Protein AF-A0A918XBE4-F1 (afdb_monomer_lite)

Structure (mmCIF, N/CA/C/O backbone):
data_AF-A0A918XBE4-F1
#
_entry.id   AF-A0A918XBE4-F1
#
loop_
_atom_site.group_PDB
_atom_site.id
_atom_site.type_symbol
_atom_site.label_atom_id
_atom_site.label_alt_id
_atom_site.label_comp_id
_atom_site.label_asym_id
_atom_site.label_entity_id
_atom_site.label_seq_id
_atom_site.pdbx_PDB_ins_code
_atom_site.Cartn_x
_atom_site.Cartn_y
_atom_site.Cartn_z
_atom_site.occupancy
_atom_site.B_iso_or_equiv
_atom_site.auth_seq_id
_atom_site.auth_comp_id
_atom_site.auth_asym_id
_atom_site.auth_atom_id
_atom_site.pdbx_PDB_model_num
ATOM 1 N N . MET A 1 1 ? -13.360 -22.657 -10.932 1.00 83.31 1 MET A N 1
ATOM 2 C CA . MET A 1 1 ? -12.827 -22.709 -9.548 1.00 83.31 1 MET A CA 1
ATOM 3 C C . MET A 1 1 ? -11.387 -23.229 -9.467 1.00 83.31 1 MET A C 1
ATOM 5 O O . MET A 1 1 ? -10.518 -22.473 -9.059 1.00 83.31 1 MET A O 1
ATOM 9 N N . ALA A 1 2 ? -11.095 -24.475 -9.866 1.00 86.19 2 ALA A N 1
ATOM 10 C CA . ALA A 1 2 ? -9.750 -25.060 -9.712 1.00 86.19 2 ALA A CA 1
ATOM 11 C C . ALA A 1 2 ? -8.624 -24.207 -10.334 1.00 86.19 2 ALA A C 1
ATOM 13 O O . ALA A 1 2 ? -7.591 -24.000 -9.706 1.00 86.19 2 ALA A O 1
ATOM 14 N N . ALA A 1 3 ? -8.865 -23.628 -11.515 1.00 88.88 3 ALA A N 1
ATOM 15 C CA . ALA A 1 3 ? -7.892 -22.779 -12.199 1.00 88.88 3 ALA A CA 1
ATOM 16 C C . ALA A 1 3 ? -7.473 -21.532 -11.390 1.00 88.88 3 ALA A C 1
ATOM 18 O O . ALA A 1 3 ? -6.282 -21.263 -11.284 1.00 88.88 3 ALA A O 1
ATOM 19 N N . ILE A 1 4 ? -8.410 -20.780 -10.790 1.00 91.75 4 ILE A N 1
ATOM 20 C CA . ILE A 1 4 ? -8.065 -19.573 -10.006 1.00 91.75 4 ILE A CA 1
ATOM 21 C C . ILE A 1 4 ? -7.340 -19.931 -8.700 1.00 91.75 4 ILE A C 1
ATOM 23 O O . ILE A 1 4 ? -6.410 -19.239 -8.298 1.00 91.75 4 ILE A O 1
ATOM 27 N N . LEU A 1 5 ? -7.701 -21.049 -8.066 1.00 90.12 5 LEU A N 1
ATOM 28 C CA . LEU A 1 5 ? -6.992 -21.530 -6.880 1.00 90.12 5 LEU A CA 1
ATOM 29 C C . LEU A 1 5 ? -5.561 -21.950 -7.225 1.00 90.12 5 LEU A C 1
ATOM 31 O O . LEU A 1 5 ? -4.635 -21.564 -6.516 1.00 90.12 5 LEU A O 1
ATOM 35 N N . GLN A 1 6 ? -5.366 -22.664 -8.338 1.00 91.25 6 GLN A N 1
ATOM 36 C CA . GLN A 1 6 ? -4.029 -23.026 -8.805 1.00 91.25 6 GLN A CA 1
ATOM 37 C C . GLN A 1 6 ? -3.193 -21.782 -9.127 1.00 91.25 6 GLN A C 1
ATOM 39 O O . GLN A 1 6 ? -2.037 -21.708 -8.728 1.00 91.25 6 GLN A O 1
ATOM 44 N N . ARG A 1 7 ? -3.785 -20.760 -9.755 1.00 92.62 7 ARG A N 1
ATOM 45 C CA . ARG A 1 7 ? -3.125 -19.467 -9.997 1.00 92.62 7 ARG A CA 1
ATOM 46 C C . ARG A 1 7 ? -2.626 -18.807 -8.713 1.00 92.62 7 ARG A C 1
ATOM 48 O O . ARG A 1 7 ? -1.470 -18.397 -8.628 1.00 92.62 7 ARG A O 1
ATOM 55 N N . LEU A 1 8 ? -3.470 -18.755 -7.687 1.00 92.62 8 LEU A N 1
ATOM 56 C CA . LEU A 1 8 ? -3.097 -18.206 -6.385 1.00 92.62 8 LEU A CA 1
ATOM 57 C C . LEU A 1 8 ? -2.055 -19.070 -5.650 1.00 92.62 8 LEU A C 1
ATOM 59 O O . LEU A 1 8 ? -1.265 -18.545 -4.865 1.00 92.62 8 LEU A O 1
ATOM 63 N N . VAL A 1 9 ? -2.025 -20.385 -5.880 1.00 91.31 9 VAL A N 1
ATOM 64 C CA . VAL A 1 9 ? -0.956 -21.270 -5.385 1.00 91.31 9 VAL A CA 1
ATOM 65 C C . VAL A 1 9 ? 0.359 -20.983 -6.109 1.00 91.31 9 VAL A C 1
ATOM 67 O O . VAL A 1 9 ? 1.379 -20.791 -5.449 1.00 91.31 9 VAL A O 1
ATOM 70 N N . ASP A 1 10 ? 0.328 -20.876 -7.436 1.00 90.75 10 ASP A N 1
ATOM 71 C CA . ASP A 1 10 ? 1.496 -20.601 -8.278 1.00 90.75 10 ASP A CA 1
ATOM 72 C C . ASP A 1 10 ? 2.109 -19.222 -8.001 1.00 90.75 10 ASP A C 1
ATOM 74 O O . ASP A 1 10 ? 3.322 -19.043 -8.109 1.00 90.75 10 ASP A O 1
ATOM 78 N N . TRP A 1 11 ? 1.294 -18.250 -7.577 1.00 91.56 11 TRP A N 1
ATOM 79 C CA . TRP A 1 11 ? 1.774 -16.963 -7.072 1.00 91.56 11 TRP A CA 1
ATOM 80 C C . TRP A 1 11 ? 2.724 -17.109 -5.864 1.00 91.56 11 TRP A C 1
ATOM 82 O O . TRP A 1 11 ? 3.584 -16.256 -5.622 1.00 91.56 11 TRP A O 1
ATOM 92 N N . GLY A 1 12 ? 2.610 -18.202 -5.104 1.00 84.25 12 GLY A N 1
ATOM 93 C CA . GLY A 1 12 ? 3.623 -18.635 -4.141 1.00 84.25 12 GLY A CA 1
ATOM 94 C C . GLY A 1 12 ? 3.590 -17.939 -2.778 1.00 84.25 12 GLY A C 1
ATOM 95 O O . GLY A 1 12 ? 4.516 -18.109 -1.981 1.00 84.25 12 GLY A O 1
ATOM 96 N N . ASN A 1 13 ? 2.550 -17.158 -2.470 1.00 80.44 13 ASN A N 1
ATOM 97 C CA . ASN A 1 13 ? 2.296 -16.662 -1.114 1.00 80.44 13 ASN A CA 1
ATOM 98 C C . ASN A 1 13 ? 0.987 -17.254 -0.562 1.00 80.44 13 ASN A C 1
ATOM 100 O O . ASN A 1 13 ? 0.116 -17.640 -1.321 1.00 80.44 13 ASN A O 1
ATOM 104 N N . MET A 1 14 ? 0.855 -17.375 0.762 1.00 86.19 14 MET A N 1
ATOM 105 C CA . MET A 1 14 ? -0.331 -17.981 1.402 1.00 86.19 14 MET A CA 1
ATOM 106 C C . MET A 1 14 ? -1.180 -16.958 2.165 1.00 86.19 14 MET A C 1
ATOM 108 O O . MET A 1 14 ? -2.122 -17.324 2.863 1.00 86.19 14 MET A O 1
ATOM 112 N N . ILE A 1 15 ? -0.841 -15.671 2.050 1.00 87.94 15 ILE A N 1
ATOM 113 C CA . ILE A 1 15 ? -1.440 -14.596 2.851 1.00 87.94 15 ILE A CA 1
ATOM 114 C C . ILE A 1 15 ? -2.925 -14.386 2.549 1.00 87.94 15 ILE A C 1
ATOM 116 O O . ILE A 1 15 ? -3.644 -13.929 3.422 1.00 87.94 15 ILE A O 1
ATOM 120 N N . TYR A 1 16 ? -3.396 -14.754 1.355 1.00 91.50 16 TYR A N 1
ATOM 121 C CA . TYR A 1 16 ? -4.799 -14.627 0.957 1.00 91.50 16 TYR A CA 1
ATOM 122 C C . TYR A 1 16 ? -5.708 -15.723 1.533 1.00 91.50 16 TYR A C 1
ATOM 124 O O . TYR A 1 16 ? -6.929 -15.616 1.437 1.00 91.50 16 TYR A O 1
ATOM 132 N N . ARG A 1 17 ? -5.143 -16.804 2.093 1.00 93.19 17 ARG A N 1
ATOM 133 C CA . ARG A 1 17 ? -5.912 -17.985 2.516 1.00 93.19 17 ARG A CA 1
ATOM 134 C C . ARG A 1 17 ? -7.055 -17.689 3.491 1.00 93.19 17 ARG A C 1
ATOM 136 O O . ARG A 1 17 ? -8.095 -18.306 3.300 1.00 93.19 17 ARG A O 1
ATOM 143 N N . PRO A 1 18 ? -6.928 -16.782 4.482 1.00 94.38 18 PRO A N 1
ATOM 144 C CA . PRO A 1 18 ? -8.046 -16.453 5.366 1.00 94.38 18 PRO A CA 1
ATOM 145 C C . PRO A 1 18 ? -9.276 -15.979 4.587 1.00 94.38 18 PRO A C 1
ATOM 147 O O . PRO A 1 18 ? -10.375 -16.475 4.815 1.00 94.38 18 PRO A O 1
ATOM 150 N N . LEU A 1 19 ? -9.068 -15.094 3.607 1.00 94.56 19 LEU A N 1
ATOM 151 C CA . LEU A 1 19 ? -10.126 -14.628 2.720 1.00 94.56 19 L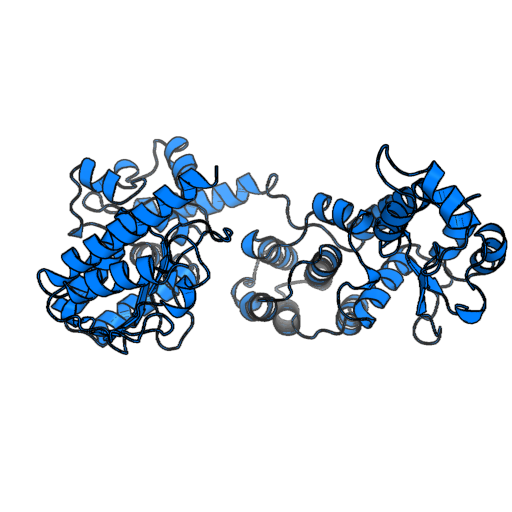EU A CA 1
ATOM 152 C C . LEU A 1 19 ? -10.668 -15.769 1.856 1.00 94.56 19 LEU A C 1
ATOM 154 O O . LEU A 1 19 ? -11.869 -15.990 1.813 1.00 94.56 19 LEU A O 1
ATOM 158 N N . ALA A 1 20 ? -9.792 -16.531 1.199 1.00 94.62 20 ALA A N 1
ATOM 159 C CA . ALA A 1 20 ? -10.229 -17.620 0.327 1.00 94.62 20 ALA A CA 1
ATOM 160 C C . ALA A 1 20 ? -11.045 -18.690 1.073 1.00 94.62 20 ALA A C 1
ATOM 162 O O . ALA A 1 20 ? -12.045 -19.165 0.545 1.00 94.62 20 ALA A O 1
ATOM 163 N N . LEU A 1 21 ? -10.654 -19.045 2.302 1.00 94.75 21 LEU A N 1
ATOM 164 C CA . LEU A 1 21 ? -11.402 -19.977 3.149 1.00 94.75 21 LEU A CA 1
ATOM 165 C C . LEU A 1 21 ? -12.769 -19.408 3.538 1.00 94.75 21 LEU A C 1
ATOM 167 O O . LEU A 1 21 ? -13.760 -20.122 3.437 1.00 94.75 21 LEU A O 1
ATOM 171 N N . HIS A 1 22 ? -12.835 -18.130 3.921 1.00 95.12 22 HIS A N 1
ATOM 172 C CA . HIS A 1 22 ? -14.103 -17.456 4.216 1.00 95.12 22 HIS A CA 1
ATOM 173 C C . HIS A 1 22 ? -15.050 -17.466 3.015 1.00 95.12 22 HIS A C 1
ATOM 175 O O . HIS A 1 22 ? -16.208 -17.847 3.139 1.00 95.12 22 HIS A O 1
ATOM 181 N N . LEU A 1 23 ? -14.539 -17.142 1.825 1.00 95.25 23 LEU A N 1
ATOM 182 C CA . LEU A 1 23 ? -15.323 -17.189 0.592 1.00 95.25 23 LEU A CA 1
ATOM 183 C C . LEU A 1 23 ? -15.842 -18.607 0.305 1.00 95.25 23 LEU A C 1
ATOM 185 O O . LEU A 1 23 ? -16.998 -18.772 -0.075 1.00 95.25 23 LEU A O 1
ATOM 189 N N . LEU A 1 24 ? -15.021 -19.642 0.516 1.00 94.31 24 LEU A N 1
ATOM 190 C CA . LEU A 1 24 ? -15.452 -21.036 0.358 1.00 94.31 24 LEU A CA 1
ATOM 191 C C . LEU A 1 24 ? -16.578 -21.407 1.330 1.00 94.31 24 LEU A C 1
ATOM 193 O O . LEU A 1 24 ? -17.507 -22.095 0.917 1.00 94.31 24 LEU A O 1
ATOM 197 N N . VAL A 1 25 ? -16.526 -20.921 2.574 1.00 94.69 25 VAL A N 1
ATOM 198 C CA . VAL A 1 25 ? -17.603 -21.099 3.563 1.00 94.69 25 VAL A CA 1
ATOM 199 C C . VAL A 1 25 ? -18.878 -20.376 3.125 1.00 94.69 25 VAL A C 1
ATOM 201 O O . VAL A 1 25 ? -19.944 -20.981 3.147 1.00 94.69 25 VAL A O 1
ATOM 204 N N . LEU A 1 26 ? -18.783 -19.124 2.661 1.00 93.00 26 LEU A N 1
ATOM 205 C CA . LEU A 1 26 ? -19.942 -18.378 2.154 1.00 93.00 26 LEU A CA 1
ATOM 206 C C . LEU A 1 26 ? -20.606 -19.088 0.968 1.00 93.00 26 LEU A C 1
ATOM 208 O O . LEU A 1 26 ? -21.832 -19.152 0.895 1.00 93.00 26 LEU A O 1
ATOM 212 N N . ARG A 1 27 ? -19.810 -19.670 0.065 1.00 93.94 27 ARG A N 1
ATOM 213 C CA . ARG A 1 27 ? -20.332 -20.488 -1.037 1.00 93.94 27 ARG A CA 1
ATOM 214 C C . ARG A 1 27 ? -21.035 -21.747 -0.540 1.00 93.94 27 ARG A C 1
ATOM 216 O O . ARG A 1 27 ? -22.114 -22.063 -1.028 1.00 93.94 27 ARG A O 1
ATOM 223 N N . ASP A 1 28 ? -20.425 -22.472 0.396 1.00 94.06 28 ASP A N 1
ATOM 224 C CA . ASP A 1 28 ? -20.999 -23.698 0.969 1.00 94.06 28 ASP A CA 1
ATOM 225 C C . ASP A 1 28 ? -22.343 -23.431 1.668 1.00 94.06 28 ASP A C 1
ATOM 227 O O . ASP A 1 28 ? -23.283 -24.210 1.550 1.00 94.06 28 ASP A O 1
ATOM 231 N N . GLN A 1 29 ? -22.469 -22.265 2.303 1.00 93.06 29 GLN A N 1
ATOM 232 C CA . GLN A 1 29 ? -23.695 -21.789 2.951 1.00 93.06 29 GLN A CA 1
ATOM 233 C C . GLN A 1 29 ? -24.734 -21.199 1.978 1.00 93.06 29 GLN A C 1
ATOM 235 O O . GLN A 1 29 ? -25.807 -20.784 2.410 1.00 93.06 29 GLN A O 1
ATOM 240 N N . GLY A 1 30 ? -24.443 -21.148 0.674 1.00 91.38 30 GLY A N 1
ATOM 241 C CA . GLY A 1 30 ? -25.359 -20.623 -0.343 1.00 91.38 30 GLY A CA 1
ATOM 242 C C . GLY A 1 30 ? -25.434 -19.094 -0.422 1.00 91.38 30 GLY A C 1
ATOM 243 O O . GLY A 1 30 ? -26.336 -18.568 -1.068 1.00 91.38 30 GLY A O 1
ATOM 244 N N . HIS A 1 31 ? -24.499 -18.373 0.203 1.00 89.69 31 HIS A N 1
ATOM 245 C CA . HIS A 1 31 ? -24.410 -16.908 0.132 1.00 89.69 31 HIS A CA 1
ATOM 246 C C . HIS A 1 31 ? -23.652 -16.391 -1.094 1.00 89.69 31 HIS A C 1
ATOM 248 O O . HIS A 1 31 ? -23.685 -15.192 -1.349 1.00 89.69 31 HIS A O 1
ATOM 254 N N . ALA A 1 32 ? -22.953 -17.266 -1.820 1.00 91.62 32 ALA A N 1
ATOM 255 C CA . ALA A 1 32 ? -22.276 -16.928 -3.064 1.00 91.62 32 ALA A CA 1
ATOM 256 C C . ALA A 1 32 ? -22.280 -18.110 -4.028 1.00 91.62 32 ALA A C 1
ATOM 258 O O . ALA A 1 32 ? -22.150 -19.265 -3.609 1.00 91.62 32 ALA A O 1
ATOM 259 N N . ASP A 1 33 ? -22.347 -17.832 -5.325 1.00 91.44 33 ASP A N 1
ATOM 260 C CA . ASP A 1 33 ? -22.161 -18.864 -6.338 1.00 91.44 33 ASP A CA 1
ATOM 261 C C . ASP A 1 33 ? -20.673 -19.097 -6.690 1.00 91.44 33 ASP A C 1
ATOM 263 O O . ASP A 1 33 ? -19.732 -18.512 -6.141 1.00 91.44 33 ASP A O 1
ATOM 267 N N . THR A 1 34 ? -20.430 -20.045 -7.598 1.00 93.75 34 THR A N 1
ATOM 268 C CA . THR A 1 34 ? -19.065 -20.389 -8.024 1.00 93.75 34 THR A CA 1
ATOM 269 C C . THR A 1 34 ? -18.415 -19.272 -8.846 1.00 93.75 34 THR A C 1
ATOM 271 O O . THR A 1 34 ? -17.198 -19.099 -8.757 1.00 93.75 34 THR A O 1
ATOM 274 N N . GLU A 1 35 ? -19.194 -18.523 -9.623 1.00 92.94 35 GLU A N 1
ATOM 275 C CA . GLU A 1 35 ? -18.709 -17.441 -10.480 1.00 92.94 35 GLU A CA 1
ATOM 276 C C . GLU A 1 35 ? -18.348 -16.204 -9.656 1.00 92.94 35 GLU A C 1
ATOM 278 O O . GLU A 1 35 ? -17.297 -15.602 -9.874 1.00 92.94 35 GLU A O 1
ATOM 283 N N . GLU A 1 36 ? -19.147 -15.872 -8.643 1.00 91.94 36 GLU A N 1
ATOM 284 C CA . GLU A 1 36 ? -18.835 -14.848 -7.648 1.00 91.94 36 GLU A CA 1
ATOM 285 C C . GLU A 1 36 ? -17.516 -15.134 -6.943 1.00 91.94 36 GLU A C 1
ATOM 287 O O . GLU A 1 36 ? -16.668 -14.248 -6.839 1.00 91.94 36 GLU A O 1
ATOM 292 N N . LEU A 1 37 ? -17.286 -16.380 -6.521 1.00 95.00 37 LEU A N 1
ATOM 293 C CA . LEU A 1 37 ? -16.007 -16.749 -5.922 1.00 95.00 37 LEU A CA 1
ATOM 294 C C . LEU A 1 37 ? -14.839 -16.624 -6.897 1.00 95.00 37 LEU A C 1
ATOM 296 O O . LEU A 1 37 ? -13.757 -16.192 -6.498 1.00 95.00 37 LEU A O 1
ATOM 300 N N . ILE A 1 38 ? -15.028 -17.007 -8.162 1.00 95.31 38 ILE A N 1
ATOM 301 C CA . ILE A 1 38 ? -13.987 -16.857 -9.185 1.00 95.31 38 ILE A CA 1
ATOM 302 C C . ILE A 1 38 ? -13.646 -15.376 -9.376 1.00 95.31 38 ILE A C 1
ATOM 304 O O . ILE A 1 38 ? -12.460 -15.042 -9.400 1.00 95.31 38 ILE A O 1
ATOM 308 N N . ARG A 1 39 ? -14.653 -14.494 -9.446 1.00 95.50 39 ARG A N 1
ATOM 309 C CA . ARG A 1 39 ? -14.453 -13.038 -9.536 1.00 95.50 39 ARG A CA 1
ATOM 310 C C . ARG A 1 39 ? -13.748 -12.485 -8.298 1.00 95.50 39 ARG A C 1
ATOM 312 O O . ARG A 1 39 ? -12.715 -11.835 -8.430 1.00 95.50 39 ARG A O 1
ATOM 319 N N . ALA A 1 40 ? -14.230 -12.824 -7.103 1.00 95.94 40 ALA A N 1
ATOM 320 C CA . ALA A 1 40 ? -13.648 -12.412 -5.827 1.00 95.94 40 ALA A CA 1
ATOM 321 C C . ALA A 1 40 ? -12.161 -12.788 -5.708 1.00 95.94 40 ALA A C 1
ATOM 323 O O . ALA A 1 40 ? -11.311 -11.957 -5.390 1.00 95.94 40 ALA A O 1
ATOM 324 N N . LEU A 1 41 ? -11.823 -14.045 -6.004 1.00 96.62 41 LEU A N 1
ATOM 325 C CA . LEU A 1 41 ? -10.440 -14.524 -5.991 1.00 96.62 41 LEU A CA 1
ATOM 326 C C . LEU A 1 41 ? -9.602 -13.908 -7.124 1.00 96.62 41 LEU A C 1
ATOM 328 O O . LEU A 1 41 ? -8.399 -13.711 -6.953 1.00 96.62 41 LEU A O 1
ATOM 332 N N . GLY A 1 42 ? -10.225 -13.552 -8.249 1.00 97.12 42 GLY A N 1
ATOM 333 C CA . GLY A 1 42 ? -9.605 -12.759 -9.311 1.00 97.12 42 GLY A CA 1
ATOM 334 C C . GLY A 1 42 ? -9.195 -11.358 -8.843 1.00 97.12 42 GLY A C 1
ATOM 335 O O . GLY A 1 42 ? -8.090 -10.914 -9.149 1.00 97.12 42 GLY A O 1
ATOM 336 N N . TYR A 1 43 ? -10.012 -10.691 -8.023 1.00 97.44 43 TYR A N 1
ATOM 337 C CA . TYR A 1 43 ? -9.641 -9.412 -7.401 1.00 97.44 43 TYR A CA 1
ATOM 338 C C . TYR A 1 43 ? -8.465 -9.557 -6.437 1.00 97.44 43 TYR A C 1
ATOM 340 O O . TYR A 1 43 ? -7.563 -8.723 -6.429 1.00 97.44 43 TYR A O 1
ATOM 348 N N . VAL A 1 44 ? -8.421 -10.650 -5.672 1.00 96.88 44 VAL A N 1
ATOM 349 C CA . VAL A 1 44 ? -7.280 -10.976 -4.806 1.00 96.88 44 VAL A CA 1
ATOM 350 C C . VAL A 1 44 ? -5.996 -11.168 -5.620 1.00 96.88 44 VAL A C 1
ATOM 352 O O . VAL A 1 44 ? -4.952 -10.622 -5.252 1.00 96.88 44 VAL A O 1
ATOM 355 N N . GLU A 1 45 ? -6.067 -11.915 -6.726 1.00 97.06 45 GLU A N 1
ATOM 356 C CA . GLU A 1 45 ? -4.952 -12.086 -7.664 1.00 97.06 45 GLU A CA 1
ATOM 357 C C . GLU A 1 45 ? -4.490 -10.725 -8.204 1.00 97.06 45 GLU A C 1
ATOM 359 O O . GLU A 1 45 ? -3.316 -10.374 -8.065 1.00 97.06 45 GLU A O 1
ATOM 364 N N . SER A 1 46 ? -5.422 -9.930 -8.740 1.00 97.88 46 SER A N 1
ATOM 365 C CA . SER A 1 46 ? -5.135 -8.606 -9.295 1.00 97.88 46 SER A CA 1
ATOM 366 C C . SER A 1 46 ? -4.480 -7.676 -8.278 1.00 97.88 46 SER A C 1
ATOM 368 O O . SER A 1 46 ? -3.431 -7.089 -8.552 1.00 97.88 46 SER A O 1
ATOM 370 N N . PHE A 1 47 ? -5.044 -7.587 -7.073 1.00 96.50 47 PHE A N 1
ATOM 371 C CA . PHE A 1 47 ? -4.520 -6.762 -5.991 1.00 96.50 47 PHE A CA 1
ATOM 372 C C . PHE A 1 47 ? -3.056 -7.093 -5.687 1.00 96.50 47 PHE A C 1
ATOM 374 O O . PHE A 1 47 ? -2.229 -6.193 -5.542 1.00 96.50 47 PHE A O 1
ATOM 381 N N . MET A 1 48 ? -2.699 -8.377 -5.620 1.00 95.44 48 MET A N 1
ATOM 382 C CA . MET A 1 48 ? -1.320 -8.785 -5.345 1.00 95.44 48 MET A CA 1
ATOM 383 C C . MET A 1 48 ? -0.380 -8.536 -6.529 1.00 95.44 48 MET A C 1
ATOM 385 O O . MET A 1 48 ? 0.733 -8.044 -6.319 1.00 95.44 48 MET A O 1
ATOM 389 N N . VAL A 1 49 ? -0.813 -8.851 -7.753 1.00 97.12 49 VAL A N 1
ATOM 390 C CA . VAL A 1 49 ? 0.016 -8.707 -8.957 1.00 97.12 49 VAL A CA 1
ATOM 391 C C . VAL A 1 49 ? 0.272 -7.239 -9.277 1.00 97.12 49 VAL A C 1
ATOM 393 O O . VAL A 1 49 ? 1.431 -6.837 -9.395 1.00 97.12 49 VAL A O 1
ATOM 396 N N . ARG A 1 50 ? -0.776 -6.409 -9.326 1.00 97.00 50 ARG A N 1
ATOM 397 C CA . ARG A 1 50 ? -0.641 -4.973 -9.604 1.00 97.00 50 ARG A CA 1
ATOM 398 C C . ARG A 1 50 ? 0.272 -4.292 -8.595 1.00 97.00 50 ARG A C 1
ATOM 400 O O . ARG A 1 50 ? 1.143 -3.521 -8.982 1.00 97.00 50 ARG A O 1
ATOM 407 N N . ARG A 1 51 ? 0.141 -4.616 -7.301 1.00 93.69 51 ARG A N 1
ATOM 408 C CA . ARG A 1 51 ? 1.039 -4.098 -6.253 1.00 93.69 51 ARG A CA 1
ATOM 409 C C . ARG A 1 51 ? 2.491 -4.483 -6.474 1.00 93.69 51 ARG A C 1
ATOM 411 O O . ARG A 1 51 ? 3.360 -3.657 -6.219 1.00 93.69 51 ARG A O 1
ATOM 418 N N . MET A 1 52 ? 2.762 -5.711 -6.914 1.00 93.75 52 MET A N 1
ATOM 419 C CA . MET A 1 52 ? 4.125 -6.130 -7.224 1.00 93.75 52 MET A CA 1
ATOM 420 C C . MET A 1 52 ? 4.688 -5.337 -8.406 1.00 93.75 52 MET A C 1
ATOM 422 O O . MET A 1 52 ? 5.794 -4.817 -8.286 1.00 93.75 52 MET A O 1
ATOM 426 N N . ILE A 1 53 ? 3.938 -5.230 -9.508 1.00 94.00 53 ILE A N 1
ATOM 427 C CA . ILE A 1 53 ? 4.363 -4.496 -10.712 1.00 94.00 53 ILE A CA 1
ATOM 428 C C . ILE A 1 53 ? 4.612 -3.020 -10.367 1.00 94.00 53 ILE A C 1
ATOM 430 O O . ILE A 1 53 ? 5.672 -2.478 -10.666 1.00 94.00 53 ILE A O 1
ATOM 434 N N . ALA A 1 54 ? 3.692 -2.401 -9.626 1.00 87.06 54 ALA A N 1
ATOM 435 C CA . ALA A 1 54 ? 3.797 -1.017 -9.171 1.00 87.06 54 ALA A CA 1
ATOM 436 C C . ALA A 1 54 ? 4.760 -0.806 -7.988 1.00 87.06 54 ALA A C 1
ATOM 438 O O . ALA A 1 54 ? 4.868 0.312 -7.490 1.00 87.06 54 ALA A O 1
ATOM 439 N N . GLY A 1 55 ? 5.441 -1.849 -7.499 1.00 79.69 55 GLY A N 1
ATOM 440 C CA . GLY A 1 55 ? 6.407 -1.768 -6.400 1.00 79.69 55 GLY A CA 1
ATOM 441 C C . GLY A 1 55 ? 5.835 -1.288 -5.062 1.00 79.69 55 GLY A C 1
ATOM 442 O O . GLY A 1 55 ? 6.547 -0.669 -4.269 1.00 79.69 55 GLY A O 1
ATOM 443 N N . VAL A 1 56 ? 4.557 -1.557 -4.791 1.00 80.88 56 VAL A N 1
ATOM 444 C CA . VAL A 1 56 ? 3.931 -1.224 -3.510 1.00 80.88 56 VAL A CA 1
ATOM 445 C C . VAL A 1 56 ? 4.452 -2.176 -2.423 1.00 80.88 56 VAL A C 1
ATOM 447 O O . VAL A 1 56 ? 4.356 -3.397 -2.585 1.00 80.88 56 VAL A O 1
ATOM 450 N N . PRO A 1 57 ? 4.951 -1.666 -1.278 1.00 73.31 57 PRO A N 1
ATOM 451 C CA . PRO A 1 57 ? 5.496 -2.510 -0.219 1.00 73.31 57 PRO A CA 1
ATOM 452 C C . PRO A 1 57 ? 4.507 -3.567 0.289 1.00 73.31 57 PRO A C 1
ATOM 454 O O . PRO A 1 57 ? 3.305 -3.328 0.421 1.00 73.31 57 PRO A O 1
ATOM 457 N N . THR A 1 58 ? 5.023 -4.741 0.648 1.00 74.81 58 THR A N 1
ATOM 458 C CA . THR A 1 58 ? 4.229 -5.875 1.160 1.00 74.81 58 THR A CA 1
ATOM 459 C C . THR A 1 58 ? 3.849 -5.742 2.638 1.00 74.81 58 THR A C 1
ATOM 461 O O . THR A 1 58 ? 3.096 -6.562 3.168 1.00 74.81 58 THR A O 1
ATOM 464 N N . GLN A 1 59 ? 4.344 -4.703 3.314 1.00 71.25 59 GLN A N 1
ATOM 465 C CA . GLN A 1 59 ? 4.030 -4.417 4.710 1.00 71.25 59 GLN A CA 1
ATOM 466 C C . GLN A 1 59 ? 2.518 -4.239 4.897 1.00 71.25 59 GLN A C 1
ATOM 468 O O . GLN A 1 59 ? 1.864 -3.503 4.161 1.00 71.25 59 GLN A O 1
ATOM 473 N N . GLY A 1 60 ? 1.959 -4.938 5.885 1.00 71.69 60 GLY A N 1
ATOM 474 C CA . GLY A 1 60 ? 0.530 -4.882 6.200 1.00 71.69 60 GLY A CA 1
ATOM 475 C C . GLY A 1 60 ? -0.366 -5.800 5.363 1.00 71.69 60 GLY A C 1
ATOM 476 O O . GLY A 1 60 ? -1.518 -5.978 5.744 1.00 71.69 60 GLY A O 1
ATOM 477 N N . LEU A 1 61 ? 0.140 -6.460 4.310 1.00 82.25 61 LEU A N 1
ATOM 478 C CA . LEU A 1 61 ? -0.661 -7.393 3.501 1.00 82.25 61 LEU A CA 1
ATOM 479 C C . LEU A 1 61 ? -1.292 -8.515 4.336 1.00 82.25 61 LEU A C 1
ATOM 481 O O . LEU A 1 61 ? -2.464 -8.829 4.156 1.00 82.25 61 LEU A O 1
ATOM 485 N N . ASN A 1 62 ? -0.540 -9.078 5.288 1.00 80.81 62 ASN A N 1
ATOM 486 C CA . ASN A 1 62 ? -1.070 -10.102 6.189 1.00 80.81 62 ASN A CA 1
ATOM 487 C C . ASN A 1 62 ?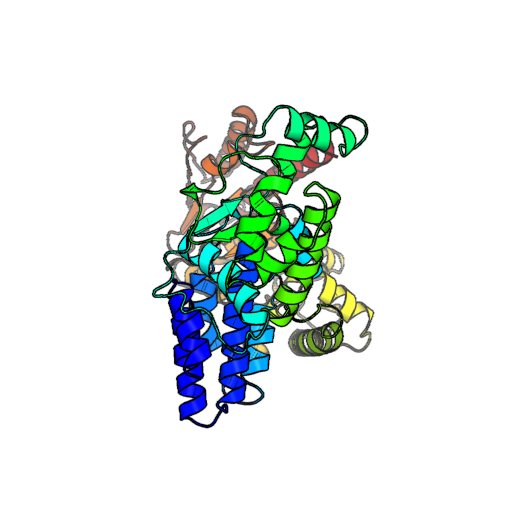 -2.260 -9.567 7.005 1.00 80.81 62 ASN A C 1
ATOM 489 O O . ASN A 1 62 ? -3.273 -10.240 7.137 1.00 80.81 62 ASN A O 1
ATOM 493 N N . ARG A 1 63 ? -2.173 -8.323 7.498 1.00 80.00 63 ARG A N 1
ATOM 494 C CA . ARG A 1 63 ? -3.253 -7.694 8.271 1.00 80.00 63 ARG A CA 1
ATOM 495 C C . ARG A 1 63 ? -4.503 -7.473 7.415 1.00 80.00 63 ARG A C 1
ATOM 497 O O . ARG A 1 63 ? -5.590 -7.713 7.920 1.00 80.00 63 ARG A O 1
ATOM 504 N N . ILE A 1 64 ? -4.339 -7.063 6.152 1.00 87.50 64 ILE A N 1
ATOM 505 C CA . ILE A 1 64 ? -5.443 -6.881 5.191 1.00 87.50 64 ILE A CA 1
ATOM 506 C C . ILE A 1 64 ? -6.206 -8.203 5.016 1.00 87.50 64 ILE A C 1
ATOM 508 O O . ILE A 1 64 ? -7.398 -8.285 5.287 1.00 87.50 64 ILE A O 1
ATOM 512 N N . PHE A 1 65 ? -5.526 -9.285 4.642 1.00 92.62 65 PHE A N 1
ATOM 513 C CA . PHE A 1 65 ? -6.233 -10.545 4.402 1.00 92.62 65 PHE A CA 1
ATOM 514 C C . PHE A 1 65 ? -6.756 -11.200 5.686 1.00 92.62 65 PHE A C 1
ATOM 516 O O . PHE A 1 65 ? -7.855 -11.748 5.670 1.00 92.62 65 PHE A O 1
ATOM 523 N N . MET A 1 66 ? -6.043 -11.089 6.811 1.00 88.81 66 MET A N 1
ATOM 524 C CA . MET A 1 66 ? -6.519 -11.600 8.104 1.00 88.81 66 MET A CA 1
ATOM 525 C C . MET A 1 66 ? -7.760 -10.866 8.628 1.00 88.81 66 MET A C 1
ATOM 527 O O . MET A 1 66 ? -8.539 -11.466 9.364 1.00 88.81 66 MET A O 1
ATOM 531 N N . SER A 1 67 ? -7.952 -9.581 8.301 1.00 84.69 67 SER A N 1
ATOM 532 C CA . SER A 1 67 ? -9.149 -8.838 8.717 1.00 84.69 67 SER A CA 1
ATOM 533 C C . SER A 1 67 ? -10.337 -9.012 7.780 1.00 84.69 67 SER A C 1
ATOM 535 O O . SER A 1 67 ? -11.466 -8.872 8.239 1.00 84.69 67 SER A O 1
ATOM 537 N N . SER A 1 68 ? -10.090 -9.348 6.512 1.00 89.62 68 SER A N 1
ATOM 538 C CA . SER A 1 68 ? -11.122 -9.403 5.472 1.00 89.62 68 SER A CA 1
ATOM 539 C C . SER A 1 68 ? -12.364 -10.259 5.779 1.00 89.62 68 SER A C 1
ATOM 541 O O . SER A 1 68 ? -13.440 -9.806 5.403 1.00 89.62 68 SER A O 1
ATOM 543 N N . PRO A 1 69 ? -12.315 -11.407 6.499 1.00 88.81 69 PRO A N 1
ATOM 544 C CA . PRO A 1 69 ? -13.529 -12.195 6.746 1.00 88.81 69 PRO A CA 1
ATOM 545 C C . PRO A 1 69 ? -14.619 -11.439 7.515 1.00 88.81 69 PRO A C 1
ATOM 547 O O . PRO A 1 69 ? -15.799 -11.673 7.293 1.00 88.81 69 PRO A O 1
ATOM 550 N N . LYS A 1 70 ? -14.230 -10.509 8.400 1.00 79.94 70 LYS A N 1
ATOM 551 C CA . LYS A 1 70 ? -15.182 -9.692 9.172 1.00 79.94 70 LYS A CA 1
ATOM 552 C C . LYS A 1 70 ? -15.874 -8.621 8.328 1.00 79.94 70 LYS A C 1
ATOM 554 O O . LYS A 1 70 ? -16.928 -8.140 8.698 1.00 79.94 70 LYS A O 1
ATOM 559 N N . GLU A 1 71 ? -15.258 -8.254 7.215 1.00 81.50 71 GLU A N 1
ATOM 560 C CA . GLU A 1 71 ? -15.619 -7.099 6.387 1.00 81.50 71 GLU A CA 1
ATOM 561 C C . GLU A 1 71 ? -16.416 -7.530 5.148 1.00 81.50 71 GLU A C 1
ATOM 563 O O . GLU A 1 71 ? -16.829 -6.706 4.337 1.00 81.50 71 GLU A O 1
ATOM 568 N N . ILE A 1 72 ? -16.593 -8.843 4.976 1.00 87.25 72 ILE A N 1
ATOM 569 C CA . ILE A 1 72 ? -17.319 -9.464 3.871 1.00 87.25 72 ILE A CA 1
ATOM 570 C C . ILE A 1 72 ? -18.443 -10.291 4.502 1.00 87.25 72 ILE A C 1
ATOM 572 O O . ILE A 1 72 ? -18.283 -11.503 4.699 1.00 87.25 72 ILE A O 1
ATOM 576 N N . PRO A 1 73 ? -19.542 -9.633 4.916 1.00 78.19 73 PRO A N 1
ATOM 577 C CA . PRO A 1 73 ? -20.670 -10.310 5.534 1.00 78.19 73 PRO A CA 1
ATOM 578 C C . PRO A 1 73 ? -21.436 -11.164 4.509 1.00 78.19 73 PRO A C 1
ATOM 580 O O . PRO A 1 73 ? -21.303 -10.960 3.300 1.00 78.19 73 PRO A O 1
ATOM 583 N N . PRO A 1 74 ? -22.248 -12.127 4.974 1.00 74.62 74 PRO A N 1
ATOM 584 C CA . PRO A 1 74 ? -23.196 -12.825 4.115 1.00 74.62 74 PRO A CA 1
ATOM 585 C C . PRO A 1 74 ? -24.280 -11.868 3.588 1.00 74.62 74 PRO A C 1
ATOM 587 O O . PRO A 1 74 ? -24.776 -11.016 4.326 1.00 74.62 74 PRO A O 1
ATOM 590 N N . GLY A 1 75 ? -24.693 -12.059 2.332 1.00 70.38 75 GLY A N 1
ATOM 591 C CA . GLY A 1 75 ? -25.730 -11.258 1.671 1.00 70.38 75 GLY A CA 1
ATOM 592 C C . GLY A 1 75 ? -25.178 -10.239 0.666 1.00 70.38 75 GLY A C 1
ATOM 593 O O . GLY A 1 75 ? -24.079 -9.713 0.820 1.00 70.38 75 GLY A O 1
ATOM 594 N N . GLY A 1 76 ? -25.953 -9.966 -0.388 1.00 77.31 76 GLY A N 1
ATOM 595 C CA . GLY A 1 76 ? -25.490 -9.176 -1.534 1.00 77.31 76 GLY A CA 1
ATOM 596 C C . GLY A 1 76 ? -24.433 -9.906 -2.374 1.00 77.31 76 GLY A C 1
ATOM 597 O O . GLY A 1 76 ? -24.239 -11.110 -2.231 1.00 77.31 76 GLY A O 1
ATOM 598 N N . SER A 1 77 ? -23.758 -9.171 -3.261 1.00 86.19 77 SER A N 1
ATOM 599 C CA . SER A 1 77 ? -22.690 -9.718 -4.109 1.00 86.19 77 SER A CA 1
ATOM 600 C C . SER A 1 77 ? -21.389 -9.856 -3.320 1.00 86.19 77 SER A C 1
ATOM 602 O O . SER A 1 77 ? -20.773 -8.864 -2.906 1.00 86.19 77 SER A O 1
ATOM 604 N N . VAL A 1 78 ? -20.942 -11.095 -3.112 1.00 88.69 78 VAL A N 1
ATOM 605 C CA . VAL A 1 78 ? -19.704 -11.379 -2.365 1.00 88.69 78 VAL A CA 1
ATOM 606 C C . VAL A 1 78 ? -18.475 -10.896 -3.138 1.00 88.69 78 VAL A C 1
ATOM 608 O O . VAL A 1 78 ? -17.516 -10.394 -2.544 1.00 88.69 78 VAL A O 1
ATOM 611 N N . ALA A 1 79 ? -18.517 -10.991 -4.468 1.00 89.19 79 ALA A N 1
ATOM 612 C CA . ALA A 1 79 ? -17.460 -10.480 -5.332 1.00 89.19 79 ALA A CA 1
ATOM 613 C C . ALA A 1 79 ? -17.282 -8.964 -5.175 1.00 89.19 79 ALA A C 1
ATOM 615 O O . ALA A 1 79 ? -16.152 -8.499 -5.007 1.00 89.19 79 ALA A O 1
ATOM 616 N N . ASP A 1 80 ? -18.381 -8.208 -5.154 1.00 85.69 80 ASP A N 1
ATOM 617 C CA . ASP A 1 80 ? -18.331 -6.746 -5.053 1.00 85.69 80 ASP A CA 1
ATOM 618 C C . ASP A 1 80 ? -17.887 -6.300 -3.661 1.00 85.69 80 ASP A C 1
ATOM 620 O O . ASP A 1 80 ? -17.128 -5.341 -3.527 1.00 85.69 80 ASP A O 1
ATOM 624 N N . SER A 1 81 ? -18.274 -7.037 -2.616 1.00 87.06 81 SER A N 1
ATOM 625 C CA . SER A 1 81 ? -17.773 -6.809 -1.256 1.00 87.06 81 SER A CA 1
ATOM 626 C C . SER A 1 81 ? -16.253 -6.973 -1.173 1.00 87.06 81 SER A C 1
ATOM 628 O O . SER A 1 81 ? -15.574 -6.129 -0.586 1.00 87.06 81 SER A O 1
ATOM 630 N N . VAL A 1 82 ? -15.686 -7.998 -1.821 1.00 94.75 82 VAL A N 1
ATOM 631 C CA . VAL A 1 82 ? -14.225 -8.169 -1.916 1.00 94.75 82 VAL A CA 1
ATOM 632 C C . VAL A 1 82 ? -13.579 -7.044 -2.722 1.00 94.75 82 VAL A C 1
ATOM 634 O O . VAL A 1 82 ? -12.550 -6.509 -2.300 1.00 94.75 82 VAL A O 1
ATOM 637 N N . HIS A 1 83 ? -14.168 -6.667 -3.861 1.00 92.56 83 HIS A N 1
ATOM 638 C CA . HIS A 1 83 ? -13.655 -5.586 -4.709 1.00 92.56 83 HIS A CA 1
ATOM 639 C C . HIS A 1 83 ? -13.605 -4.267 -3.940 1.00 92.56 83 HIS A C 1
ATOM 641 O O . HIS A 1 83 ? -12.548 -3.637 -3.878 1.00 92.56 83 HIS A O 1
ATOM 647 N N . ARG A 1 84 ? -14.707 -3.893 -3.282 1.00 86.62 84 ARG A N 1
ATOM 648 C CA . ARG A 1 84 ? -14.826 -2.684 -2.459 1.00 86.62 84 ARG A CA 1
ATOM 649 C C . ARG A 1 84 ? -13.850 -2.703 -1.294 1.00 86.62 84 ARG A C 1
ATOM 651 O O . ARG A 1 84 ? -13.115 -1.738 -1.098 1.00 86.62 84 ARG A O 1
ATOM 658 N N . TYR A 1 85 ? -13.783 -3.823 -0.575 1.00 90.38 85 TYR A N 1
ATOM 659 C CA . TYR A 1 85 ? -12.839 -4.000 0.521 1.00 90.38 85 TYR A CA 1
ATOM 660 C C . TYR A 1 85 ? -11.403 -3.744 0.051 1.00 90.38 85 TYR A C 1
ATOM 662 O O . TYR A 1 85 ? -10.702 -2.916 0.624 1.00 90.38 85 TYR A O 1
ATOM 670 N N . LEU A 1 86 ? -10.946 -4.393 -1.019 1.00 93.56 86 LEU A N 1
ATOM 671 C CA . LEU A 1 86 ? -9.574 -4.224 -1.504 1.00 93.56 86 LEU A CA 1
ATOM 672 C C . LEU A 1 86 ? -9.315 -2.840 -2.129 1.00 93.56 86 LEU A C 1
ATOM 674 O O . LEU A 1 86 ? -8.163 -2.399 -2.126 1.00 93.56 86 LEU A O 1
ATOM 678 N N . SER A 1 87 ? -10.352 -2.160 -2.635 1.00 87.25 87 SER A N 1
ATOM 679 C CA . SER A 1 87 ? -10.256 -0.852 -3.313 1.00 87.25 87 SER A CA 1
ATOM 680 C C . SER A 1 87 ? -10.079 0.341 -2.373 1.00 87.25 87 SER A C 1
ATOM 682 O O . SER A 1 87 ? -9.827 1.448 -2.838 1.00 87.25 87 SER A O 1
ATOM 684 N N . ASP A 1 88 ? -10.157 0.139 -1.057 1.00 80.81 88 ASP A N 1
ATOM 685 C CA . ASP A 1 88 ? -9.878 1.190 -0.076 1.00 80.81 88 ASP A CA 1
ATOM 686 C C . ASP A 1 88 ? -8.514 1.863 -0.343 1.00 80.81 88 ASP A C 1
ATOM 688 O O . ASP A 1 88 ? -7.480 1.178 -0.399 1.00 80.81 88 ASP A O 1
ATOM 692 N N . PRO A 1 89 ? -8.466 3.205 -0.459 1.00 70.81 89 PRO A N 1
ATOM 693 C CA . PRO A 1 89 ? -7.237 3.935 -0.761 1.00 70.81 89 PRO A CA 1
ATOM 694 C C . PRO A 1 89 ? -6.075 3.630 0.196 1.00 70.81 89 PRO A C 1
ATOM 696 O O . PRO A 1 89 ? -4.916 3.585 -0.226 1.00 70.81 89 PRO A O 1
ATOM 699 N N . ARG A 1 90 ? -6.358 3.350 1.479 1.00 72.44 90 ARG A N 1
ATOM 700 C CA . ARG A 1 90 ? -5.354 2.985 2.498 1.00 72.44 90 ARG A CA 1
ATOM 701 C C . ARG A 1 90 ? -4.663 1.663 2.147 1.00 72.44 90 ARG A C 1
ATOM 703 O O . ARG A 1 90 ? -3.492 1.453 2.480 1.00 72.44 90 ARG A O 1
ATOM 710 N N . ARG A 1 91 ? -5.365 0.768 1.444 1.00 81.50 91 ARG A N 1
ATOM 711 C CA . ARG A 1 91 ? -4.850 -0.528 0.987 1.00 81.50 91 ARG A CA 1
ATOM 712 C C . ARG A 1 91 ? -4.003 -0.406 -0.272 1.00 81.50 91 ARG A C 1
ATOM 714 O O . ARG A 1 91 ? -3.288 -1.361 -0.544 1.00 81.50 91 ARG A O 1
ATOM 721 N N . ARG A 1 92 ? -3.955 0.749 -0.955 1.00 78.81 92 ARG A N 1
ATOM 722 C CA . ARG A 1 92 ? -3.044 1.059 -2.081 1.00 78.81 92 ARG A CA 1
ATOM 723 C C . ARG A 1 92 ? -3.082 0.009 -3.203 1.00 78.81 92 ARG A C 1
ATOM 725 O O . ARG A 1 92 ? -2.042 -0.551 -3.561 1.00 78.81 92 ARG A O 1
ATOM 732 N N . TRP A 1 93 ? -4.271 -0.314 -3.710 1.00 92.56 93 TRP A N 1
ATOM 733 C CA . TRP A 1 93 ? -4.420 -1.093 -4.945 1.00 92.56 93 TRP A CA 1
ATOM 734 C C . TRP A 1 93 ? -4.099 -0.188 -6.149 1.00 92.56 93 TRP A C 1
ATOM 736 O O . TRP A 1 93 ? -4.733 0.855 -6.288 1.00 92.56 93 TRP A O 1
ATOM 746 N N . PRO A 1 94 ? -3.107 -0.515 -6.998 1.00 88.31 94 PRO A N 1
ATOM 747 C CA . PRO A 1 94 ? -2.766 0.329 -8.144 1.00 88.31 94 PRO A CA 1
ATOM 748 C C . PRO A 1 94 ? -3.876 0.419 -9.200 1.00 88.31 94 PRO A C 1
ATOM 750 O O . PRO A 1 94 ? -4.389 -0.606 -9.655 1.00 88.31 94 PRO A O 1
ATOM 753 N N . THR A 1 95 ? -4.189 1.646 -9.622 1.00 88.56 95 THR A N 1
ATOM 754 C CA . THR A 1 95 ? -5.086 1.946 -10.751 1.00 88.56 95 THR A CA 1
ATOM 755 C C . THR A 1 95 ? -4.430 1.611 -12.091 1.00 88.56 95 THR A C 1
ATOM 757 O O . THR A 1 95 ? -3.232 1.330 -12.141 1.00 88.56 95 THR A O 1
ATOM 760 N N . ASP A 1 96 ? -5.194 1.670 -13.183 1.00 90.25 96 ASP A N 1
ATOM 761 C CA . ASP A 1 96 ? -4.668 1.459 -14.541 1.00 90.25 96 ASP A CA 1
ATOM 762 C C . ASP A 1 96 ? -3.557 2.444 -14.887 1.00 90.25 96 ASP A C 1
ATOM 764 O O . ASP A 1 96 ? -2.493 2.023 -15.321 1.00 90.25 96 ASP A O 1
ATOM 768 N N . ARG A 1 97 ? -3.730 3.726 -14.548 1.00 84.88 97 ARG A N 1
ATOM 769 C CA . ARG A 1 97 ? -2.692 4.745 -14.746 1.00 84.88 97 ARG A CA 1
ATOM 770 C C . ARG A 1 97 ? -1.374 4.390 -14.046 1.00 84.88 97 ARG A C 1
ATOM 772 O O . ARG A 1 97 ? -0.304 4.583 -14.610 1.00 84.88 97 ARG A O 1
ATOM 779 N N . ILE A 1 98 ? -1.442 3.893 -12.806 1.00 81.12 98 ILE A N 1
ATOM 780 C CA . ILE A 1 98 ? -0.241 3.483 -12.057 1.00 81.12 98 ILE A CA 1
ATOM 781 C C . ILE A 1 98 ? 0.364 2.217 -12.675 1.00 81.12 98 ILE A C 1
ATOM 783 O O . ILE A 1 98 ? 1.584 2.067 -12.683 1.00 81.12 98 ILE A O 1
ATOM 787 N N . LEU A 1 99 ? -0.472 1.298 -13.164 1.00 91.38 99 LEU A N 1
ATOM 788 C CA . LEU A 1 99 ? -0.016 0.082 -13.828 1.00 91.38 99 LEU A CA 1
ATOM 789 C C . LEU A 1 99 ? 0.717 0.404 -15.138 1.00 91.38 99 LEU A C 1
ATOM 791 O O . LEU A 1 99 ? 1.806 -0.126 -15.335 1.00 91.38 99 LEU A O 1
ATOM 795 N N . ASP A 1 100 ? 0.175 1.303 -15.962 1.00 85.44 100 ASP A N 1
ATOM 796 C CA . ASP A 1 100 ? 0.784 1.770 -17.217 1.00 85.44 100 ASP A CA 1
ATOM 797 C C . ASP A 1 100 ? 2.177 2.349 -16.976 1.00 85.44 100 ASP A C 1
ATOM 799 O O . ASP A 1 100 ? 3.173 1.889 -17.537 1.00 85.44 100 ASP A O 1
ATOM 803 N N . GLU A 1 101 ? 2.256 3.310 -16.054 1.00 78.62 101 GLU A N 1
ATOM 804 C CA . GLU A 1 101 ? 3.511 3.947 -15.663 1.00 78.62 101 GLU A CA 1
ATOM 805 C C . GLU A 1 101 ? 4.516 2.912 -15.138 1.00 78.62 101 GLU A C 1
ATOM 807 O O . GLU A 1 101 ? 5.694 2.924 -15.506 1.00 78.62 101 GLU A O 1
ATOM 812 N N . ALA A 1 102 ? 4.056 1.975 -14.305 1.00 86.31 102 ALA A N 1
ATOM 813 C CA . ALA A 1 102 ? 4.912 0.961 -13.712 1.00 86.31 102 ALA A CA 1
ATOM 814 C C . ALA A 1 102 ? 5.467 -0.036 -14.735 1.00 86.31 102 ALA A C 1
ATOM 816 O O . ALA A 1 102 ? 6.644 -0.388 -14.658 1.00 86.31 102 ALA A O 1
ATOM 817 N N . VAL A 1 103 ? 4.643 -0.487 -15.680 1.00 91.88 103 VAL A N 1
ATOM 818 C CA . VAL A 1 103 ? 5.047 -1.420 -16.740 1.00 91.88 103 VAL A CA 1
ATOM 819 C C . VAL A 1 103 ? 6.105 -0.790 -17.650 1.00 91.88 103 VAL A C 1
ATOM 821 O O . VAL A 1 103 ? 7.080 -1.462 -17.999 1.00 91.88 103 VAL A O 1
ATOM 824 N N . ALA A 1 104 ? 5.946 0.496 -17.970 1.00 84.38 104 ALA A N 1
ATOM 825 C CA . ALA A 1 104 ? 6.855 1.231 -18.844 1.00 84.38 104 ALA A CA 1
ATOM 826 C C . ALA A 1 104 ? 8.189 1.605 -18.176 1.00 84.38 104 ALA A C 1
ATOM 828 O O . ALA A 1 104 ? 9.225 1.589 -18.834 1.00 84.38 104 ALA A O 1
ATOM 829 N N . THR A 1 105 ? 8.185 1.947 -16.882 1.00 79.94 105 THR A N 1
ATOM 830 C CA . THR A 1 105 ? 9.334 2.641 -16.262 1.00 79.94 105 THR A CA 1
ATOM 831 C C . THR A 1 105 ? 10.008 1.895 -15.114 1.00 79.94 105 THR A C 1
ATOM 833 O O . THR A 1 105 ? 11.161 2.188 -14.794 1.00 79.94 105 THR A O 1
ATOM 836 N N . ARG A 1 106 ? 9.336 0.945 -14.449 1.00 86.06 106 ARG A N 1
ATOM 837 C CA . ARG A 1 106 ? 9.910 0.293 -13.261 1.00 86.06 106 ARG A CA 1
ATOM 838 C C . ARG A 1 106 ? 10.775 -0.907 -13.616 1.00 86.06 106 ARG A C 1
ATOM 840 O O . ARG A 1 106 ? 10.485 -1.682 -14.522 1.00 86.06 106 ARG A O 1
ATOM 847 N N . ASN A 1 107 ? 11.771 -1.139 -12.762 1.00 85.69 107 ASN A N 1
ATOM 848 C CA . ASN A 1 107 ? 12.628 -2.323 -12.787 1.00 85.69 107 ASN A CA 1
ATOM 849 C C . ASN A 1 107 ? 11.858 -3.590 -12.360 1.00 85.69 107 ASN A C 1
ATOM 851 O O . ASN A 1 107 ? 11.959 -4.068 -11.223 1.00 85.69 107 ASN A O 1
ATOM 855 N N . PHE A 1 108 ? 11.085 -4.160 -13.281 1.00 91.88 108 PHE A N 1
ATOM 856 C CA . PHE A 1 108 ? 10.327 -5.391 -13.084 1.00 91.88 108 PHE A CA 1
ATOM 857 C C . PHE A 1 108 ? 11.230 -6.595 -12.777 1.00 91.88 108 PHE A C 1
ATOM 859 O O . PHE A 1 108 ? 10.889 -7.414 -11.921 1.00 91.88 108 PHE A O 1
ATOM 866 N N . TYR A 1 109 ? 12.416 -6.682 -13.393 1.00 87.31 109 TYR A N 1
ATOM 867 C CA . TYR A 1 109 ? 13.351 -7.803 -13.187 1.00 87.31 109 TYR A CA 1
ATOM 868 C C . TYR A 1 109 ? 13.768 -8.000 -11.714 1.00 87.31 109 TYR A C 1
ATOM 870 O O . TYR A 1 109 ? 14.013 -9.125 -11.273 1.00 87.31 109 TYR A O 1
ATOM 878 N N . TRP A 1 110 ? 13.770 -6.922 -10.927 1.00 81.62 110 TRP A N 1
ATOM 879 C CA . TRP A 1 110 ? 14.094 -6.940 -9.495 1.00 81.62 110 TRP A CA 1
ATOM 880 C C . TRP A 1 110 ? 12.866 -6.867 -8.586 1.00 81.62 110 TRP A C 1
ATOM 882 O O . TRP A 1 110 ? 12.986 -6.926 -7.363 1.00 81.62 110 TRP A O 1
ATOM 892 N N . SER A 1 111 ? 11.674 -6.777 -9.168 1.00 82.12 111 SER A N 1
ATOM 893 C CA . SER A 1 111 ? 10.427 -6.709 -8.419 1.00 82.12 111 SER A CA 1
ATOM 894 C C . SER A 1 111 ? 10.021 -8.099 -7.922 1.00 82.12 111 SER A C 1
ATOM 896 O O . SER A 1 111 ? 10.159 -9.104 -8.625 1.00 82.12 111 SER A O 1
ATOM 898 N N . GLY A 1 112 ? 9.520 -8.169 -6.686 1.00 82.81 112 GLY A N 1
ATOM 899 C CA . GLY A 1 112 ? 9.018 -9.403 -6.072 1.00 82.81 112 GLY A CA 1
ATOM 900 C C . GLY A 1 112 ? 10.033 -10.556 -6.002 1.00 82.81 112 GLY A C 1
ATOM 901 O O . GLY A 1 112 ? 11.250 -10.382 -6.094 1.00 82.81 112 GLY A O 1
ATOM 902 N N . ARG A 1 113 ? 9.524 -11.777 -5.815 1.00 86.25 113 ARG A N 1
ATOM 903 C CA . ARG A 1 113 ? 10.321 -13.016 -5.841 1.00 86.25 113 ARG A CA 1
ATOM 904 C C . ARG A 1 113 ? 10.398 -13.578 -7.266 1.00 86.25 113 ARG A C 1
ATOM 906 O O . ARG A 1 113 ? 9.491 -13.370 -8.065 1.00 86.25 113 ARG A O 1
ATOM 913 N N . GLY A 1 114 ? 11.438 -14.361 -7.564 1.00 87.88 114 GLY A N 1
ATOM 914 C CA . GLY A 1 114 ? 11.633 -14.998 -8.882 1.00 87.88 114 GLY A CA 1
ATOM 915 C C . GLY A 1 114 ? 10.4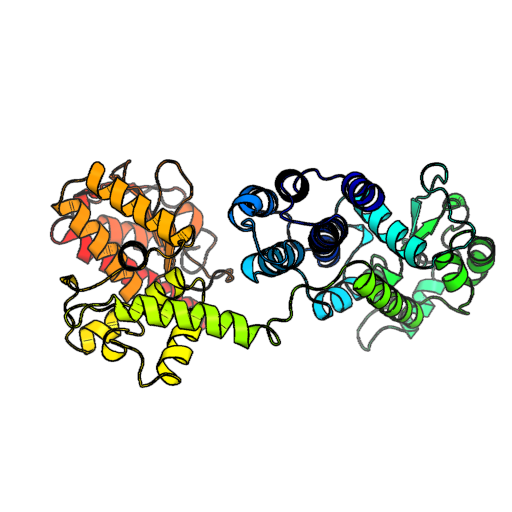08 -15.745 -9.434 1.00 87.88 114 GLY A C 1
ATOM 916 O O . GLY A 1 114 ? 10.020 -15.483 -10.576 1.00 87.88 114 GLY A O 1
ATOM 917 N N . PRO A 1 115 ? 9.734 -16.595 -8.632 1.00 90.50 115 PRO A N 1
ATOM 918 C CA . PRO A 1 115 ? 8.506 -17.265 -9.061 1.00 90.50 115 PRO A CA 1
ATOM 919 C C . PRO A 1 115 ? 7.377 -16.301 -9.439 1.00 90.50 115 PRO A C 1
ATOM 921 O O . PRO A 1 115 ? 6.658 -16.557 -10.393 1.00 90.50 115 PRO A O 1
ATOM 924 N N . GLN A 1 116 ? 7.258 -15.156 -8.760 1.00 93.50 116 GLN A N 1
ATOM 925 C CA . GLN A 1 116 ? 6.214 -14.167 -9.046 1.00 93.50 116 GLN A CA 1
ATOM 926 C C . GLN A 1 116 ? 6.470 -13.429 -10.365 1.00 93.50 116 GLN A C 1
ATOM 928 O O . GLN A 1 116 ? 5.537 -13.165 -11.117 1.00 93.50 116 GLN A O 1
ATOM 933 N N . ARG A 1 117 ? 7.737 -13.139 -10.692 1.00 93.88 117 ARG A N 1
ATOM 934 C CA . ARG A 1 117 ? 8.088 -12.554 -11.998 1.00 93.88 117 ARG A CA 1
ATOM 935 C C . ARG A 1 117 ? 7.771 -13.512 -13.137 1.00 93.88 117 ARG A C 1
ATOM 937 O O . ARG A 1 117 ? 7.157 -13.123 -14.125 1.00 93.88 117 ARG A O 1
ATOM 944 N N . THR A 1 118 ? 8.148 -14.775 -12.951 1.00 93.38 118 THR A N 1
ATOM 945 C CA . THR A 1 118 ? 7.856 -15.852 -13.905 1.00 93.38 118 THR A CA 1
ATOM 946 C C . THR A 1 118 ? 6.349 -16.042 -14.058 1.00 93.38 118 THR A C 1
ATOM 948 O O . THR A 1 118 ? 5.861 -16.178 -15.174 1.00 93.38 118 THR A O 1
ATOM 951 N N . TYR A 1 119 ? 5.602 -15.975 -12.952 1.00 94.88 119 TYR A N 1
ATOM 952 C CA . TYR A 1 119 ? 4.145 -16.037 -12.942 1.00 94.88 119 TYR A CA 1
ATOM 953 C C . TYR A 1 119 ? 3.516 -14.944 -13.812 1.00 94.88 119 TYR A C 1
ATOM 955 O O . TYR A 1 119 ? 2.695 -15.259 -14.664 1.00 94.88 119 TYR A O 1
ATOM 963 N N . VAL A 1 120 ? 3.910 -13.678 -13.636 1.00 97.00 120 VAL A N 1
ATOM 964 C CA . VAL A 1 120 ? 3.366 -12.552 -14.418 1.00 97.00 120 VAL A CA 1
ATOM 965 C C . VAL A 1 120 ? 3.641 -12.728 -15.911 1.00 97.00 120 VAL A C 1
ATOM 967 O O . VAL A 1 120 ? 2.708 -12.641 -16.703 1.00 97.00 120 VAL A O 1
ATOM 970 N N . LEU A 1 121 ? 4.884 -13.043 -16.298 1.00 96.50 121 LEU A N 1
ATOM 971 C CA . LEU A 1 121 ? 5.237 -13.269 -17.706 1.00 96.50 121 LEU A CA 1
ATOM 972 C C . LEU A 1 121 ? 4.480 -14.463 -18.302 1.00 96.50 121 LEU A C 1
ATOM 974 O O . LEU A 1 121 ? 3.972 -14.374 -19.414 1.00 96.50 121 LEU A O 1
ATOM 978 N N . ARG A 1 122 ? 4.330 -15.554 -17.541 1.00 94.69 122 ARG A N 1
ATOM 979 C CA . ARG A 1 122 ? 3.519 -16.708 -17.946 1.00 94.69 122 ARG A CA 1
ATOM 980 C C . ARG A 1 122 ? 2.056 -16.320 -18.149 1.00 94.69 122 ARG A C 1
ATOM 982 O O . ARG A 1 122 ? 1.464 -16.724 -19.136 1.00 94.69 122 ARG A O 1
ATOM 989 N N . ARG A 1 123 ? 1.459 -15.549 -17.235 1.00 94.94 123 ARG A N 1
ATOM 990 C CA . ARG A 1 123 ? 0.054 -15.120 -17.348 1.00 94.94 123 ARG A CA 1
ATOM 991 C C . ARG A 1 123 ? -0.174 -14.222 -18.563 1.00 94.94 123 ARG A C 1
ATOM 993 O O . ARG A 1 123 ? -1.208 -14.355 -19.211 1.00 94.94 123 ARG A O 1
ATOM 1000 N N . LEU A 1 124 ? 0.782 -13.347 -18.876 1.00 96.19 124 LEU A N 1
ATOM 1001 C CA . LEU A 1 124 ? 0.754 -12.535 -20.094 1.00 96.19 124 LEU A CA 1
ATOM 1002 C C . LEU A 1 124 ? 0.830 -13.418 -21.344 1.00 96.19 124 LEU A C 1
ATOM 1004 O O . LEU A 1 124 ? -0.001 -13.259 -22.232 1.00 96.19 124 LEU A O 1
ATOM 1008 N N . GLU A 1 125 ? 1.724 -14.405 -21.378 1.00 94.56 125 GLU A N 1
ATOM 1009 C CA . GLU A 1 125 ? 1.822 -15.372 -22.480 1.00 94.56 125 GLU A CA 1
ATOM 1010 C C . GLU A 1 125 ? 0.550 -16.234 -22.629 1.00 94.56 125 GLU A C 1
ATOM 1012 O O . GLU A 1 125 ? 0.024 -16.411 -23.724 1.00 94.56 125 GLU A O 1
ATOM 1017 N N . GLU A 1 126 ? -0.016 -16.725 -21.526 1.00 91.94 126 GLU A N 1
ATOM 1018 C CA . GLU A 1 126 ? -1.278 -17.478 -21.534 1.00 91.94 126 GLU A CA 1
ATOM 1019 C C . GLU A 1 126 ? -2.454 -16.637 -22.067 1.00 91.94 126 GLU A C 1
ATOM 1021 O O . GLU A 1 126 ? -3.396 -17.192 -22.635 1.00 91.94 126 GLU A O 1
ATOM 1026 N N . SER A 1 127 ? -2.407 -15.304 -21.927 1.00 93.81 127 SER A N 1
ATOM 1027 C CA . SER A 1 127 ? -3.464 -14.396 -22.407 1.00 93.81 127 SER A CA 1
ATOM 1028 C C . SER A 1 127 ? -3.606 -14.350 -23.930 1.00 93.81 127 SER A C 1
ATOM 1030 O O . SER A 1 127 ? -4.625 -13.883 -24.433 1.00 93.81 127 SER A O 1
ATOM 1032 N N . PHE A 1 128 ? -2.614 -14.846 -24.673 1.00 89.19 128 PHE A N 1
ATOM 1033 C CA . PHE A 1 128 ? -2.694 -14.959 -26.129 1.00 89.19 128 PHE A CA 1
ATOM 1034 C C . PHE A 1 128 ? -3.597 -16.108 -26.590 1.00 89.19 128 PHE A C 1
ATOM 1036 O O . PHE A 1 128 ? -3.953 -16.156 -27.763 1.00 89.19 128 PHE A O 1
ATOM 1043 N N . GLY A 1 129 ? -3.983 -17.019 -25.687 1.00 84.94 129 GLY A N 1
ATOM 1044 C CA . GLY A 1 129 ? -4.956 -18.068 -25.989 1.00 84.94 129 GLY A CA 1
ATOM 1045 C C . GLY A 1 129 ? -4.485 -19.053 -27.061 1.00 84.94 129 GLY A C 1
ATOM 1046 O O . GLY A 1 129 ? -5.283 -19.451 -27.907 1.00 84.94 129 GLY A O 1
ATOM 1047 N N . SER A 1 130 ? -3.197 -19.430 -27.048 1.00 82.50 130 SER A N 1
ATOM 1048 C CA . SER A 1 130 ? -2.642 -20.391 -28.013 1.00 82.50 130 SER A CA 1
ATOM 1049 C C . SER A 1 130 ? -3.480 -21.682 -28.052 1.00 82.50 130 SER A C 1
ATOM 1051 O O . SER A 1 130 ? -3.701 -22.273 -26.989 1.00 82.50 130 SER A O 1
ATOM 1053 N N . PRO A 1 131 ? -3.901 -22.161 -29.243 1.00 72.50 131 PRO A N 1
ATOM 1054 C CA . PRO A 1 131 ? -4.604 -23.439 -29.390 1.00 72.50 131 PRO A CA 1
ATOM 1055 C C . PRO A 1 131 ? -3.803 -24.630 -28.848 1.00 72.50 131 PRO A C 1
ATOM 1057 O O . PRO A 1 131 ? -4.376 -25.601 -28.362 1.00 72.50 131 PRO A O 1
ATOM 1060 N N . GLU A 1 132 ? -2.474 -24.525 -28.899 1.00 75.75 132 GLU A N 1
ATOM 1061 C CA . GLU A 1 132 ? -1.527 -25.465 -28.306 1.00 75.75 132 GLU A CA 1
ATOM 1062 C C . GLU A 1 132 ? -0.747 -24.730 -27.204 1.00 75.75 132 GLU A C 1
ATOM 1064 O O . GLU A 1 132 ? 0.257 -24.064 -27.486 1.00 75.75 132 GLU A O 1
ATOM 1069 N N . PRO A 1 133 ? -1.237 -24.741 -25.952 1.00 77.25 133 PRO A N 1
ATOM 1070 C CA . PRO A 1 133 ? -0.595 -24.017 -24.864 1.00 77.25 133 PRO A CA 1
ATOM 1071 C C . PRO A 1 133 ? 0.716 -24.694 -24.451 1.00 77.25 133 PRO A C 1
ATOM 1073 O O . PRO A 1 133 ? 0.817 -25.920 -24.374 1.00 77.25 133 PRO A O 1
ATOM 1076 N N . VAL A 1 134 ? 1.723 -23.880 -24.134 1.00 81.75 134 VAL A N 1
ATOM 1077 C CA . VAL A 1 134 ? 3.018 -24.366 -23.646 1.00 81.75 134 VAL A CA 1
ATOM 1078 C C . VAL A 1 134 ? 2.868 -24.948 -22.237 1.00 81.75 134 VAL A C 1
ATOM 1080 O O . VAL A 1 134 ? 2.305 -24.320 -21.343 1.00 81.75 134 VAL A O 1
ATOM 1083 N N . ASP A 1 135 ? 3.426 -26.138 -22.008 1.00 82.62 135 ASP A N 1
ATOM 1084 C CA . ASP A 1 135 ? 3.520 -26.728 -20.669 1.00 82.62 135 ASP A CA 1
ATOM 1085 C C . ASP A 1 135 ? 4.683 -26.088 -19.890 1.00 82.62 135 ASP A C 1
ATOM 1087 O O . ASP A 1 135 ? 5.824 -26.556 -19.929 1.00 82.62 135 ASP A O 1
ATOM 1091 N N . PHE A 1 136 ? 4.386 -25.009 -19.162 1.00 82.75 136 PHE A N 1
ATOM 1092 C CA . PHE A 1 136 ? 5.355 -24.264 -18.347 1.00 82.75 136 PHE A CA 1
ATOM 1093 C C . PHE A 1 136 ? 5.980 -25.081 -17.205 1.00 82.75 136 PHE A C 1
ATOM 1095 O O . PHE A 1 136 ? 6.980 -24.650 -16.638 1.00 82.75 136 PHE A O 1
ATOM 1102 N N . THR A 1 137 ? 5.422 -26.245 -16.848 1.00 77.25 137 THR A N 1
ATOM 1103 C CA . THR A 1 137 ? 6.010 -27.112 -15.811 1.00 77.25 137 THR A CA 1
ATOM 1104 C C . THR A 1 137 ? 7.157 -27.958 -16.355 1.00 77.25 137 THR A C 1
ATOM 1106 O O . THR A 1 137 ? 8.101 -28.271 -15.629 1.00 77.25 137 THR A O 1
ATOM 1109 N N . LYS A 1 138 ? 7.103 -28.299 -17.648 1.00 78.12 138 LYS A N 1
ATOM 1110 C CA . LYS A 1 138 ? 8.145 -29.064 -18.350 1.00 78.12 138 LYS A CA 1
ATOM 1111 C C . LYS A 1 138 ? 9.115 -28.166 -19.101 1.00 78.12 138 LYS A C 1
ATOM 1113 O O . LYS A 1 138 ? 10.293 -28.503 -19.229 1.00 78.12 138 LYS A O 1
ATOM 1118 N N . ALA A 1 139 ? 8.633 -27.032 -19.601 1.00 75.00 139 ALA A N 1
ATOM 1119 C CA . ALA A 1 139 ? 9.460 -26.048 -20.270 1.00 75.00 139 ALA A CA 1
ATOM 1120 C C . ALA A 1 139 ? 10.391 -25.396 -19.236 1.00 75.00 139 ALA A C 1
ATOM 1122 O O . ALA A 1 139 ? 9.952 -24.660 -18.356 1.00 75.00 139 ALA A O 1
ATOM 1123 N N . ARG A 1 140 ? 11.696 -25.682 -19.321 1.00 80.81 140 ARG A N 1
ATOM 1124 C CA . ARG A 1 140 ? 12.732 -25.075 -18.467 1.00 80.81 140 ARG A CA 1
ATOM 1125 C C . ARG A 1 140 ? 12.979 -23.630 -18.911 1.00 80.81 140 ARG A C 1
ATOM 1127 O O . ARG A 1 140 ? 14.009 -23.333 -19.507 1.00 80.81 140 ARG A O 1
ATOM 1134 N N . LEU A 1 141 ? 11.987 -22.773 -18.688 1.00 87.50 141 LEU A N 1
ATOM 1135 C CA . LEU A 1 141 ? 11.997 -21.371 -19.086 1.00 87.50 141 LEU A CA 1
ATOM 1136 C C . LEU A 1 141 ? 12.672 -20.511 -18.018 1.00 87.50 141 LEU A C 1
ATOM 1138 O O . LEU A 1 141 ? 12.446 -20.682 -16.819 1.00 87.50 141 LEU A O 1
ATOM 1142 N N . SER A 1 142 ? 13.458 -19.547 -18.473 1.00 89.69 142 SER A N 1
ATOM 1143 C CA . SER A 1 142 ? 14.050 -18.482 -17.669 1.00 89.69 142 SER A CA 1
ATOM 1144 C C . SER A 1 142 ? 13.674 -17.123 -18.239 1.00 89.69 142 SER A C 1
ATOM 1146 O O . SER A 1 142 ? 13.354 -16.996 -19.420 1.00 89.69 142 SER A O 1
ATOM 1148 N N . ILE A 1 143 ? 13.703 -16.108 -17.377 1.00 91.94 143 ILE A N 1
ATOM 1149 C CA . ILE A 1 143 ? 13.530 -14.717 -17.794 1.00 91.94 143 ILE A CA 1
ATOM 1150 C C . ILE A 1 143 ? 14.795 -14.284 -18.535 1.00 91.94 143 ILE A C 1
ATOM 1152 O O . ILE A 1 143 ? 15.895 -14.515 -18.036 1.00 91.94 143 ILE A O 1
ATOM 1156 N N . GLU A 1 144 ? 14.627 -13.661 -19.694 1.00 91.50 144 GLU A N 1
ATOM 1157 C CA . GLU A 1 144 ? 15.708 -13.156 -20.539 1.00 91.50 144 GLU A CA 1
ATOM 1158 C C . GLU A 1 144 ? 15.460 -11.698 -20.932 1.00 91.50 144 GLU A C 1
ATOM 1160 O O . GLU A 1 144 ? 14.311 -11.242 -20.980 1.00 91.50 144 GLU A O 1
ATOM 1165 N N . HIS A 1 145 ? 16.553 -10.984 -21.193 1.00 92.62 145 HIS A N 1
ATOM 1166 C CA . HIS A 1 145 ? 16.567 -9.599 -21.648 1.00 92.62 145 HIS A CA 1
ATOM 1167 C C . HIS A 1 145 ? 16.739 -9.559 -23.164 1.00 92.62 145 HIS A C 1
ATOM 1169 O O . HIS A 1 145 ? 17.717 -10.097 -23.670 1.00 92.62 145 HIS A O 1
ATOM 1175 N N . VAL A 1 146 ? 15.833 -8.898 -23.887 1.00 92.25 146 VAL A N 1
ATOM 1176 C CA . VAL A 1 146 ? 15.983 -8.749 -25.347 1.00 92.25 146 VAL A CA 1
ATOM 1177 C C . VAL A 1 146 ? 17.043 -7.688 -25.673 1.00 92.25 146 VAL A C 1
ATOM 1179 O O . VAL A 1 146 ? 17.960 -7.935 -26.447 1.00 92.25 146 VAL A O 1
ATOM 1182 N N . LEU A 1 147 ? 16.983 -6.520 -25.022 1.00 92.12 147 LEU A N 1
ATOM 1183 C CA . LEU A 1 147 ? 18.111 -5.590 -24.928 1.00 92.12 147 LEU A CA 1
ATOM 1184 C C . LEU A 1 147 ? 19.089 -6.133 -23.874 1.00 92.12 147 LEU A C 1
ATOM 1186 O O . LEU A 1 147 ? 18.729 -6.150 -22.692 1.00 92.12 147 LEU A O 1
ATOM 1190 N N . PRO A 1 148 ? 20.308 -6.560 -24.250 1.00 89.94 148 PRO A N 1
ATOM 1191 C CA . PRO A 1 148 ? 21.192 -7.309 -23.363 1.00 89.94 148 PRO A CA 1
ATOM 1192 C C . PRO A 1 148 ? 21.714 -6.476 -22.186 1.00 89.94 148 PRO A C 1
ATOM 1194 O O . PRO A 1 148 ? 21.974 -5.279 -22.304 1.00 89.94 148 PRO A O 1
ATOM 1197 N N . GLN A 1 149 ? 21.972 -7.144 -21.055 1.00 87.75 149 GLN A N 1
ATOM 1198 C CA . GLN A 1 149 ? 22.570 -6.524 -19.858 1.00 87.75 149 GLN A CA 1
ATOM 1199 C C . GLN A 1 149 ? 23.980 -5.974 -20.104 1.00 87.75 149 GLN A C 1
ATOM 1201 O O . GLN A 1 149 ? 24.394 -5.024 -19.448 1.00 87.75 149 GLN A O 1
ATOM 1206 N N . LYS A 1 150 ? 24.726 -6.578 -21.035 1.00 88.31 150 LYS A N 1
ATOM 1207 C CA . LYS A 1 150 ? 26.053 -6.124 -21.467 1.00 88.31 150 LYS A CA 1
ATOM 1208 C C . LYS A 1 150 ? 25.985 -5.733 -22.947 1.00 88.31 150 LYS A C 1
ATOM 1210 O O . LYS A 1 150 ? 26.340 -6.559 -23.792 1.00 88.31 150 LYS A O 1
ATOM 1215 N N . PRO A 1 151 ? 25.480 -4.533 -23.273 1.00 86.81 151 PRO A N 1
ATOM 1216 C CA . PRO A 1 151 ? 25.342 -4.087 -24.652 1.00 86.81 151 PRO A CA 1
ATOM 1217 C C . PRO A 1 151 ? 26.699 -4.034 -25.362 1.00 86.81 151 PRO A C 1
ATOM 1219 O O . PRO A 1 151 ? 27.744 -3.799 -24.761 1.00 86.81 151 PRO A O 1
ATOM 1222 N N . THR A 1 152 ? 26.687 -4.301 -26.666 1.00 88.25 152 THR A N 1
ATOM 1223 C CA . THR A 1 152 ? 27.862 -4.101 -27.523 1.00 88.25 152 THR A CA 1
ATOM 1224 C C . THR A 1 152 ? 27.938 -2.642 -27.966 1.00 88.25 152 THR A C 1
ATOM 1226 O O . THR A 1 152 ? 26.971 -1.893 -27.848 1.00 88.25 152 THR A O 1
ATOM 1229 N N . GLU A 1 153 ? 29.059 -2.228 -28.552 1.00 86.69 153 GLU A N 1
ATOM 1230 C CA . GLU A 1 153 ? 29.223 -0.866 -29.084 1.00 86.69 153 GLU A CA 1
ATOM 1231 C C . GLU A 1 153 ? 28.129 -0.483 -30.101 1.00 86.69 153 GLU A C 1
ATOM 1233 O O . GLU A 1 153 ? 27.668 0.654 -30.131 1.00 86.69 153 GLU A O 1
ATOM 1238 N N . LYS A 1 154 ? 27.625 -1.458 -30.871 1.00 86.75 154 LYS A N 1
ATOM 1239 C CA . LYS A 1 154 ? 26.499 -1.253 -31.795 1.00 86.75 154 LYS A CA 1
ATOM 1240 C C . LYS A 1 154 ? 25.183 -0.948 -31.074 1.00 86.75 154 LYS A C 1
ATOM 1242 O O . LYS A 1 154 ? 24.422 -0.109 -31.546 1.00 86.75 154 LYS A O 1
ATOM 1247 N N . TRP A 1 155 ? 24.930 -1.604 -29.943 1.00 88.75 155 TRP A N 1
ATOM 1248 C CA . TRP A 1 155 ? 23.776 -1.313 -29.090 1.00 88.75 155 TRP A CA 1
ATOM 1249 C C . TRP A 1 155 ? 23.889 0.077 -28.465 1.00 88.75 155 TRP A C 1
ATOM 1251 O O . TRP A 1 155 ? 22.925 0.835 -28.502 1.00 88.75 155 TRP A O 1
ATOM 1261 N N . HIS A 1 156 ? 25.072 0.446 -27.963 1.00 87.56 156 HIS A N 1
ATOM 1262 C CA . HIS A 1 156 ? 25.311 1.795 -27.444 1.00 87.56 156 HIS A CA 1
ATOM 1263 C C . HIS A 1 156 ? 25.087 2.869 -28.510 1.00 87.56 156 HIS A C 1
ATOM 1265 O O . HIS A 1 156 ? 24.429 3.868 -28.230 1.00 87.56 156 HIS A O 1
ATOM 1271 N N . ALA A 1 157 ? 25.585 2.658 -29.732 1.00 89.00 157 ALA A N 1
ATOM 1272 C CA . ALA A 1 157 ? 25.355 3.572 -30.845 1.00 89.00 157 ALA A CA 1
ATOM 1273 C C . ALA A 1 157 ? 23.856 3.734 -31.147 1.00 89.00 157 ALA A C 1
ATOM 1275 O O . ALA A 1 157 ? 23.383 4.865 -31.217 1.00 89.00 157 ALA A O 1
ATOM 1276 N N . LEU A 1 158 ? 23.100 2.631 -31.252 1.00 90.94 158 LEU A N 1
ATOM 1277 C CA . LEU A 1 158 ? 21.648 2.671 -31.467 1.00 90.94 158 LEU A CA 1
ATOM 1278 C C . LEU A 1 158 ? 20.934 3.456 -30.361 1.00 90.94 158 LEU A C 1
ATOM 1280 O O . LEU A 1 158 ? 20.198 4.394 -30.657 1.00 90.94 158 LEU A O 1
ATOM 1284 N N . LEU A 1 159 ? 21.189 3.120 -29.095 1.00 91.00 159 LEU A N 1
ATOM 1285 C CA . LEU A 1 159 ? 20.550 3.788 -27.961 1.00 91.00 159 LEU A CA 1
ATOM 1286 C C . LEU A 1 159 ? 20.903 5.274 -27.907 1.00 91.00 159 LEU A C 1
ATOM 1288 O O . LEU A 1 159 ? 20.027 6.090 -27.665 1.00 91.00 159 LEU A O 1
ATOM 1292 N N . SER A 1 160 ? 22.141 5.643 -28.239 1.00 90.69 160 SER A N 1
ATOM 1293 C CA . SER A 1 160 ? 22.560 7.051 -28.265 1.00 90.69 160 SER A CA 1
ATOM 1294 C C . SER A 1 160 ? 21.807 7.869 -29.321 1.00 90.69 160 SER A C 1
ATOM 1296 O O . SER A 1 160 ? 21.613 9.064 -29.134 1.00 90.69 160 SER A O 1
ATOM 1298 N N . THR A 1 161 ? 21.352 7.246 -30.418 1.00 92.06 161 THR A N 1
ATOM 1299 C CA . THR A 1 161 ? 20.476 7.913 -31.405 1.00 92.06 161 THR A CA 1
ATOM 1300 C C . THR A 1 161 ? 19.020 8.050 -30.952 1.00 92.06 161 THR A C 1
ATOM 1302 O O . THR A 1 161 ? 18.266 8.798 -31.568 1.00 92.06 161 THR A O 1
ATOM 1305 N N . GLN A 1 162 ? 18.622 7.331 -29.898 1.00 90.75 162 GLN A N 1
ATOM 1306 C CA . GLN A 1 162 ? 17.254 7.271 -29.366 1.00 90.75 162 GLN A CA 1
ATOM 1307 C C . GLN A 1 162 ? 17.106 7.949 -27.988 1.00 90.75 162 GLN A C 1
ATOM 1309 O O . GLN A 1 162 ? 16.003 7.978 -27.429 1.00 90.75 162 GLN A O 1
ATOM 1314 N N . SER A 1 163 ? 18.208 8.461 -27.436 1.00 85.88 163 SER A N 1
ATOM 1315 C CA . SER A 1 163 ? 18.251 9.207 -26.178 1.00 85.88 163 SER A CA 1
ATOM 1316 C C . SER A 1 163 ? 17.632 10.592 -26.320 1.00 85.88 163 SER A C 1
ATOM 1318 O O . SER A 1 163 ? 17.733 11.236 -27.369 1.00 85.88 163 SER A O 1
ATOM 1320 N N . ASP A 1 164 ? 17.010 11.061 -25.241 1.00 81.88 164 ASP A N 1
ATOM 1321 C CA . ASP A 1 164 ? 16.505 12.431 -25.176 1.00 81.88 164 ASP A CA 1
ATOM 1322 C C . ASP A 1 164 ? 17.667 13.452 -25.131 1.00 81.88 164 ASP A C 1
ATOM 1324 O O . ASP A 1 164 ? 18.791 13.112 -24.747 1.00 81.88 164 ASP A O 1
ATOM 1328 N N . PRO A 1 165 ? 17.450 14.727 -25.516 1.00 82.06 165 PRO A N 1
ATOM 1329 C CA . PRO A 1 165 ? 18.487 15.752 -25.423 1.00 82.06 165 PRO A CA 1
ATOM 1330 C C . PRO A 1 165 ? 19.055 15.870 -24.000 1.00 82.06 165 PRO A C 1
ATOM 1332 O O . PRO A 1 165 ? 18.345 16.241 -23.068 1.00 82.06 165 PRO A O 1
ATOM 1335 N N . GLY A 1 166 ? 20.352 15.591 -23.845 1.00 78.62 166 GLY A N 1
ATOM 1336 C CA . GLY A 1 166 ? 21.044 15.612 -22.550 1.00 78.62 166 GLY A CA 1
ATOM 1337 C C . GLY A 1 166 ? 21.071 14.272 -21.805 1.00 78.62 166 GLY A C 1
ATOM 1338 O O . GLY A 1 166 ? 21.713 14.203 -20.763 1.00 78.62 166 GLY A O 1
ATOM 1339 N N . GLU A 1 167 ? 20.440 13.224 -22.340 1.00 84.25 167 GLU A N 1
ATOM 1340 C CA . GLU A 1 167 ? 20.545 11.840 -21.865 1.00 84.25 167 GLU A CA 1
ATOM 1341 C C . GLU A 1 167 ? 21.597 11.088 -22.701 1.00 84.25 167 GLU A C 1
ATOM 1343 O O . GLU A 1 167 ? 21.668 11.213 -23.925 1.00 84.25 167 GLU A O 1
ATOM 1348 N N . SER A 1 168 ? 22.435 10.292 -22.046 1.00 86.50 168 SER A N 1
ATOM 1349 C CA . SER A 1 168 ? 23.366 9.379 -22.708 1.00 86.50 168 SER A CA 1
ATOM 1350 C C . SER A 1 168 ? 22.689 8.057 -23.093 1.00 86.50 168 SER A C 1
ATOM 1352 O O . SER A 1 168 ? 21.720 7.615 -22.473 1.00 86.50 168 SER A O 1
ATOM 1354 N N . GLY A 1 169 ? 23.243 7.346 -24.081 1.00 85.94 169 GLY A N 1
ATOM 1355 C CA . GLY A 1 169 ? 22.767 6.000 -24.430 1.00 85.94 169 GLY A CA 1
ATOM 1356 C C . GLY A 1 169 ? 22.879 4.989 -23.276 1.00 85.94 169 GLY A C 1
ATOM 1357 O O . GLY A 1 169 ? 22.139 4.009 -23.239 1.00 85.94 169 GLY A O 1
ATOM 1358 N N . GLU A 1 170 ? 23.784 5.224 -22.322 1.00 84.44 170 GLU A N 1
ATOM 1359 C CA . GLU A 1 170 ? 23.980 4.395 -21.124 1.00 84.44 170 GLU A CA 1
ATOM 1360 C C . GLU A 1 170 ? 22.891 4.630 -20.063 1.00 84.44 170 GLU A C 1
ATOM 1362 O O . GLU A 1 170 ? 22.394 3.683 -19.445 1.00 84.44 170 GLU A O 1
ATOM 1367 N N . GLU A 1 171 ? 22.464 5.882 -19.889 1.00 80.94 171 GLU A N 1
ATOM 1368 C CA . GLU A 1 171 ? 21.321 6.232 -19.038 1.00 80.94 171 GLU A CA 1
ATOM 1369 C C . GLU A 1 171 ? 20.024 5.654 -19.611 1.00 80.94 171 GLU A C 1
ATOM 1371 O O . GLU A 1 171 ? 19.272 4.993 -18.886 1.00 80.94 171 GLU A O 1
ATOM 1376 N N . LEU A 1 172 ? 19.827 5.779 -20.930 1.00 86.00 172 LEU A N 1
ATOM 1377 C CA . LEU A 1 172 ? 18.692 5.172 -21.621 1.00 86.00 172 LEU A CA 1
ATOM 1378 C C . LEU A 1 172 ? 18.698 3.640 -21.486 1.00 86.00 172 LEU A C 1
ATOM 1380 O O . LEU A 1 172 ? 17.663 3.036 -21.192 1.00 86.00 172 LEU A O 1
ATOM 1384 N N . HIS A 1 173 ? 19.863 2.999 -21.653 1.00 90.12 173 HIS A N 1
ATOM 1385 C CA . HIS A 1 173 ? 20.023 1.557 -21.427 1.00 90.12 173 HIS A CA 1
ATOM 1386 C C . HIS A 1 173 ? 19.583 1.171 -20.018 1.00 90.12 173 HIS A C 1
ATOM 1388 O O . HIS A 1 173 ? 18.753 0.278 -19.860 1.00 90.12 173 HIS A O 1
ATOM 1394 N N . THR A 1 174 ? 20.076 1.882 -19.003 1.00 82.94 174 THR A N 1
ATOM 1395 C CA . THR A 1 174 ? 19.754 1.623 -17.593 1.00 82.94 174 THR A CA 1
ATOM 1396 C C . THR A 1 174 ? 18.254 1.742 -17.322 1.00 82.94 174 THR A C 1
ATOM 1398 O O . THR A 1 174 ? 17.695 0.912 -16.599 1.00 82.94 174 THR A O 1
ATOM 1401 N N . ARG A 1 175 ? 17.589 2.735 -17.927 1.00 86.00 175 ARG A N 1
ATOM 1402 C CA . ARG A 1 175 ? 16.144 2.962 -17.790 1.00 86.00 175 ARG A CA 1
ATOM 1403 C C . ARG A 1 175 ? 15.312 1.842 -18.411 1.00 86.00 175 ARG A C 1
ATOM 1405 O O . ARG A 1 175 ? 14.307 1.450 -17.827 1.00 86.00 175 ARG A O 1
ATOM 1412 N N . LEU A 1 176 ? 15.716 1.327 -19.572 1.00 89.12 176 LEU A N 1
ATOM 1413 C CA . LEU A 1 176 ? 14.951 0.329 -20.329 1.00 89.12 176 LEU A CA 1
ATOM 1414 C C . LEU A 1 176 ? 15.282 -1.117 -19.944 1.00 89.12 176 LEU A C 1
ATOM 1416 O O . LEU A 1 176 ? 14.434 -1.998 -20.071 1.00 89.12 176 LEU A O 1
ATOM 1420 N N . LEU A 1 177 ? 16.501 -1.384 -19.468 1.00 91.75 177 LEU A N 1
ATOM 1421 C CA . LEU A 1 177 ? 17.033 -2.739 -19.324 1.00 91.75 177 LEU A CA 1
ATOM 1422 C C . LEU A 1 177 ? 16.113 -3.653 -18.511 1.00 91.75 177 LEU A C 1
ATOM 1424 O O . LEU A 1 177 ? 15.869 -4.792 -18.898 1.00 91.75 177 LEU A O 1
ATOM 1428 N N . HIS A 1 178 ? 15.608 -3.183 -17.375 1.00 90.31 178 HIS A N 1
ATOM 1429 C CA . HIS A 1 178 ? 14.858 -4.021 -16.441 1.00 90.31 178 HIS A CA 1
ATOM 1430 C C . HIS A 1 178 ? 13.337 -3.824 -16.503 1.00 90.31 178 HIS A C 1
ATOM 1432 O O . HIS A 1 178 ? 12.644 -4.354 -15.626 1.00 90.31 178 HIS A O 1
ATOM 1438 N N . THR A 1 179 ? 12.821 -3.101 -17.500 1.00 93.31 179 THR A N 1
ATOM 1439 C CA . THR A 1 179 ? 11.379 -2.864 -17.675 1.00 93.31 179 THR A CA 1
ATOM 1440 C C . THR A 1 179 ? 10.673 -4.111 -18.192 1.00 93.31 179 THR A C 1
ATOM 1442 O O . THR A 1 179 ? 11.287 -4.994 -18.792 1.00 93.31 179 THR A O 1
ATOM 1445 N N . LEU A 1 180 ? 9.362 -4.214 -17.957 1.00 95.81 180 LEU A N 1
ATOM 1446 C CA . LEU A 1 180 ? 8.591 -5.380 -18.398 1.00 95.81 180 LEU A CA 1
ATOM 1447 C C . LEU A 1 180 ? 8.592 -5.515 -19.932 1.00 95.81 180 LEU A C 1
ATOM 1449 O O . LEU A 1 180 ? 8.692 -6.631 -20.445 1.00 95.81 180 LEU A O 1
ATOM 1453 N N . GLY A 1 181 ? 8.572 -4.385 -20.647 1.00 95.56 181 GLY A N 1
ATOM 1454 C CA . GLY A 1 181 ? 8.662 -4.322 -22.108 1.00 95.56 181 GLY A CA 1
ATOM 1455 C C . GLY A 1 181 ? 9.944 -4.932 -22.684 1.00 95.56 181 GLY A C 1
ATOM 1456 O O . GLY A 1 181 ? 9.913 -5.433 -23.802 1.00 95.56 181 GLY A O 1
ATOM 1457 N N . ASN A 1 182 ? 11.036 -5.005 -21.916 1.00 96.44 182 ASN A N 1
ATOM 1458 C CA . ASN A 1 182 ? 12.296 -5.609 -22.361 1.00 96.44 182 ASN A CA 1
ATOM 1459 C C . ASN A 1 182 ? 12.481 -7.088 -21.949 1.00 96.44 182 ASN A C 1
ATOM 1461 O O . ASN A 1 182 ? 13.494 -7.716 -22.267 1.00 96.44 182 ASN A O 1
ATOM 1465 N N . LEU A 1 183 ? 11.532 -7.658 -21.204 1.00 95.44 183 LEU A N 1
ATOM 1466 C CA . LEU A 1 183 ? 11.669 -8.989 -20.613 1.00 95.44 183 LEU A CA 1
ATOM 1467 C C . LEU A 1 183 ? 10.781 -10.015 -21.311 1.00 95.44 183 LEU A C 1
ATOM 1469 O O . LEU A 1 183 ? 9.631 -9.741 -21.671 1.00 95.44 183 LEU A O 1
ATOM 1473 N N . THR A 1 184 ? 11.296 -11.233 -21.450 1.00 93.88 184 THR A N 1
ATOM 1474 C CA . THR A 1 184 ? 10.534 -12.372 -21.971 1.00 93.88 184 THR A CA 1
ATOM 1475 C C . THR A 1 184 ? 10.933 -13.686 -21.298 1.00 93.88 184 THR A C 1
ATOM 1477 O O . THR A 1 184 ? 11.869 -13.726 -20.501 1.00 93.88 184 THR A O 1
ATOM 1480 N N . LEU A 1 185 ? 10.201 -14.764 -21.585 1.00 92.31 185 LEU A N 1
ATOM 1481 C CA . LEU A 1 185 ? 10.553 -16.127 -21.188 1.00 92.31 185 LEU A CA 1
ATOM 1482 C C . LEU A 1 185 ? 11.228 -16.854 -22.352 1.00 92.31 185 LEU A C 1
ATOM 1484 O O . LEU A 1 185 ? 10.782 -16.775 -23.495 1.00 92.31 185 LEU A O 1
ATOM 1488 N N . THR A 1 186 ? 12.281 -17.618 -22.074 1.00 87.38 186 THR A N 1
ATOM 1489 C CA . THR A 1 186 ? 12.921 -18.474 -23.081 1.00 87.38 186 THR A CA 1
ATOM 1490 C C . THR A 1 186 ? 13.564 -19.706 -22.456 1.00 87.38 186 THR A C 1
ATOM 1492 O O . THR A 1 186 ? 13.958 -19.705 -21.295 1.00 87.38 186 THR A O 1
ATOM 1495 N N . ALA A 1 187 ? 13.629 -20.791 -23.230 1.00 79.81 187 ALA A N 1
ATOM 1496 C CA . ALA A 1 187 ? 14.363 -22.012 -22.883 1.00 79.81 187 ALA A CA 1
ATOM 1497 C C . ALA A 1 187 ? 15.776 -22.021 -23.498 1.00 79.81 187 ALA A C 1
ATOM 1499 O O . ALA A 1 187 ? 16.535 -22.968 -23.306 1.00 79.81 187 ALA A O 1
ATOM 1500 N N . GLN A 1 188 ? 16.112 -20.998 -24.294 1.00 70.81 188 GLN A N 1
ATOM 1501 C CA . GLN A 1 188 ? 17.315 -20.946 -25.126 1.00 70.81 188 GLN A CA 1
ATOM 1502 C C . GLN A 1 188 ? 18.276 -19.813 -24.717 1.00 70.81 188 GLN A C 1
ATOM 1504 O O . GLN A 1 188 ? 18.984 -19.295 -25.577 1.00 70.81 188 GLN A O 1
ATOM 1509 N N . ASN A 1 189 ? 18.354 -19.448 -23.426 1.00 66.44 189 ASN A N 1
ATOM 1510 C CA . ASN A 1 189 ? 19.214 -18.349 -22.939 1.00 66.44 189 ASN A CA 1
ATOM 1511 C C . ASN A 1 189 ? 20.673 -18.468 -23.420 1.00 66.44 189 ASN A C 1
ATOM 1513 O O . ASN A 1 189 ? 21.289 -17.479 -23.794 1.00 66.44 189 ASN A O 1
ATOM 1517 N N . ALA A 1 190 ? 21.219 -19.688 -23.499 1.00 59.66 190 ALA A N 1
ATOM 1518 C CA . ALA A 1 190 ? 22.596 -19.918 -23.949 1.00 59.66 190 ALA A CA 1
ATOM 1519 C C . ALA A 1 190 ? 22.876 -19.495 -25.410 1.00 59.66 190 ALA A C 1
ATOM 1521 O O . ALA A 1 190 ? 24.039 -19.373 -25.782 1.00 59.66 190 ALA A O 1
ATOM 1522 N N . LYS A 1 191 ? 21.840 -19.298 -26.241 1.00 60.56 191 LYS A N 1
ATOM 1523 C CA . LYS A 1 191 ? 21.968 -18.911 -27.658 1.00 60.56 191 LYS A CA 1
ATOM 1524 C C . LYS A 1 191 ? 21.694 -17.423 -27.924 1.00 60.56 191 LYS A C 1
ATOM 1526 O O . LYS A 1 191 ? 21.980 -16.966 -29.025 1.00 60.56 191 LYS A O 1
ATOM 1531 N N . LEU A 1 192 ? 21.166 -16.680 -26.947 1.00 60.62 192 LEU A N 1
ATOM 1532 C CA . LEU A 1 192 ? 20.813 -15.251 -27.045 1.00 60.62 192 LEU A CA 1
ATOM 1533 C C . LEU A 1 192 ? 21.972 -14.344 -26.573 1.00 60.62 192 LEU A C 1
ATOM 1535 O O . LEU A 1 192 ? 21.791 -13.364 -25.864 1.00 60.62 192 LEU A O 1
ATOM 1539 N N . SER A 1 193 ? 23.218 -14.731 -26.862 1.00 55.34 193 SER A N 1
ATOM 1540 C CA . SER A 1 193 ? 24.400 -14.092 -26.275 1.00 55.34 193 SER A CA 1
ATOM 1541 C C . SER A 1 193 ? 24.718 -12.731 -26.903 1.00 55.34 193 SER A C 1
ATOM 1543 O O . SER A 1 193 ? 25.304 -12.726 -27.977 1.00 55.34 193 SER A O 1
ATOM 1545 N N . ASN A 1 194 ? 24.458 -11.600 -26.228 1.00 58.47 194 ASN A N 1
ATOM 1546 C CA . ASN A 1 194 ? 24.922 -10.230 -26.564 1.00 58.47 194 ASN A CA 1
ATOM 1547 C C . ASN A 1 194 ? 24.922 -9.854 -28.068 1.00 58.47 194 ASN A C 1
ATOM 1549 O O . ASN A 1 194 ? 25.692 -8.984 -28.500 1.00 58.47 194 ASN A O 1
ATOM 1553 N N . HIS A 1 195 ? 24.130 -10.517 -28.906 1.00 65.12 195 HIS A N 1
ATOM 1554 C CA . HIS A 1 195 ? 24.194 -10.317 -30.340 1.00 65.12 195 HIS A CA 1
ATOM 1555 C C . HIS A 1 195 ? 23.317 -9.116 -30.693 1.00 65.12 195 HIS A C 1
ATOM 1557 O O . HIS A 1 195 ? 22.537 -8.616 -29.885 1.00 65.12 195 HIS A O 1
ATOM 1563 N N . MET A 1 196 ? 23.507 -8.566 -31.891 1.00 73.69 196 MET A N 1
ATOM 1564 C CA . MET A 1 196 ? 22.523 -7.608 -32.389 1.00 73.69 196 MET A CA 1
ATOM 1565 C C . MET A 1 196 ? 21.227 -8.359 -32.667 1.00 73.69 196 MET A C 1
ATOM 1567 O O . MET A 1 196 ? 21.265 -9.496 -33.150 1.00 73.69 196 MET A O 1
ATOM 1571 N N . PHE A 1 197 ? 20.116 -7.680 -32.411 1.00 74.38 197 PHE A N 1
ATOM 1572 C CA . PHE A 1 197 ? 18.762 -8.201 -32.522 1.00 74.38 197 PHE A CA 1
ATOM 1573 C C . PHE A 1 197 ? 18.502 -9.007 -33.811 1.00 74.38 197 PHE A C 1
ATOM 1575 O O . PHE A 1 197 ? 17.924 -10.090 -33.752 1.00 74.38 197 PHE A O 1
ATOM 1582 N N . ASP A 1 198 ? 19.046 -8.581 -34.959 1.00 69.75 198 ASP A N 1
ATOM 1583 C CA . ASP A 1 198 ? 18.927 -9.295 -36.241 1.00 69.75 198 ASP A CA 1
ATOM 1584 C C . ASP A 1 198 ? 19.307 -10.786 -36.185 1.00 69.75 198 ASP A C 1
ATOM 1586 O O . ASP A 1 198 ? 18.728 -11.593 -36.914 1.00 69.75 198 ASP A O 1
ATOM 1590 N N . ARG A 1 199 ? 20.291 -11.158 -35.351 1.00 68.19 199 ARG A N 1
ATOM 1591 C CA . ARG A 1 199 ? 20.731 -12.554 -35.179 1.00 68.19 199 ARG A CA 1
ATOM 1592 C C . ARG A 1 199 ? 19.826 -13.347 -34.240 1.00 68.19 199 ARG A C 1
ATOM 1594 O O . ARG A 1 199 ? 19.742 -14.564 -34.370 1.00 68.19 199 ARG A O 1
ATOM 1601 N N . GLU A 1 200 ? 19.173 -12.669 -33.305 1.00 72.25 200 GLU A N 1
ATOM 1602 C CA . GLU A 1 200 ? 18.320 -13.274 -32.281 1.00 72.25 200 GLU A CA 1
ATOM 1603 C C . GLU A 1 200 ? 16.881 -13.464 -32.775 1.00 72.25 200 GLU A C 1
ATOM 1605 O O . GLU A 1 200 ? 16.208 -14.396 -32.335 1.00 72.25 200 GLU A O 1
ATOM 1610 N N . ARG A 1 201 ? 16.449 -12.686 -33.784 1.00 75.88 201 ARG A N 1
ATOM 1611 C CA . ARG A 1 201 ? 15.139 -12.834 -34.445 1.00 75.88 201 ARG A CA 1
ATOM 1612 C C . ARG A 1 201 ? 14.820 -14.269 -34.854 1.00 75.88 201 ARG A C 1
ATOM 1614 O O . ARG A 1 201 ? 13.736 -14.745 -34.558 1.00 75.88 201 ARG A O 1
ATOM 1621 N N . GLY A 1 202 ? 15.760 -14.992 -35.469 1.00 72.38 202 GLY A N 1
ATOM 1622 C CA . GLY A 1 202 ? 15.517 -16.381 -35.889 1.00 72.38 202 GLY A CA 1
ATOM 1623 C C . GLY A 1 202 ? 15.271 -17.346 -34.719 1.00 72.38 202 GLY A C 1
ATOM 1624 O O . GLY A 1 202 ? 14.546 -18.329 -34.858 1.00 72.38 202 GLY A O 1
ATOM 1625 N N . ILE A 1 203 ? 15.839 -17.060 -33.541 1.00 77.81 203 ILE A N 1
ATOM 1626 C CA . ILE A 1 203 ? 15.598 -17.845 -32.322 1.00 77.81 203 ILE A CA 1
ATOM 1627 C C . ILE A 1 203 ? 14.195 -17.545 -31.790 1.00 77.81 203 ILE A C 1
ATOM 1629 O O . ILE A 1 203 ? 13.470 -18.475 -31.432 1.00 77.81 203 ILE A O 1
ATOM 1633 N N . PHE A 1 204 ? 13.810 -16.269 -31.763 1.00 82.00 204 PHE A N 1
ATOM 1634 C CA . PHE A 1 204 ? 12.492 -15.831 -31.315 1.00 82.00 204 PHE A CA 1
ATOM 1635 C C . PHE A 1 204 ? 11.356 -16.274 -32.253 1.00 82.00 204 PHE A C 1
ATOM 1637 O O . PHE A 1 204 ? 10.327 -16.734 -31.762 1.00 82.00 204 PHE A O 1
ATOM 1644 N N . ASP A 1 205 ? 11.576 -16.256 -33.568 1.00 80.81 205 ASP A N 1
ATOM 1645 C CA . ASP A 1 205 ? 10.626 -16.712 -34.595 1.00 80.81 205 ASP A CA 1
ATOM 1646 C C . ASP A 1 205 ? 10.290 -18.206 -34.444 1.00 80.81 205 ASP A C 1
ATOM 1648 O O . ASP A 1 205 ? 9.134 -18.623 -34.486 1.00 80.81 205 ASP A O 1
ATOM 1652 N N . SER A 1 206 ? 11.302 -19.020 -34.127 1.00 80.62 206 SER A N 1
ATOM 1653 C CA . SER A 1 206 ? 11.132 -20.455 -33.856 1.00 80.62 206 SER A CA 1
ATOM 1654 C C . SER A 1 206 ? 10.535 -20.779 -32.475 1.00 80.62 206 SER A C 1
ATOM 1656 O O . SER A 1 206 ? 10.415 -21.952 -32.107 1.00 80.62 206 SER A O 1
ATOM 1658 N N . SER A 1 207 ? 10.204 -19.768 -31.664 1.00 85.38 207 SER A N 1
ATOM 1659 C CA . SER A 1 207 ? 9.700 -19.976 -30.309 1.00 85.38 207 SER A CA 1
ATOM 1660 C C . SER A 1 207 ? 8.245 -20.442 -30.303 1.00 85.38 207 SER A C 1
ATOM 1662 O O . SER A 1 207 ? 7.393 -19.910 -31.009 1.00 85.38 207 SER A O 1
ATOM 1664 N N . ALA A 1 208 ? 7.927 -21.381 -29.408 1.00 85.81 208 ALA A N 1
ATOM 1665 C CA . ALA A 1 208 ? 6.541 -21.754 -29.120 1.00 85.81 208 ALA A CA 1
ATOM 1666 C C . ALA A 1 208 ? 5.761 -20.642 -28.386 1.00 85.81 208 ALA A C 1
ATOM 1668 O O . ALA A 1 208 ? 4.536 -20.695 -28.323 1.00 85.81 208 ALA A O 1
ATOM 1669 N N . LEU A 1 209 ? 6.461 -19.644 -27.830 1.00 90.06 209 LEU A N 1
ATOM 1670 C CA . LEU A 1 209 ? 5.863 -18.538 -27.084 1.00 90.06 209 LEU A CA 1
ATOM 1671 C C . LEU A 1 209 ? 5.472 -17.409 -28.045 1.00 90.06 209 LEU A C 1
ATOM 1673 O O . LEU A 1 209 ? 6.297 -16.928 -28.825 1.00 90.06 209 LEU A O 1
ATOM 1677 N N . ARG A 1 210 ? 4.214 -16.973 -27.996 1.00 91.56 210 ARG A N 1
ATOM 1678 C CA . ARG A 1 210 ? 3.678 -15.892 -28.826 1.00 91.56 210 ARG A CA 1
ATOM 1679 C C . ARG A 1 210 ? 4.368 -14.562 -28.538 1.00 91.56 210 ARG A C 1
ATOM 1681 O O . ARG A 1 210 ? 4.726 -13.895 -29.501 1.00 91.56 210 ARG A O 1
ATOM 1688 N N . MET A 1 211 ? 4.664 -14.243 -27.274 1.00 93.00 211 MET A N 1
ATOM 1689 C CA . MET A 1 211 ? 5.407 -13.027 -26.915 1.00 93.00 211 MET A CA 1
ATOM 1690 C C . MET A 1 211 ? 6.779 -12.955 -27.597 1.00 93.00 211 MET A C 1
ATOM 1692 O O . MET A 1 211 ? 7.240 -11.868 -27.923 1.00 93.00 211 MET A O 1
ATOM 1696 N N . ASN A 1 212 ? 7.438 -14.098 -27.817 1.00 92.19 212 ASN A N 1
ATOM 1697 C CA . ASN A 1 212 ? 8.712 -14.148 -28.535 1.00 92.19 212 ASN A CA 1
ATOM 1698 C C . ASN A 1 212 ? 8.520 -13.985 -30.044 1.00 92.19 212 ASN A C 1
ATOM 1700 O O . ASN A 1 212 ? 9.295 -13.277 -30.673 1.00 92.19 212 ASN A O 1
ATOM 1704 N N . ARG A 1 213 ? 7.487 -14.595 -30.631 1.00 90.25 213 ARG A N 1
ATOM 1705 C CA . ARG A 1 213 ? 7.200 -14.420 -32.062 1.00 90.25 213 ARG A CA 1
ATOM 1706 C C . ARG A 1 213 ? 6.876 -12.967 -32.406 1.00 90.25 213 ARG A C 1
ATOM 1708 O O . ARG A 1 213 ? 7.405 -12.466 -33.383 1.00 90.25 213 ARG A O 1
ATOM 1715 N N . GLU A 1 214 ? 6.121 -12.268 -31.561 1.00 91.56 214 GLU A N 1
ATOM 1716 C CA . GLU A 1 214 ? 5.852 -10.829 -31.735 1.00 91.56 214 GLU A CA 1
ATOM 1717 C C . GLU A 1 214 ? 7.129 -9.986 -31.636 1.00 91.56 214 GLU A C 1
ATOM 1719 O O . GLU A 1 214 ? 7.336 -9.086 -32.444 1.00 91.56 214 GLU A O 1
ATOM 1724 N N . ILE A 1 215 ? 8.054 -10.340 -30.733 1.00 91.94 215 ILE A N 1
ATOM 1725 C CA . ILE A 1 215 ? 9.398 -9.742 -30.722 1.00 91.94 215 ILE A CA 1
ATOM 1726 C C . ILE A 1 215 ? 10.117 -10.004 -32.053 1.00 91.94 215 ILE A C 1
ATOM 1728 O O . ILE A 1 215 ? 10.812 -9.126 -32.532 1.00 91.94 215 ILE A O 1
ATOM 1732 N N . ALA A 1 216 ? 9.980 -11.173 -32.681 1.00 89.38 216 ALA A N 1
ATOM 1733 C CA . ALA A 1 216 ? 10.654 -11.473 -33.949 1.00 89.38 216 ALA A CA 1
ATOM 1734 C C . ALA A 1 216 ? 10.063 -10.739 -35.170 1.00 89.38 216 ALA A C 1
ATOM 1736 O O . ALA A 1 216 ? 10.755 -10.613 -36.183 1.00 89.38 216 ALA A O 1
ATOM 1737 N N . GLU A 1 217 ? 8.812 -10.275 -35.081 1.00 89.56 217 GLU A N 1
ATOM 1738 C CA . GLU A 1 217 ? 8.089 -9.590 -36.161 1.00 89.56 217 GLU A CA 1
ATOM 1739 C C . GLU A 1 217 ? 8.610 -8.155 -36.402 1.00 89.56 217 GLU A C 1
ATOM 1741 O O . GLU A 1 217 ? 8.466 -7.630 -37.510 1.00 89.56 217 GLU A O 1
ATOM 1746 N N . VAL A 1 218 ? 9.269 -7.527 -35.417 1.00 89.69 218 VAL A N 1
ATOM 1747 C CA . VAL A 1 218 ? 9.841 -6.177 -35.571 1.00 89.69 218 VAL A CA 1
ATOM 1748 C C . VAL A 1 218 ? 11.223 -6.190 -36.238 1.00 89.69 218 VAL A C 1
ATOM 1750 O O . VAL A 1 218 ? 11.986 -7.156 -36.171 1.00 89.69 218 VAL A O 1
ATOM 1753 N N . ALA A 1 219 ? 11.567 -5.095 -36.923 1.00 86.44 219 ALA A N 1
ATOM 1754 C CA . ALA A 1 219 ? 12.822 -4.982 -37.673 1.00 86.44 219 ALA A CA 1
ATOM 1755 C C . ALA A 1 219 ? 14.027 -4.619 -36.787 1.00 86.44 219 ALA A C 1
ATOM 1757 O O . ALA A 1 219 ? 15.139 -5.083 -37.044 1.00 86.44 219 ALA A O 1
ATOM 1758 N N . SER A 1 220 ? 13.798 -3.819 -35.747 1.00 88.81 220 SER A N 1
ATOM 1759 C CA . SER A 1 220 ? 14.783 -3.347 -34.775 1.00 88.81 220 SER A CA 1
ATOM 1760 C C . SER A 1 220 ? 14.282 -3.569 -33.355 1.00 88.81 220 SER A C 1
ATOM 1762 O O . SER A 1 220 ? 13.114 -3.860 -33.133 1.00 88.81 220 SER A O 1
ATOM 1764 N N . TRP A 1 221 ? 15.188 -3.442 -32.392 1.00 92.38 221 TRP A N 1
ATOM 1765 C CA . TRP A 1 221 ? 14.836 -3.461 -30.983 1.00 92.38 221 TRP A CA 1
ATOM 1766 C C . TRP A 1 221 ? 15.569 -2.321 -30.294 1.00 92.38 221 TRP A C 1
ATOM 1768 O O . TRP A 1 221 ? 16.795 -2.283 -30.323 1.00 92.38 221 TRP A O 1
ATOM 1778 N N . GLY A 1 222 ? 14.837 -1.370 -29.732 1.00 92.62 222 GLY A N 1
ATOM 1779 C CA . GLY A 1 222 ? 15.354 -0.184 -29.062 1.00 92.62 222 GLY A CA 1
ATOM 1780 C C . GLY A 1 222 ? 14.269 0.460 -28.203 1.00 92.62 222 GLY A C 1
ATOM 1781 O O . GLY A 1 222 ? 13.308 -0.197 -27.807 1.00 92.62 222 GLY A O 1
ATOM 1782 N N . ARG A 1 223 ? 14.415 1.750 -27.887 1.00 93.19 223 ARG A N 1
ATOM 1783 C CA . ARG A 1 223 ? 13.429 2.494 -27.090 1.00 93.19 223 ARG A CA 1
ATOM 1784 C C . ARG A 1 223 ? 12.007 2.408 -27.665 1.00 93.19 223 ARG A C 1
ATOM 1786 O O . ARG A 1 223 ? 11.128 2.058 -26.881 1.00 93.19 223 ARG A O 1
ATOM 1793 N N . PRO A 1 224 ? 11.760 2.681 -28.965 1.00 95.00 224 PRO A N 1
ATOM 1794 C CA . PRO A 1 224 ? 10.399 2.690 -29.497 1.00 95.00 224 PRO A CA 1
ATOM 1795 C C . PRO A 1 224 ? 9.702 1.341 -29.327 1.00 95.00 224 PRO A C 1
ATOM 1797 O O . PRO A 1 224 ? 8.590 1.292 -28.816 1.00 95.00 224 PRO A O 1
ATOM 1800 N N . GLU A 1 225 ? 10.385 0.244 -29.661 1.00 96.31 225 GLU A N 1
ATOM 1801 C CA . GLU A 1 225 ? 9.804 -1.099 -29.608 1.00 96.31 225 GLU A CA 1
ATOM 1802 C C . GLU A 1 225 ? 9.609 -1.589 -28.166 1.00 96.31 225 GLU A C 1
ATOM 1804 O O . GLU A 1 225 ? 8.615 -2.247 -27.859 1.00 96.31 225 GLU A O 1
ATOM 1809 N N . ILE A 1 226 ? 10.522 -1.240 -27.248 1.00 95.75 226 ILE A N 1
ATOM 1810 C CA . ILE A 1 226 ? 10.380 -1.570 -25.821 1.00 95.75 226 ILE A CA 1
ATOM 1811 C C . ILE A 1 226 ? 9.201 -0.809 -25.201 1.00 95.75 226 ILE A C 1
ATOM 1813 O O . ILE A 1 226 ? 8.452 -1.396 -24.416 1.00 95.75 226 ILE A O 1
ATOM 1817 N N . GLU A 1 227 ? 9.038 0.477 -25.521 1.00 92.88 227 GLU A N 1
ATOM 1818 C CA . GLU A 1 227 ? 7.952 1.318 -25.000 1.00 92.88 227 GLU A CA 1
ATOM 1819 C C . GLU A 1 227 ? 6.592 0.923 -25.612 1.00 92.88 227 GLU A C 1
ATOM 1821 O O . GLU A 1 227 ? 5.610 0.810 -24.875 1.00 92.88 227 GLU A O 1
ATOM 1826 N N . GLU A 1 228 ? 6.538 0.610 -26.911 1.00 96.50 228 GLU A N 1
ATOM 1827 C CA . GLU A 1 228 ? 5.337 0.095 -27.587 1.00 96.50 228 GLU A CA 1
ATOM 1828 C C . GLU A 1 228 ? 4.900 -1.252 -27.001 1.00 96.50 228 GLU A C 1
ATOM 1830 O O . GLU A 1 228 ? 3.770 -1.390 -26.525 1.00 96.50 228 GLU A O 1
ATOM 1835 N N . ARG A 1 229 ? 5.821 -2.219 -26.900 1.00 96.88 229 ARG A N 1
ATOM 1836 C CA . ARG A 1 229 ? 5.523 -3.510 -26.266 1.00 96.88 229 ARG A CA 1
ATOM 1837 C C . ARG A 1 229 ? 5.111 -3.347 -24.806 1.00 96.88 229 ARG A C 1
ATOM 1839 O O . ARG A 1 229 ? 4.253 -4.084 -24.324 1.00 96.88 229 ARG A O 1
ATOM 1846 N N . ALA A 1 230 ? 5.715 -2.416 -24.065 1.00 94.38 230 ALA A N 1
ATOM 1847 C CA . ALA A 1 230 ? 5.301 -2.143 -22.692 1.00 94.38 230 ALA A CA 1
ATOM 1848 C C . ALA A 1 230 ? 3.830 -1.696 -22.632 1.00 94.38 230 ALA A C 1
ATOM 1850 O O . ALA A 1 230 ? 3.091 -2.200 -21.786 1.00 94.38 230 ALA A O 1
ATOM 1851 N N . ALA A 1 231 ? 3.389 -0.827 -23.545 1.00 93.69 231 ALA A N 1
ATOM 1852 C CA . ALA A 1 231 ? 1.991 -0.409 -23.634 1.00 93.69 231 ALA A CA 1
ATOM 1853 C C . ALA A 1 231 ? 1.055 -1.586 -23.969 1.00 93.69 231 ALA A C 1
ATOM 1855 O O . ALA A 1 231 ? 0.048 -1.785 -23.290 1.00 93.69 231 ALA A O 1
ATOM 1856 N N . GLU A 1 232 ? 1.412 -2.436 -24.934 1.00 96.44 232 GLU A N 1
ATOM 1857 C CA . GLU A 1 232 ? 0.621 -3.628 -25.282 1.00 96.44 232 GLU A CA 1
ATOM 1858 C C . GLU A 1 232 ? 0.497 -4.620 -24.115 1.00 96.44 232 GLU A C 1
ATOM 1860 O O . GLU A 1 232 ? -0.581 -5.157 -23.829 1.00 96.44 232 GLU A O 1
ATOM 1865 N N . LEU A 1 233 ? 1.601 -4.860 -23.401 1.00 97.19 233 LEU A N 1
ATOM 1866 C CA . LEU A 1 233 ? 1.602 -5.709 -22.213 1.00 97.19 233 LEU A CA 1
ATOM 1867 C C . LEU A 1 233 ? 0.791 -5.091 -21.073 1.00 97.19 233 LEU A C 1
ATOM 1869 O O . LEU A 1 233 ? 0.173 -5.838 -20.312 1.00 97.19 233 LEU A O 1
ATOM 1873 N N . ALA A 1 234 ? 0.766 -3.762 -20.951 1.00 94.81 234 ALA A N 1
ATOM 1874 C CA . ALA A 1 234 ? -0.062 -3.071 -19.972 1.00 94.81 234 ALA A CA 1
ATOM 1875 C C . ALA A 1 234 ? -1.557 -3.270 -20.266 1.00 94.81 234 ALA A C 1
ATOM 1877 O O . ALA A 1 234 ? -2.299 -3.643 -19.358 1.00 94.81 234 ALA A O 1
ATOM 1878 N N . GLU A 1 235 ? -1.995 -3.156 -21.524 1.00 95.62 235 GLU A N 1
ATOM 1879 C CA . GLU A 1 235 ? -3.386 -3.436 -21.915 1.00 95.62 235 GLU A CA 1
ATOM 1880 C C . GLU A 1 235 ? -3.794 -4.879 -21.594 1.00 95.62 235 GLU A C 1
ATOM 1882 O O . GLU A 1 235 ? -4.836 -5.133 -20.981 1.00 95.62 235 GLU A O 1
ATOM 1887 N N . ARG A 1 236 ? -2.925 -5.850 -21.896 1.00 95.50 236 ARG A N 1
ATOM 1888 C CA . ARG A 1 236 ? -3.155 -7.253 -21.509 1.00 95.50 236 ARG A CA 1
ATOM 1889 C C . ARG A 1 236 ? -3.206 -7.427 -19.993 1.00 95.50 236 ARG A C 1
ATOM 1891 O O . ARG A 1 236 ? -4.058 -8.157 -19.480 1.00 95.50 236 ARG A O 1
ATOM 1898 N N . ALA A 1 237 ? -2.321 -6.752 -19.264 1.00 97.38 237 ALA A N 1
ATOM 1899 C CA . ALA A 1 237 ? -2.289 -6.784 -17.808 1.00 97.38 237 ALA A CA 1
ATOM 1900 C C . ALA A 1 237 ? -3.583 -6.225 -17.192 1.00 97.38 237 ALA A C 1
ATOM 1902 O O . ALA A 1 237 ? -4.067 -6.795 -16.213 1.00 97.38 237 ALA A O 1
ATOM 1903 N N . LYS A 1 238 ? -4.181 -5.175 -17.772 1.00 95.12 238 LYS A N 1
ATOM 1904 C CA . LYS A 1 238 ? -5.464 -4.608 -17.316 1.00 95.12 238 LYS A CA 1
ATOM 1905 C C . LYS A 1 238 ? -6.610 -5.609 -17.428 1.00 95.12 238 LYS A C 1
ATOM 1907 O O . LYS A 1 238 ? -7.405 -5.726 -16.498 1.00 95.12 238 LYS A O 1
ATOM 1912 N N . VAL A 1 239 ? -6.653 -6.372 -18.523 1.00 94.69 239 VAL A N 1
ATOM 1913 C CA . VAL A 1 239 ? -7.662 -7.422 -18.742 1.00 94.69 239 VAL A CA 1
ATOM 1914 C C . VAL A 1 239 ? -7.469 -8.594 -17.775 1.00 94.69 239 VAL A C 1
ATOM 1916 O O . VAL A 1 239 ? -8.435 -9.094 -17.200 1.00 94.69 239 VAL A O 1
ATOM 1919 N N . LEU A 1 240 ? -6.226 -9.042 -17.573 1.00 95.88 240 LEU A N 1
ATOM 1920 C CA . LEU A 1 240 ? -5.917 -10.161 -16.674 1.00 95.88 240 LEU A CA 1
ATOM 1921 C C . LEU A 1 240 ? -6.146 -9.822 -15.199 1.00 95.88 240 LEU A C 1
ATOM 1923 O O . LEU A 1 240 ? -6.571 -10.679 -14.421 1.00 95.88 240 LEU A O 1
ATOM 1927 N N . TRP A 1 241 ? -5.818 -8.593 -14.815 1.00 97.75 241 TRP A N 1
ATOM 1928 C CA . TRP A 1 241 ? -5.829 -8.123 -13.440 1.00 97.75 241 TRP A CA 1
ATOM 1929 C C . TRP A 1 241 ? -6.651 -6.839 -13.380 1.00 97.75 241 TRP A C 1
ATOM 1931 O O . TRP A 1 241 ? -6.087 -5.783 -13.633 1.00 97.75 241 TRP A O 1
ATOM 1941 N N . PRO A 1 242 ? -7.949 -6.885 -13.032 1.00 95.12 242 PRO A N 1
ATOM 1942 C CA . PRO A 1 242 ? -8.819 -5.704 -13.016 1.00 95.12 242 PRO A CA 1
ATOM 1943 C C . PRO A 1 242 ? -8.374 -4.610 -12.036 1.00 95.12 242 PRO A C 1
ATOM 1945 O O . PRO A 1 242 ? -7.755 -4.904 -11.011 1.00 95.12 242 PRO A O 1
ATOM 1948 N N . ALA A 1 243 ? -8.699 -3.354 -12.331 1.00 92.25 243 ALA A N 1
ATOM 1949 C CA . ALA A 1 243 ? -8.405 -2.203 -11.477 1.00 92.25 243 ALA A CA 1
ATOM 1950 C C . ALA A 1 243 ? -9.188 -2.230 -10.144 1.00 92.25 243 ALA A C 1
ATOM 1952 O O . ALA A 1 243 ? -10.210 -2.919 -10.041 1.00 92.25 243 ALA A O 1
ATOM 1953 N N . PRO A 1 244 ? -8.757 -1.469 -9.115 1.00 91.38 244 PRO A N 1
ATOM 1954 C CA . PRO A 1 244 ? -9.673 -1.085 -8.044 1.00 91.38 244 PRO A CA 1
ATOM 1955 C C . PRO A 1 244 ? -10.882 -0.340 -8.616 1.00 91.38 244 PRO A C 1
ATOM 1957 O O . PRO A 1 244 ? -10.831 0.176 -9.731 1.00 91.38 244 PRO A O 1
ATOM 1960 N N . LEU A 1 245 ? -11.953 -0.253 -7.834 1.00 82.31 245 LEU A N 1
ATOM 1961 C CA . LEU A 1 245 ? -13.076 0.617 -8.167 1.00 82.31 245 LEU A CA 1
ATOM 1962 C C . LEU A 1 245 ? -12.583 2.063 -8.330 1.00 82.31 245 LEU A C 1
ATOM 1964 O O . LEU A 1 245 ? -11.816 2.561 -7.498 1.00 82.31 245 LEU A O 1
ATOM 1968 N N . ASP A 1 246 ? -13.016 2.728 -9.403 1.00 61.66 246 ASP A N 1
ATOM 1969 C CA . ASP A 1 246 ? -12.694 4.130 -9.645 1.00 61.66 246 ASP A CA 1
ATOM 1970 C C . ASP A 1 246 ? -13.305 4.990 -8.541 1.00 61.66 246 ASP A C 1
ATOM 1972 O O . ASP A 1 246 ? -14.521 5.008 -8.336 1.00 61.66 246 ASP A O 1
ATOM 1976 N N . ALA A 1 247 ? -12.462 5.783 -7.877 1.00 45.91 247 ALA A N 1
ATOM 1977 C CA . ALA A 1 247 ? -12.882 6.728 -6.843 1.00 45.91 247 ALA A CA 1
ATOM 1978 C C . ALA A 1 247 ? -13.923 7.762 -7.332 1.00 45.91 247 ALA A C 1
ATOM 1980 O O . ALA A 1 247 ? -14.460 8.501 -6.514 1.00 45.91 247 ALA A O 1
ATOM 1981 N N . GLY A 1 248 ? -14.179 7.844 -8.647 1.00 41.19 248 GLY A N 1
ATOM 1982 C CA . GLY A 1 248 ? -15.142 8.751 -9.273 1.00 41.19 248 GLY A CA 1
ATOM 1983 C C . GLY A 1 248 ? -16.524 8.156 -9.575 1.00 41.19 248 GLY A C 1
ATOM 1984 O O . GLY A 1 248 ? -17.493 8.903 -9.525 1.00 41.19 248 GLY A O 1
ATOM 1985 N N . GLN A 1 249 ? -16.656 6.852 -9.859 1.00 36.03 249 GLN A N 1
ATOM 1986 C CA . GLN A 1 249 ? -17.966 6.248 -10.178 1.00 36.03 249 GLN A CA 1
ATOM 1987 C C . GLN A 1 249 ? -18.749 5.834 -8.927 1.00 36.03 249 GLN A C 1
ATOM 1989 O O . GLN A 1 249 ? -19.971 5.922 -8.926 1.00 36.03 249 GLN A O 1
ATOM 1994 N N . ASP A 1 250 ? -18.045 5.484 -7.848 1.00 41.41 250 ASP A N 1
ATOM 1995 C CA . ASP A 1 250 ? -18.645 5.149 -6.549 1.00 41.41 250 ASP A CA 1
ATOM 1996 C C . ASP A 1 250 ? -18.446 6.256 -5.508 1.00 41.41 250 ASP A C 1
ATOM 1998 O O . ASP A 1 250 ? -18.732 6.056 -4.331 1.00 41.41 250 ASP A O 1
ATOM 2002 N N . ARG A 1 251 ? -17.984 7.448 -5.923 1.00 40.78 251 ARG A N 1
ATOM 2003 C CA . ARG A 1 251 ? -18.011 8.629 -5.052 1.00 40.78 251 ARG A CA 1
ATOM 2004 C C . ARG A 1 251 ? -19.440 8.888 -4.592 1.00 40.78 251 ARG A C 1
ATOM 2006 O O . ARG A 1 251 ? -19.632 9.050 -3.407 1.00 40.78 251 ARG A O 1
ATOM 2013 N N . GLY A 1 252 ? -20.424 8.768 -5.486 1.00 39.28 252 GLY A N 1
ATOM 2014 C CA . GLY A 1 252 ? -21.842 8.907 -5.151 1.00 39.28 252 GLY A CA 1
ATOM 2015 C C . GLY A 1 252 ? -22.332 7.888 -4.121 1.00 39.28 252 GLY A C 1
ATOM 2016 O O . GLY A 1 252 ? -22.917 8.291 -3.132 1.00 39.28 252 GLY A O 1
ATOM 2017 N N . LEU A 1 253 ? -22.043 6.591 -4.276 1.00 39.97 253 LEU A N 1
ATOM 2018 C CA . LEU A 1 253 ? -22.526 5.566 -3.335 1.00 39.97 253 LEU A CA 1
ATOM 2019 C C . LEU A 1 253 ? -21.725 5.526 -2.021 1.00 39.97 253 LEU A C 1
ATOM 2021 O O . LEU A 1 253 ? -22.281 5.218 -0.967 1.00 39.97 253 LEU A O 1
ATOM 2025 N N . LEU A 1 254 ? -20.428 5.856 -2.049 1.00 42.47 254 LEU A N 1
ATOM 2026 C CA . LEU A 1 254 ? -19.608 6.015 -0.845 1.00 42.47 254 LEU A CA 1
ATOM 2027 C C . LEU A 1 254 ? -19.907 7.336 -0.123 1.00 42.47 254 LEU A C 1
ATOM 2029 O O . LEU A 1 254 ? -19.921 7.336 1.100 1.00 42.47 254 LEU A O 1
ATOM 2033 N N . GLU A 1 255 ? -20.177 8.437 -0.830 1.00 49.06 255 GLU A N 1
ATOM 2034 C CA . GLU A 1 255 ? -20.655 9.707 -0.257 1.00 49.06 255 GLU A CA 1
ATOM 2035 C C . GLU A 1 255 ? -22.085 9.572 0.254 1.00 49.06 255 GLU A C 1
ATOM 2037 O O . GLU A 1 255 ? -22.388 10.135 1.293 1.00 49.06 255 GLU A O 1
ATOM 2042 N N . GLU A 1 256 ? -22.939 8.773 -0.382 1.00 55.06 256 GLU A N 1
ATOM 2043 C CA . GLU A 1 256 ? -24.285 8.483 0.112 1.00 55.06 256 GLU A CA 1
ATOM 2044 C C . GLU A 1 256 ? -24.227 7.592 1.363 1.00 55.06 256 GLU A C 1
ATOM 2046 O O . GLU A 1 256 ? -24.884 7.881 2.361 1.00 55.06 256 GLU A O 1
ATOM 2051 N N . ALA A 1 257 ? -23.372 6.563 1.388 1.00 58.03 257 ALA A N 1
ATOM 2052 C CA . ALA A 1 257 ? -23.179 5.719 2.570 1.00 58.03 257 ALA A CA 1
ATOM 2053 C C . ALA A 1 257 ? -22.472 6.455 3.724 1.00 58.03 257 ALA A C 1
ATOM 2055 O O . ALA A 1 257 ? -22.899 6.356 4.876 1.00 58.03 257 ALA A O 1
ATOM 2056 N N . SER A 1 258 ? -21.397 7.197 3.442 1.00 67.38 258 SER A N 1
ATOM 2057 C CA . SER A 1 258 ? -20.715 8.035 4.434 1.00 67.38 258 SER A CA 1
ATOM 2058 C C . SER A 1 258 ? -21.600 9.197 4.869 1.00 67.38 258 SER A C 1
ATOM 2060 O O . SER A 1 258 ? -21.656 9.472 6.058 1.00 67.38 258 SER A O 1
ATOM 2062 N N . GLY A 1 259 ? -22.325 9.834 3.954 1.00 75.81 259 GLY A N 1
ATOM 2063 C CA . GLY A 1 259 ? -23.273 10.912 4.228 1.00 75.81 259 GLY A CA 1
ATOM 2064 C C . GLY A 1 259 ? -24.415 10.448 5.119 1.00 75.81 259 GLY A C 1
ATOM 2065 O O . GLY A 1 259 ? -24.683 11.075 6.137 1.00 75.81 259 GLY A O 1
ATOM 2066 N N . LYS A 1 260 ? -24.994 9.274 4.840 1.00 78.69 260 LYS A N 1
ATOM 2067 C CA . LYS A 1 260 ? -25.986 8.646 5.719 1.00 78.69 260 LYS A CA 1
ATOM 2068 C C . LYS A 1 260 ? -25.436 8.423 7.130 1.00 78.69 260 LYS A C 1
ATOM 2070 O O . LYS A 1 260 ? -26.092 8.800 8.094 1.00 78.69 260 LYS A O 1
ATOM 2075 N N . ARG A 1 261 ? -24.214 7.890 7.262 1.00 79.56 261 ARG A N 1
ATOM 2076 C CA . ARG A 1 261 ? -23.554 7.708 8.570 1.00 79.56 261 ARG A CA 1
ATOM 2077 C C . ARG A 1 261 ? -23.255 9.035 9.268 1.00 79.56 261 ARG A C 1
ATOM 2079 O O . ARG A 1 261 ? -23.398 9.114 10.482 1.00 79.56 261 ARG A O 1
ATOM 2086 N N . ILE A 1 262 ? -22.854 10.070 8.524 1.00 85.56 262 ILE A N 1
ATOM 2087 C CA . ILE A 1 262 ? -22.648 11.421 9.065 1.00 85.56 262 ILE A CA 1
ATOM 2088 C C . ILE A 1 262 ? -23.982 11.968 9.587 1.00 85.56 262 ILE A C 1
ATOM 2090 O O . ILE A 1 262 ? -24.029 12.435 10.718 1.00 85.56 262 ILE A O 1
ATOM 2094 N N . GLY A 1 263 ? -25.068 11.861 8.819 1.00 86.81 263 GLY A N 1
ATOM 2095 C CA . GLY A 1 263 ? -26.410 12.276 9.236 1.00 86.81 263 GLY A CA 1
ATOM 2096 C C . GLY A 1 263 ? -26.934 11.517 10.460 1.00 86.81 263 GLY A C 1
ATOM 2097 O O . GLY A 1 263 ? -27.449 12.137 11.387 1.00 86.81 263 GLY A O 1
ATOM 2098 N N . GLU A 1 264 ? -26.758 10.194 10.504 1.00 85.25 264 GLU A N 1
ATOM 2099 C CA . GLU A 1 264 ? -27.116 9.352 11.658 1.00 85.25 264 GLU A CA 1
ATOM 2100 C C . GLU A 1 264 ? -26.318 9.741 12.911 1.00 85.25 264 GLU A C 1
ATOM 2102 O O . GLU A 1 264 ? -26.889 9.875 13.991 1.00 85.25 264 GLU A O 1
ATOM 2107 N N . ALA A 1 265 ? -25.013 9.981 12.768 1.00 85.75 265 ALA A N 1
ATOM 2108 C CA . ALA A 1 265 ? -24.152 10.428 13.857 1.00 85.75 265 ALA A CA 1
ATOM 2109 C C . ALA A 1 265 ? -24.544 11.812 14.379 1.00 85.75 265 ALA A C 1
ATOM 2111 O O . ALA A 1 265 ? -24.668 12.010 15.585 1.00 85.75 265 ALA A O 1
ATOM 2112 N N . LEU A 1 266 ? -24.781 12.753 13.467 1.00 90.44 266 LEU A N 1
ATOM 2113 C CA . L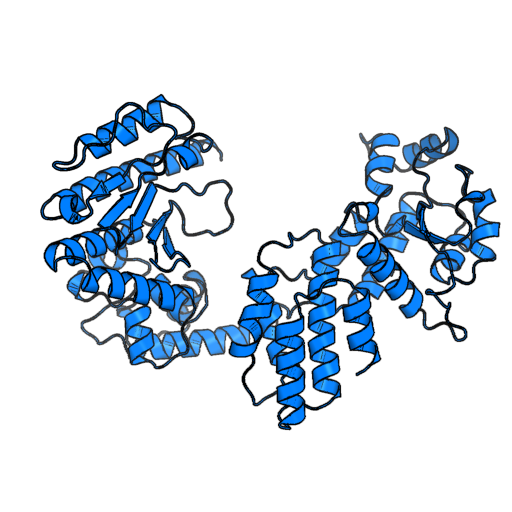EU A 1 266 ? -25.238 14.100 13.780 1.00 90.44 266 LEU A CA 1
ATOM 2114 C C . LEU A 1 266 ? -26.575 14.091 14.526 1.00 90.44 266 LEU A C 1
ATOM 2116 O O . LEU A 1 266 ? -26.732 14.819 15.500 1.00 90.44 266 LEU A O 1
ATOM 2120 N N . ALA A 1 267 ? -27.510 13.221 14.138 1.00 88.94 267 ALA A N 1
ATOM 2121 C CA . ALA A 1 267 ? -28.787 13.069 14.832 1.00 88.94 267 ALA A CA 1
ATOM 2122 C C . ALA A 1 267 ? -28.630 12.620 16.297 1.00 88.94 267 ALA A C 1
ATOM 2124 O O . ALA A 1 267 ? -29.511 12.891 17.110 1.00 88.94 267 ALA A O 1
ATOM 2125 N N . MET A 1 268 ? -27.529 11.938 16.640 1.00 88.25 268 MET A N 1
ATOM 2126 C CA . MET A 1 268 ? -27.226 11.503 18.010 1.00 88.25 268 MET A CA 1
ATOM 2127 C C . MET A 1 268 ? -26.487 12.563 18.838 1.00 88.25 268 MET A C 1
ATOM 2129 O O . MET A 1 268 ? -26.388 12.424 20.060 1.00 88.25 268 MET A O 1
ATOM 2133 N N . VAL A 1 269 ? -25.978 13.630 18.212 1.00 89.12 269 VAL A N 1
ATOM 2134 C CA . VAL A 1 269 ? -25.419 14.776 18.936 1.00 89.12 269 VAL A CA 1
ATOM 2135 C C . VAL A 1 269 ? -26.587 15.575 19.505 1.00 89.12 269 VAL A C 1
ATOM 2137 O O . VAL A 1 269 ? -27.204 16.369 18.805 1.00 89.12 269 VAL A O 1
ATOM 2140 N N . ALA A 1 270 ? -26.914 15.353 20.779 1.00 81.62 270 ALA A N 1
ATOM 2141 C CA . ALA A 1 270 ? -27.962 16.117 21.452 1.00 81.62 270 ALA A CA 1
ATOM 2142 C C . ALA A 1 270 ? -27.716 17.637 21.332 1.00 81.62 270 ALA A C 1
ATOM 2144 O O . ALA A 1 270 ? -26.572 18.083 21.254 1.00 81.62 270 ALA A O 1
ATOM 2145 N N . SER A 1 271 ? -28.782 18.443 21.352 1.00 79.69 271 SER A N 1
ATOM 2146 C CA . SER A 1 271 ? -28.739 19.899 21.102 1.00 79.69 271 SER A CA 1
ATOM 2147 C C . SER A 1 271 ? -27.778 20.688 21.998 1.00 79.69 271 SER A C 1
ATOM 2149 O O . SER A 1 271 ? -27.351 21.794 21.680 1.00 79.69 271 SER A O 1
ATOM 2151 N N . GLU A 1 272 ? -27.470 20.120 23.148 1.00 82.19 272 GLU A N 1
ATOM 2152 C CA . GLU A 1 272 ? -26.639 20.656 24.205 1.00 82.19 272 GLU A CA 1
ATOM 2153 C C . GLU A 1 272 ? -25.183 20.167 24.161 1.00 82.19 272 GLU A C 1
ATOM 2155 O O . GLU A 1 272 ? -24.382 20.588 25.000 1.00 82.19 272 GLU A O 1
ATOM 2160 N N . ASN A 1 273 ? -24.877 19.279 23.216 1.00 91.62 273 ASN A N 1
ATOM 2161 C CA . ASN A 1 273 ? -23.591 18.640 22.983 1.00 91.62 273 ASN A CA 1
ATOM 2162 C C . ASN A 1 273 ? -22.993 19.090 21.645 1.00 91.62 273 ASN A C 1
ATOM 2164 O O . ASN A 1 273 ? -23.665 19.722 20.830 1.00 91.62 273 ASN A O 1
ATOM 2168 N N . TRP A 1 274 ? -21.718 18.779 21.418 1.00 93.12 274 TRP A N 1
ATOM 2169 C CA . TRP A 1 274 ? -21.032 19.097 20.167 1.00 93.12 274 TRP A CA 1
ATOM 2170 C C . TRP A 1 274 ? -19.968 18.060 19.808 1.00 93.12 274 TRP A C 1
ATOM 2172 O O . TRP A 1 274 ? -19.522 17.283 20.648 1.00 93.12 274 TRP A O 1
ATOM 2182 N N . THR A 1 275 ? -19.567 18.029 18.541 1.00 92.06 275 THR A N 1
ATOM 2183 C CA . THR A 1 275 ? -18.529 17.131 18.020 1.00 92.06 275 THR A CA 1
ATOM 2184 C C . THR A 1 275 ? -17.687 17.836 16.952 1.00 92.06 275 THR A C 1
ATOM 2186 O O . THR A 1 275 ? -17.948 18.994 16.611 1.00 92.06 275 THR A O 1
ATOM 2189 N N . THR A 1 276 ? -16.675 17.159 16.407 1.00 86.00 276 THR A N 1
ATOM 2190 C CA . THR A 1 276 ? -15.833 17.704 15.332 1.00 86.00 276 THR A CA 1
ATOM 2191 C C . THR A 1 276 ? -15.973 16.927 14.028 1.00 86.00 276 THR A C 1
ATOM 2193 O O . THR A 1 276 ? -16.372 15.759 13.996 1.00 86.00 276 THR A O 1
ATOM 2196 N N . HIS A 1 277 ? -15.568 17.557 12.923 1.00 84.81 277 HIS A N 1
ATOM 2197 C CA . HIS A 1 277 ? -15.458 16.892 11.623 1.00 84.81 277 HIS A CA 1
ATOM 2198 C C . HIS A 1 277 ? -14.566 15.648 11.685 1.00 84.81 277 HIS A C 1
ATOM 2200 O O . HIS A 1 277 ? -14.808 14.684 10.960 1.00 84.81 277 HIS A O 1
ATOM 2206 N N . ARG A 1 278 ? -13.537 15.656 12.542 1.00 78.06 278 ARG A N 1
ATOM 2207 C CA . ARG A 1 278 ? -12.641 14.516 12.755 1.00 78.06 278 ARG A CA 1
ATOM 2208 C C . ARG A 1 278 ? -13.385 13.325 13.351 1.00 78.06 278 ARG A C 1
ATOM 2210 O O . ARG A 1 278 ? -13.286 12.232 12.800 1.00 78.06 278 ARG A O 1
ATOM 2217 N N . GLU A 1 279 ? -14.159 13.532 14.410 1.00 79.94 279 GLU A N 1
ATOM 2218 C CA . GLU A 1 279 ? -14.920 12.458 15.059 1.00 79.94 279 GLU A CA 1
ATOM 2219 C C . GLU A 1 279 ? -15.989 11.868 14.126 1.00 79.94 279 GLU A C 1
ATOM 2221 O O . GLU A 1 279 ? -16.091 10.649 13.965 1.00 79.94 279 GLU A O 1
ATOM 2226 N N . LEU A 1 280 ? -16.721 12.726 13.410 1.00 83.75 280 LEU A N 1
ATOM 2227 C CA . LEU A 1 280 ? -17.687 12.289 12.397 1.00 83.75 280 LEU A CA 1
ATOM 2228 C C . LEU A 1 280 ? -17.010 11.525 11.252 1.00 83.75 280 LEU A C 1
ATOM 2230 O O . LEU A 1 280 ? -17.530 10.512 10.785 1.00 83.75 280 LEU A O 1
ATOM 2234 N N . ALA A 1 281 ? -15.830 11.971 10.815 1.00 71.56 281 ALA A N 1
ATOM 2235 C CA . ALA A 1 281 ? -15.074 11.301 9.765 1.00 71.56 281 ALA A CA 1
ATOM 2236 C C . ALA A 1 281 ? -14.570 9.923 10.205 1.00 71.56 281 ALA A C 1
ATOM 2238 O O . ALA A 1 281 ? -14.614 8.977 9.416 1.00 71.56 281 ALA A O 1
ATOM 2239 N N . LEU A 1 282 ? -14.121 9.799 11.456 1.00 66.44 282 LEU A N 1
ATOM 2240 C CA . LEU A 1 282 ? -13.718 8.527 12.048 1.00 66.44 282 LEU A CA 1
ATOM 2241 C C . LEU A 1 282 ? -14.886 7.537 12.074 1.00 66.44 282 LEU A C 1
ATOM 2243 O O . LEU A 1 282 ? -14.723 6.397 11.637 1.00 66.44 282 LEU A O 1
ATOM 2247 N N . LEU A 1 283 ? -16.067 7.981 12.507 1.00 73.31 283 LEU A N 1
ATOM 2248 C CA . LEU A 1 283 ? -17.263 7.141 12.550 1.00 73.31 283 LEU A CA 1
ATOM 2249 C C . LEU A 1 283 ? -17.747 6.744 11.145 1.00 73.31 283 LEU A C 1
ATOM 2251 O O . LEU A 1 283 ? -18.012 5.575 10.871 1.00 73.31 283 LEU A O 1
ATOM 2255 N N . ALA A 1 284 ? -17.797 7.698 10.216 1.00 73.81 284 ALA A N 1
ATOM 2256 C CA . ALA A 1 284 ? -18.252 7.461 8.847 1.00 73.81 284 ALA A CA 1
ATOM 2257 C C . ALA A 1 284 ? -17.188 6.811 7.940 1.00 73.81 284 ALA A C 1
ATOM 2259 O O . ALA A 1 284 ? -17.447 6.598 6.751 1.00 73.81 284 ALA A O 1
ATOM 2260 N N . SER A 1 285 ? -16.014 6.464 8.490 1.00 63.16 285 SER A N 1
ATOM 2261 C CA . SER A 1 285 ? -14.868 5.889 7.768 1.00 63.16 285 SER A CA 1
ATOM 2262 C C . SER A 1 285 ? -14.424 6.734 6.564 1.00 63.16 285 SER A C 1
ATOM 2264 O O . SER A 1 285 ? -14.071 6.211 5.507 1.00 63.16 285 SER A O 1
ATOM 2266 N N . THR A 1 286 ? -14.439 8.057 6.724 1.00 66.25 286 THR A N 1
ATOM 2267 C CA . THR A 1 286 ? -14.140 9.044 5.677 1.00 66.25 286 THR A CA 1
ATOM 2268 C C . THR A 1 286 ? -13.066 10.043 6.137 1.00 66.25 286 THR A C 1
ATOM 2270 O O . THR A 1 286 ? -12.272 9.738 7.028 1.00 66.25 286 THR A O 1
ATOM 2273 N N . ARG A 1 287 ? -12.951 11.210 5.491 1.00 61.47 287 ARG A N 1
ATOM 2274 C CA . ARG A 1 287 ? -12.010 12.288 5.854 1.00 61.47 287 ARG A CA 1
ATOM 2275 C C . ARG A 1 287 ? -12.757 13.507 6.413 1.00 61.47 287 ARG A C 1
ATOM 2277 O O . ARG A 1 287 ? -13.870 13.763 5.956 1.00 61.47 287 ARG A O 1
ATOM 2284 N N . PRO A 1 288 ? -12.139 14.325 7.290 1.00 70.81 288 PRO A N 1
ATOM 2285 C CA . PRO A 1 288 ? -12.761 15.554 7.802 1.00 70.81 288 PRO A CA 1
ATOM 2286 C C . PRO A 1 288 ? -13.234 16.501 6.691 1.00 70.81 288 PRO A C 1
ATOM 2288 O O . PRO A 1 288 ? -14.295 17.106 6.792 1.00 70.81 288 PRO A O 1
ATOM 2291 N N . ALA A 1 289 ? -12.487 16.572 5.584 1.00 67.50 289 ALA A N 1
ATOM 2292 C CA . ALA A 1 289 ? -12.875 17.350 4.408 1.00 67.50 289 ALA A CA 1
ATOM 2293 C C . ALA A 1 289 ? -14.196 16.868 3.780 1.00 67.50 289 ALA A C 1
ATOM 2295 O O . ALA A 1 289 ? -14.994 17.687 3.346 1.00 67.50 289 ALA A O 1
ATOM 2296 N N . THR A 1 290 ? -14.453 15.557 3.766 1.00 69.88 290 THR A N 1
ATOM 2297 C CA . THR A 1 290 ? -15.714 14.994 3.265 1.00 69.88 290 THR A CA 1
ATOM 2298 C C . THR A 1 290 ? -16.883 15.348 4.179 1.00 69.88 290 THR A C 1
ATOM 2300 O O . THR A 1 290 ? -17.965 15.638 3.686 1.00 69.88 290 THR A O 1
ATOM 2303 N N . VAL A 1 291 ? -16.663 15.389 5.497 1.00 79.94 291 VAL A N 1
ATOM 2304 C CA . VAL A 1 291 ? -17.674 15.867 6.454 1.00 79.94 291 VAL A CA 1
ATOM 2305 C C . VAL A 1 291 ? -17.971 17.348 6.229 1.00 79.94 291 VAL A C 1
ATOM 2307 O O . VAL A 1 291 ? -19.134 17.728 6.167 1.00 79.94 291 VAL A O 1
ATOM 2310 N N . ALA A 1 292 ? -16.940 18.173 6.030 1.00 81.50 292 ALA A N 1
ATOM 2311 C CA . ALA A 1 292 ? -17.120 19.589 5.720 1.00 81.50 292 ALA A CA 1
ATOM 2312 C C . ALA A 1 292 ? -17.937 19.801 4.431 1.00 81.50 292 ALA A C 1
ATOM 2314 O O . ALA A 1 292 ? -18.849 20.623 4.420 1.00 81.50 292 ALA A O 1
ATOM 2315 N N . THR A 1 293 ? -17.650 19.038 3.368 1.00 80.25 293 THR A N 1
ATOM 2316 C CA . THR A 1 293 ? -18.441 19.049 2.126 1.00 80.25 293 THR A CA 1
ATOM 2317 C C . THR A 1 293 ? -19.885 18.617 2.377 1.00 80.25 293 THR A C 1
ATOM 2319 O O . THR A 1 293 ? -20.797 19.345 2.002 1.00 80.25 293 THR A O 1
ATOM 2322 N N . TYR A 1 294 ? -20.103 17.509 3.092 1.00 86.69 294 TYR A N 1
ATOM 2323 C CA . TYR A 1 294 ? -21.444 17.031 3.437 1.00 86.69 294 TYR A CA 1
ATOM 2324 C C . TYR A 1 294 ? -22.262 18.098 4.182 1.00 86.69 294 TYR A C 1
ATOM 2326 O O . TYR A 1 294 ? -23.386 18.394 3.788 1.00 86.69 294 TYR A O 1
ATOM 2334 N N . LEU A 1 295 ? -21.683 18.727 5.212 1.00 89.81 295 LEU A N 1
ATOM 2335 C CA . LEU A 1 295 ? -22.332 19.796 5.976 1.00 89.81 295 LEU A CA 1
ATOM 2336 C C . LEU A 1 295 ? -22.576 21.052 5.124 1.00 89.81 295 LEU A C 1
ATOM 2338 O O . LEU A 1 295 ? -23.515 21.797 5.389 1.00 89.81 295 LEU A O 1
ATOM 2342 N N . ALA A 1 296 ? -21.741 21.340 4.125 1.00 87.38 296 ALA A N 1
ATOM 2343 C CA . ALA A 1 296 ? -21.974 22.456 3.210 1.00 87.38 296 ALA A CA 1
ATOM 2344 C C . ALA A 1 296 ? -23.131 22.178 2.236 1.00 87.38 296 ALA A C 1
ATOM 2346 O O . ALA A 1 296 ? -23.864 23.098 1.892 1.00 87.38 296 ALA A O 1
ATOM 2347 N N . GLU A 1 297 ? -23.297 20.923 1.816 1.00 87.00 297 GLU A N 1
ATOM 2348 C CA . GLU A 1 297 ? -24.300 20.500 0.833 1.00 87.00 297 GLU A CA 1
ATOM 2349 C C . GLU A 1 297 ? -25.669 20.159 1.454 1.00 87.00 297 GLU A C 1
ATOM 2351 O O . GLU A 1 297 ? -26.677 20.220 0.755 1.00 87.00 297 GLU A O 1
ATOM 2356 N N . HIS A 1 298 ? -25.725 19.843 2.754 1.00 87.31 298 HIS A N 1
ATOM 2357 C CA . HIS A 1 298 ? -26.940 19.426 3.470 1.00 87.31 298 HIS A CA 1
ATOM 2358 C C . HIS A 1 298 ? -27.287 20.423 4.588 1.00 87.31 298 HIS A C 1
ATOM 2360 O O . HIS A 1 298 ? -26.977 20.206 5.763 1.00 87.31 298 HIS A O 1
ATOM 2366 N N . GLU A 1 299 ? -27.910 21.551 4.229 1.00 85.44 299 GLU A N 1
ATOM 2367 C CA . GLU A 1 299 ? -28.306 22.598 5.190 1.00 85.44 299 GLU A CA 1
ATOM 2368 C C . GLU A 1 299 ? -29.338 22.119 6.225 1.00 85.44 299 GLU A C 1
ATOM 2370 O O . GLU A 1 299 ? -29.411 22.668 7.324 1.00 85.44 299 GLU A O 1
ATOM 2375 N N . ASP A 1 300 ? -30.106 21.086 5.889 1.00 86.38 300 ASP A N 1
ATOM 2376 C CA . ASP A 1 300 ? -31.147 20.466 6.706 1.00 86.38 300 ASP A CA 1
ATOM 2377 C C . ASP A 1 300 ? -30.632 19.345 7.624 1.00 86.38 300 ASP A C 1
ATOM 2379 O O . ASP A 1 300 ? -31.413 18.769 8.387 1.00 86.38 300 ASP A O 1
ATOM 2383 N N . ALA A 1 301 ? -29.330 19.035 7.588 1.00 86.06 301 ALA A N 1
ATOM 2384 C CA . ALA A 1 301 ? -28.752 18.001 8.436 1.00 86.06 301 ALA A CA 1
ATOM 2385 C C . ALA A 1 301 ? -29.005 18.297 9.935 1.00 86.06 301 ALA A C 1
ATOM 2387 O O . ALA A 1 301 ? -28.789 19.426 10.397 1.00 86.06 301 ALA A O 1
ATOM 2388 N N . PRO A 1 302 ? -29.444 17.295 10.723 1.00 85.19 302 PRO A N 1
ATOM 2389 C CA . PRO A 1 302 ? -29.770 17.486 12.135 1.00 85.19 302 PRO A CA 1
ATOM 2390 C C . PRO A 1 302 ? -28.535 17.953 12.904 1.00 85.19 302 PRO A C 1
ATOM 2392 O O . PRO A 1 302 ? -27.440 17.485 12.630 1.00 85.19 302 PRO A O 1
ATOM 2395 N N . HIS A 1 303 ? -28.690 18.881 13.852 1.00 91.50 303 HIS A N 1
ATOM 2396 C CA . HIS A 1 303 ? -27.598 19.354 14.724 1.00 91.50 303 HIS A CA 1
ATOM 2397 C C . HIS A 1 303 ? -26.303 19.742 13.982 1.00 91.50 303 HIS A C 1
ATOM 2399 O O . HIS A 1 303 ? -25.204 19.664 14.529 1.00 91.50 303 HIS A O 1
ATOM 2405 N N . ARG A 1 304 ? -26.423 20.187 12.726 1.00 90.19 304 ARG A N 1
ATOM 2406 C CA . ARG A 1 304 ? -25.311 20.655 11.891 1.00 90.19 304 ARG A CA 1
ATOM 2407 C C . ARG A 1 304 ? -24.505 21.764 12.564 1.00 90.19 304 ARG A C 1
ATOM 2409 O O . ARG A 1 304 ? -23.287 21.795 12.448 1.00 90.19 304 ARG A O 1
ATOM 2416 N N . ASP A 1 305 ? -25.180 22.649 13.294 1.00 90.56 305 ASP A N 1
ATOM 2417 C CA . ASP A 1 305 ? -24.595 23.728 14.098 1.00 90.56 305 ASP A CA 1
ATOM 2418 C C . ASP A 1 305 ? -23.753 23.229 15.286 1.00 90.56 305 ASP A C 1
ATOM 2420 O O . ASP A 1 305 ? -23.085 24.025 15.944 1.00 90.56 305 ASP A O 1
ATOM 2424 N N . ARG A 1 306 ? -23.774 21.919 15.560 1.00 93.31 306 ARG A N 1
ATOM 2425 C CA . ARG A 1 306 ? -23.025 21.250 16.631 1.00 93.31 306 ARG A CA 1
ATOM 2426 C C . ARG A 1 306 ? -21.832 20.443 16.132 1.00 93.31 306 ARG A C 1
ATOM 2428 O O . ARG A 1 306 ? -21.139 19.833 16.945 1.00 93.31 306 ARG A O 1
ATOM 2435 N N . ALA A 1 307 ? -21.567 20.457 14.827 1.00 93.19 307 ALA A N 1
ATOM 2436 C CA . ALA A 1 307 ? -20.366 19.890 14.233 1.00 93.19 307 ALA A CA 1
ATOM 2437 C C . ALA A 1 307 ? -19.396 21.006 13.837 1.00 93.19 307 ALA A C 1
ATOM 2439 O O . ALA A 1 307 ? -19.666 21.793 12.932 1.00 93.19 307 ALA A O 1
ATOM 2440 N N . PHE A 1 308 ? -18.254 21.060 14.516 1.00 88.44 308 PHE A N 1
ATOM 2441 C CA . PHE A 1 308 ? -17.244 22.094 14.306 1.00 88.44 308 PHE A CA 1
ATOM 2442 C C . PHE A 1 308 ? -16.042 21.555 13.529 1.00 88.44 308 PHE A C 1
ATOM 2444 O O . PHE A 1 308 ? -15.761 20.354 13.530 1.00 88.44 308 PHE A O 1
ATOM 2451 N N . ALA A 1 309 ? -15.306 22.452 12.869 1.00 78.31 309 ALA A N 1
ATOM 2452 C CA . ALA A 1 309 ? -14.093 22.078 12.144 1.00 78.31 309 ALA A CA 1
ATOM 2453 C C . ALA A 1 309 ? -13.062 21.414 13.071 1.00 78.31 309 ALA A C 1
ATOM 2455 O O . ALA A 1 309 ? -12.468 20.396 12.716 1.00 78.31 309 ALA A O 1
ATOM 2456 N N . ASP A 1 310 ? -12.919 21.972 14.268 1.00 71.56 310 ASP A N 1
ATOM 2457 C CA . ASP A 1 310 ? -12.050 21.527 15.347 1.00 71.56 310 ASP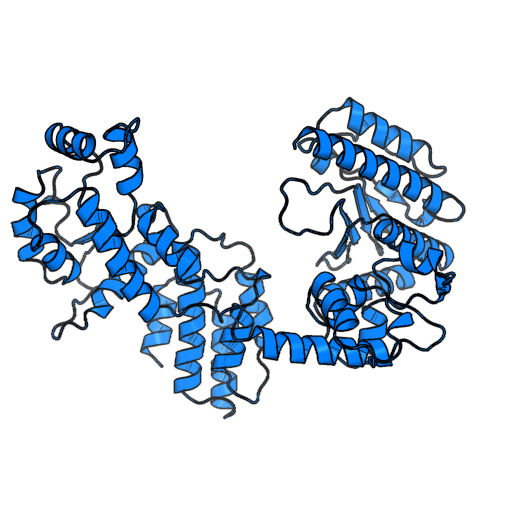 A CA 1
ATOM 2458 C C . ASP A 1 310 ? -12.583 22.057 16.694 1.00 71.56 310 ASP A C 1
ATOM 2460 O O . ASP A 1 310 ? -13.579 22.788 16.750 1.00 71.56 310 ASP A O 1
ATOM 2464 N N . THR A 1 311 ? -11.928 21.671 17.788 1.00 72.44 311 THR A N 1
ATOM 2465 C CA . THR A 1 311 ? -12.261 22.114 19.151 1.00 72.44 311 THR A CA 1
ATOM 2466 C C . THR A 1 311 ? -12.142 23.631 19.309 1.00 72.44 311 THR A C 1
ATOM 2468 O O . THR A 1 311 ? -12.994 24.248 19.941 1.00 72.44 311 THR A O 1
ATOM 2471 N N . ALA A 1 312 ? -11.144 24.259 18.680 1.00 68.81 312 ALA A N 1
ATOM 2472 C CA . ALA A 1 312 ? -10.937 25.702 18.781 1.00 68.81 312 ALA A CA 1
ATOM 2473 C C . ALA A 1 312 ? -12.109 26.491 18.171 1.00 68.81 312 ALA A C 1
ATOM 2475 O O . ALA A 1 312 ? -12.543 27.501 18.727 1.00 68.81 312 ALA A O 1
ATOM 2476 N N . ALA A 1 313 ? -12.664 26.020 17.053 1.00 75.50 313 ALA A N 1
ATOM 2477 C CA . ALA A 1 313 ? -13.860 26.593 16.448 1.00 75.50 313 ALA A CA 1
ATOM 2478 C C . ALA A 1 313 ? -15.099 26.439 17.351 1.00 75.50 313 ALA A C 1
ATOM 2480 O O . ALA A 1 313 ? -15.917 27.357 17.422 1.00 75.50 313 ALA A O 1
ATOM 2481 N N . ALA A 1 314 ? -15.228 25.318 18.070 1.00 79.31 314 ALA A N 1
ATOM 2482 C CA . ALA A 1 314 ? -16.315 25.103 19.027 1.00 79.31 314 ALA A CA 1
ATOM 2483 C C . ALA A 1 314 ? -16.209 26.046 20.239 1.00 79.31 314 ALA A C 1
ATOM 2485 O O . ALA A 1 314 ? -17.197 26.669 20.634 1.00 79.31 314 ALA A O 1
ATOM 2486 N N . GLU A 1 315 ? -15.005 26.215 20.789 1.00 78.62 315 GLU A N 1
ATOM 2487 C CA . GLU A 1 315 ? -14.733 27.139 21.897 1.00 78.62 315 GLU A CA 1
ATOM 2488 C C . GLU A 1 315 ? -15.020 28.595 21.510 1.00 78.62 315 GLU A C 1
ATOM 2490 O O . GLU A 1 315 ? -15.663 29.327 22.264 1.00 78.62 315 GLU A O 1
ATOM 2495 N N . GLN A 1 316 ? -14.613 29.016 20.306 1.00 80.75 316 GLN A N 1
ATOM 2496 C CA . GLN A 1 316 ? -14.929 30.349 19.774 1.00 80.75 316 GLN A CA 1
ATOM 2497 C C . GLN A 1 316 ? -16.437 30.574 19.612 1.00 80.75 316 GLN A C 1
ATOM 2499 O O . GLN A 1 316 ? -16.912 31.702 19.745 1.00 80.75 316 GLN A O 1
ATOM 2504 N N . ALA A 1 317 ? -17.196 29.505 19.366 1.00 86.25 317 ALA A N 1
ATOM 2505 C CA . ALA A 1 317 ? -18.654 29.522 19.326 1.00 86.25 317 ALA A CA 1
ATOM 2506 C C . ALA A 1 317 ? -19.310 29.438 20.723 1.00 86.25 317 ALA A C 1
ATOM 2508 O O . ALA A 1 317 ? -20.537 29.392 20.824 1.00 86.25 317 ALA A O 1
ATOM 2509 N N . GLY A 1 318 ? -18.520 29.434 21.802 1.00 87.62 318 GLY A N 1
ATOM 2510 C CA . GLY A 1 318 ? -18.998 29.396 23.184 1.00 87.62 318 GLY A CA 1
ATOM 2511 C C . GLY A 1 318 ? -19.415 28.007 23.671 1.00 87.62 318 GLY A C 1
ATOM 2512 O O . GLY A 1 318 ? -20.144 27.910 24.660 1.00 87.62 318 GLY A O 1
ATOM 2513 N N . MET A 1 319 ? -18.995 26.936 22.991 1.00 83.88 319 MET A N 1
ATOM 2514 C CA . MET A 1 319 ? -19.247 25.569 23.443 1.00 83.88 319 MET A CA 1
ATOM 2515 C C . MET A 1 319 ? -18.297 25.193 24.579 1.00 83.88 319 MET A C 1
ATOM 2517 O O . MET A 1 319 ? -17.098 25.456 24.521 1.00 83.88 319 MET A O 1
ATOM 2521 N N . SER A 1 320 ? -18.837 24.551 25.613 1.00 81.44 320 SER A N 1
ATOM 2522 C CA . SER A 1 320 ? -18.043 24.050 26.734 1.00 81.44 320 SER A CA 1
ATOM 2523 C C . SER A 1 320 ? -17.521 22.641 26.450 1.00 81.44 320 SER A C 1
ATOM 2525 O O . SER A 1 320 ? -18.239 21.800 25.902 1.00 81.44 320 SER A O 1
ATOM 2527 N N . HIS A 1 321 ? -16.272 22.372 26.833 1.00 73.00 321 HIS A N 1
ATOM 2528 C CA . HIS A 1 321 ? -15.574 21.121 26.512 1.00 73.00 321 HIS A CA 1
ATOM 2529 C C . HIS A 1 321 ? -16.189 19.872 27.160 1.00 73.00 321 HIS A C 1
ATOM 2531 O O . HIS A 1 321 ? -16.155 18.787 26.592 1.00 73.00 321 HIS A O 1
ATOM 2537 N N . ASP A 1 322 ? -16.847 20.019 28.311 1.00 75.12 322 ASP A N 1
ATOM 2538 C CA . ASP A 1 322 ? -17.578 18.940 28.997 1.00 75.12 322 ASP A CA 1
ATOM 2539 C C . ASP A 1 322 ? -18.771 18.382 28.196 1.00 75.12 322 ASP A C 1
ATOM 2541 O O . ASP A 1 322 ? -19.339 17.352 28.561 1.00 75.12 322 ASP A O 1
ATOM 2545 N N . ARG A 1 323 ? -19.150 19.057 27.107 1.00 84.75 323 ARG A N 1
ATOM 2546 C CA . ARG A 1 323 ? -20.239 18.676 26.200 1.00 84.75 323 ARG A CA 1
ATOM 2547 C C . ARG A 1 323 ? -19.743 18.069 24.884 1.00 84.75 323 ARG A C 1
ATOM 2549 O O . ARG A 1 323 ? -20.551 17.832 23.985 1.00 84.75 323 ARG A O 1
ATOM 2556 N N . PHE A 1 324 ? -18.436 17.830 24.763 1.00 84.56 324 PHE A N 1
ATOM 2557 C CA . PHE A 1 324 ? -17.835 17.193 23.596 1.00 84.56 324 PHE A CA 1
ATOM 2558 C C . PHE A 1 324 ? -18.205 15.705 23.507 1.00 84.56 324 PHE A C 1
ATOM 2560 O O . PHE A 1 324 ? -18.118 14.966 24.489 1.00 84.56 324 PHE A O 1
ATOM 2567 N N . VAL A 1 325 ? -18.583 15.252 22.311 1.00 83.25 325 VAL A N 1
ATOM 2568 C CA . VAL A 1 325 ? -18.946 13.861 22.025 1.00 83.25 325 VAL A CA 1
ATOM 2569 C C . VAL A 1 325 ? -17.933 13.256 21.049 1.00 83.25 325 VAL A C 1
ATOM 2571 O O . VAL A 1 325 ? -17.931 13.626 19.868 1.00 83.25 325 VAL A O 1
ATOM 2574 N N . PRO A 1 326 ? -17.092 12.308 21.501 1.00 80.25 326 PRO A N 1
ATOM 2575 C CA . PRO A 1 326 ? -16.141 11.624 20.634 1.00 80.25 326 PRO A CA 1
ATOM 2576 C C . PRO A 1 326 ? -16.830 10.558 19.768 1.00 80.25 326 PRO A C 1
ATOM 2578 O O . PRO A 1 326 ? -17.917 10.064 20.086 1.00 80.25 326 PRO A O 1
ATOM 2581 N N . ALA A 1 327 ? -16.153 10.127 18.705 1.00 75.31 327 ALA A N 1
ATOM 2582 C CA . ALA A 1 327 ? -16.623 9.124 17.753 1.00 75.31 327 ALA A CA 1
ATOM 2583 C C . ALA A 1 327 ? -17.014 7.812 18.433 1.00 75.31 327 ALA A C 1
ATOM 2585 O O . ALA A 1 327 ? -17.964 7.166 18.008 1.00 75.31 327 ALA A O 1
ATOM 2586 N N . ALA A 1 328 ? -16.312 7.425 19.504 1.00 65.94 328 ALA A N 1
ATOM 2587 C CA . ALA A 1 328 ? -16.626 6.220 20.268 1.00 65.94 328 ALA A CA 1
ATOM 2588 C C . ALA A 1 328 ? -18.020 6.288 20.910 1.00 65.94 328 ALA A C 1
ATOM 2590 O O . ALA A 1 328 ? -18.779 5.327 20.828 1.00 65.94 328 ALA A O 1
ATOM 2591 N N . THR A 1 329 ? -18.386 7.437 21.483 1.00 78.25 329 THR A N 1
ATOM 2592 C CA . THR A 1 329 ? -19.716 7.645 22.068 1.00 78.25 329 THR A CA 1
ATOM 2593 C C . THR A 1 329 ? -20.789 7.696 20.983 1.00 78.25 329 THR A C 1
ATOM 2595 O O . THR A 1 329 ? -21.833 7.065 21.122 1.00 78.25 329 THR A O 1
ATOM 2598 N N . LEU A 1 330 ? -20.526 8.379 19.863 1.00 79.88 330 LEU A N 1
ATOM 2599 C CA . LEU A 1 330 ? -21.454 8.394 18.725 1.00 79.88 330 LEU A CA 1
ATOM 2600 C C . LEU A 1 330 ? -21.664 6.992 18.139 1.00 79.88 330 LEU A C 1
ATOM 2602 O O . LEU A 1 330 ? -22.774 6.646 17.742 1.00 79.88 330 LEU A O 1
ATOM 2606 N N . ALA A 1 331 ? -20.625 6.164 18.117 1.00 71.38 331 ALA A N 1
ATOM 2607 C CA . ALA A 1 331 ? -20.715 4.791 17.649 1.00 71.38 331 ALA A CA 1
ATOM 2608 C C . ALA A 1 331 ? -21.629 3.922 18.526 1.00 71.38 331 ALA A C 1
ATOM 2610 O O . ALA A 1 331 ? -22.458 3.181 18.003 1.00 71.38 331 ALA A O 1
ATOM 2611 N N . GLU A 1 332 ? -21.521 4.045 19.852 1.00 72.62 332 GLU A N 1
ATOM 2612 C CA . GLU A 1 332 ? -22.404 3.348 20.797 1.00 72.62 332 GLU A CA 1
ATOM 2613 C C . GLU A 1 332 ? -23.870 3.754 20.611 1.00 72.62 332 GLU A C 1
ATOM 2615 O O . GLU A 1 332 ? -24.755 2.900 20.626 1.00 72.62 332 GLU A O 1
ATOM 2620 N N . LEU A 1 333 ? -24.121 5.049 20.399 1.00 78.38 333 LEU A N 1
ATOM 2621 C CA . LEU A 1 333 ? -25.469 5.589 20.223 1.00 78.38 333 LEU A CA 1
ATOM 2622 C C . LEU A 1 333 ? -26.093 5.210 18.874 1.00 78.38 333 LEU A C 1
ATOM 2624 O O . LEU A 1 333 ? -27.293 4.960 18.800 1.00 78.38 333 LEU A O 1
ATOM 2628 N N . THR A 1 334 ? -25.291 5.157 17.810 1.00 70.94 334 THR A N 1
ATOM 2629 C CA . THR A 1 334 ? -25.766 4.847 16.450 1.00 70.94 334 THR A CA 1
ATOM 2630 C C . THR A 1 334 ? -25.855 3.348 16.162 1.00 70.94 334 THR A C 1
ATOM 2632 O O . THR A 1 334 ? -26.553 2.948 15.233 1.00 70.94 334 THR A O 1
ATOM 2635 N N . GLY A 1 335 ? -25.148 2.502 16.922 1.00 61.53 335 GLY A N 1
ATOM 2636 C CA . GLY A 1 335 ? -25.044 1.066 16.641 1.00 61.53 335 GLY A CA 1
ATOM 2637 C C . GLY A 1 335 ? -24.317 0.747 15.327 1.00 61.53 335 GLY A C 1
ATOM 2638 O O . GLY A 1 335 ? -24.422 -0.374 14.826 1.00 61.53 335 GLY A O 1
ATOM 2639 N N . LEU A 1 336 ? -23.610 1.725 14.751 1.00 58.50 336 LEU A N 1
ATOM 2640 C CA . LEU A 1 336 ? -22.828 1.564 13.528 1.00 58.50 336 LEU A CA 1
ATOM 2641 C C . LEU A 1 336 ? -21.572 0.729 13.798 1.00 58.50 336 LEU A C 1
ATOM 2643 O O . LEU A 1 336 ? -20.925 0.875 14.832 1.00 58.50 336 LEU A O 1
ATOM 2647 N N . ASP A 1 337 ? -21.208 -0.130 12.844 1.00 49.00 337 ASP A N 1
ATOM 2648 C CA . ASP A 1 337 ? -19.979 -0.921 12.922 1.00 49.00 337 ASP A CA 1
ATOM 2649 C C . ASP A 1 337 ? -18.764 0.014 12.806 1.00 49.00 337 ASP A C 1
ATOM 2651 O O . ASP A 1 337 ? -18.656 0.809 11.865 1.00 49.00 337 ASP A O 1
ATOM 2655 N N . ILE A 1 338 ? -17.884 -0.022 13.805 1.00 53.59 338 ILE A N 1
ATOM 2656 C CA . ILE A 1 338 ? -16.935 1.064 14.064 1.00 53.59 338 ILE A CA 1
ATOM 2657 C C . ILE A 1 338 ? -15.570 0.782 13.424 1.00 53.59 338 ILE A C 1
ATOM 2659 O O . ILE A 1 338 ? -15.049 -0.332 13.529 1.00 53.59 338 ILE A O 1
ATOM 2663 N N . ASP A 1 339 ? -14.931 1.793 12.811 1.00 52.66 339 ASP A N 1
ATOM 2664 C CA . ASP A 1 339 ? -13.535 1.676 12.354 1.00 52.66 339 ASP A CA 1
ATOM 2665 C C . ASP A 1 339 ? -12.662 1.190 13.531 1.00 52.66 339 ASP A C 1
ATOM 2667 O O . ASP A 1 339 ? -12.779 1.645 14.673 1.00 52.66 339 ASP A O 1
ATOM 2671 N N . ARG A 1 340 ? -11.730 0.273 13.250 1.00 57.16 340 ARG A N 1
ATOM 2672 C CA . ARG A 1 340 ? -10.740 -0.229 14.215 1.00 57.16 340 ARG A CA 1
ATOM 2673 C C . ARG A 1 340 ? -9.993 0.889 14.941 1.00 57.16 340 ARG A C 1
ATOM 2675 O O . ARG A 1 340 ? -9.477 0.638 16.026 1.00 57.16 340 ARG A O 1
ATOM 2682 N N . ALA A 1 341 ? -9.863 2.071 14.340 1.00 56.22 341 ALA A N 1
ATOM 2683 C CA . ALA A 1 341 ? -9.296 3.243 15.000 1.00 56.22 341 ALA A CA 1
ATOM 2684 C C . ALA A 1 341 ? -10.146 3.715 16.195 1.00 56.22 341 ALA A C 1
ATOM 2686 O O . ALA A 1 341 ? -9.588 3.941 17.266 1.00 56.22 341 ALA A O 1
ATOM 2687 N N . VAL A 1 342 ? -11.469 3.782 16.038 1.00 62.41 342 VAL A N 1
ATOM 2688 C CA . VAL A 1 342 ? -12.413 4.203 17.086 1.00 62.41 342 VAL A CA 1
ATOM 2689 C C . VAL A 1 342 ? -12.531 3.137 18.174 1.00 62.41 342 VAL A C 1
ATOM 2691 O O . VAL A 1 342 ? -12.533 3.452 19.359 1.00 62.41 342 VAL A O 1
ATOM 2694 N N . GLU A 1 343 ? -12.515 1.859 17.793 1.00 66.81 343 GLU A N 1
ATOM 2695 C CA . GLU A 1 343 ? -12.477 0.747 18.751 1.00 66.81 343 GLU A CA 1
ATOM 2696 C C . GLU A 1 343 ? -11.218 0.797 19.635 1.00 66.81 343 GLU A C 1
ATOM 2698 O O . GLU A 1 343 ? -11.257 0.507 20.830 1.00 66.81 343 GLU A O 1
ATOM 2703 N N . ARG A 1 344 ? -10.072 1.187 19.064 1.00 79.19 344 ARG A N 1
ATOM 2704 C CA . ARG A 1 344 ? -8.830 1.347 19.834 1.00 79.19 344 ARG A CA 1
ATOM 2705 C C . ARG A 1 344 ? -8.887 2.559 20.744 1.00 79.19 344 ARG A C 1
ATOM 2707 O O . ARG A 1 344 ? -8.419 2.456 21.870 1.00 79.19 344 ARG A O 1
ATOM 2714 N N . GLU A 1 345 ? -9.453 3.668 20.290 1.00 82.19 345 GLU A N 1
ATOM 2715 C CA . GLU A 1 345 ? -9.690 4.818 21.158 1.00 82.19 345 GLU A CA 1
ATOM 2716 C C . GLU A 1 345 ? -10.581 4.451 22.347 1.00 82.19 345 GLU A C 1
ATOM 2718 O O . GLU A 1 345 ? -10.202 4.704 23.491 1.00 82.19 345 GLU A O 1
ATOM 2723 N N . ARG A 1 346 ? -11.715 3.779 22.097 1.00 77.56 346 ARG A N 1
ATOM 2724 C CA . ARG A 1 346 ? -12.608 3.292 23.157 1.00 77.56 346 ARG A CA 1
ATOM 2725 C C . ARG A 1 346 ? -11.835 2.436 24.152 1.00 77.56 346 ARG A C 1
ATOM 2727 O O . ARG A 1 346 ? -11.825 2.719 25.345 1.00 77.56 346 ARG A O 1
ATOM 2734 N N . ARG A 1 347 ? -11.072 1.465 23.647 1.00 84.62 347 ARG A N 1
ATOM 2735 C CA . ARG A 1 347 ? -10.244 0.582 24.472 1.00 84.62 347 ARG A CA 1
ATOM 2736 C C . ARG A 1 347 ? -9.147 1.327 25.239 1.00 84.62 347 ARG A C 1
ATOM 2738 O O . ARG A 1 347 ? -8.821 0.929 26.351 1.00 84.62 347 ARG A O 1
ATOM 2745 N N . PHE A 1 348 ? -8.547 2.381 24.681 1.00 92.00 348 PHE A N 1
ATOM 2746 C CA . PHE A 1 348 ? -7.612 3.241 25.416 1.00 92.00 348 PHE A CA 1
ATOM 2747 C C . PHE A 1 348 ? -8.318 3.909 26.599 1.00 92.00 348 PHE A C 1
ATOM 2749 O O . PHE A 1 348 ? -7.814 3.842 27.719 1.00 92.00 348 PHE A O 1
ATOM 2756 N N . ARG A 1 349 ? -9.489 4.513 26.357 1.00 88.75 349 ARG A N 1
ATOM 2757 C CA . ARG A 1 349 ? -10.285 5.210 27.379 1.00 88.75 349 ARG A CA 1
ATOM 2758 C C . ARG A 1 349 ? -10.742 4.250 28.482 1.00 88.75 349 ARG A C 1
ATOM 2760 O O . ARG A 1 349 ? -10.550 4.554 29.654 1.00 88.75 349 ARG A O 1
ATOM 2767 N N . GLU A 1 350 ? -11.241 3.069 28.120 1.00 81.94 350 GLU A N 1
ATOM 2768 C CA . GLU A 1 350 ? -11.596 1.995 29.062 1.00 81.94 350 GLU A CA 1
ATOM 2769 C C . GLU A 1 350 ? -10.399 1.604 29.939 1.00 81.94 350 GLU A C 1
ATOM 2771 O O . GLU A 1 350 ? -10.494 1.600 31.164 1.00 81.94 350 GLU A O 1
ATOM 2776 N N . GLN A 1 351 ? -9.241 1.342 29.321 1.00 92.19 351 GLN A N 1
ATOM 2777 C CA . GLN A 1 351 ? -8.024 0.966 30.044 1.00 92.19 351 GLN A CA 1
ATOM 2778 C C . GLN A 1 351 ? -7.533 2.080 30.970 1.00 92.19 351 GLN A C 1
ATOM 2780 O O . GLN A 1 351 ? -7.010 1.789 32.045 1.00 92.19 351 GLN A O 1
ATOM 2785 N N . LEU A 1 352 ? -7.694 3.340 30.564 1.00 94.19 352 LEU A N 1
ATOM 2786 C CA . LEU A 1 352 ? -7.321 4.498 31.363 1.00 94.19 352 LEU A CA 1
ATOM 2787 C C . LEU A 1 352 ? -8.199 4.600 32.615 1.00 94.19 352 LEU A C 1
ATOM 2789 O O . LEU A 1 352 ? -7.657 4.669 33.714 1.00 94.19 352 LEU A O 1
ATOM 2793 N N . VAL A 1 353 ? -9.525 4.528 32.453 1.00 89.38 353 VAL A N 1
ATOM 2794 C CA . VAL A 1 353 ? -10.495 4.553 33.563 1.00 89.38 353 VAL A CA 1
ATOM 2795 C C . VAL A 1 353 ? -10.288 3.370 34.509 1.00 89.38 353 VAL A C 1
ATOM 2797 O O . VAL A 1 353 ? -10.327 3.537 35.724 1.00 89.38 353 VAL A O 1
ATOM 2800 N N . GLU A 1 354 ? -10.042 2.176 33.967 1.00 93.00 354 GLU A N 1
ATOM 2801 C CA . GLU A 1 354 ? -9.846 0.955 34.753 1.00 93.00 354 GLU A CA 1
ATOM 2802 C C . GLU A 1 354 ? -8.577 1.015 35.620 1.00 93.00 354 GLU A C 1
ATOM 2804 O O . GLU A 1 354 ? -8.557 0.483 36.729 1.00 93.00 354 GLU A O 1
ATOM 2809 N N . HIS A 1 355 ? -7.510 1.657 35.132 1.00 95.56 355 HIS A N 1
ATOM 2810 C CA . HIS A 1 355 ? -6.191 1.588 35.768 1.00 95.56 355 HIS A CA 1
ATOM 2811 C C . HIS A 1 355 ? -5.756 2.883 36.470 1.00 95.56 355 HIS A C 1
ATOM 2813 O O . HIS A 1 355 ? -4.791 2.842 37.240 1.00 95.56 355 HIS A O 1
ATOM 2819 N N . ARG A 1 356 ? -6.403 4.030 36.221 1.00 95.88 356 ARG A N 1
ATOM 2820 C CA . ARG A 1 356 ? -5.999 5.344 36.757 1.00 95.88 356 ARG A CA 1
ATOM 2821 C C . ARG A 1 356 ? -7.085 5.969 37.633 1.00 95.88 356 ARG A C 1
ATOM 2823 O O . ARG A 1 356 ? -8.261 5.642 37.553 1.00 95.88 356 ARG A O 1
ATOM 2830 N N . SER A 1 357 ? -6.675 6.915 38.480 1.00 93.50 357 SER A N 1
ATOM 2831 C CA . SER A 1 357 ? -7.619 7.704 39.281 1.00 93.50 357 SER A CA 1
ATOM 2832 C C . SER A 1 357 ? -8.516 8.568 38.384 1.00 93.50 357 SER A C 1
ATOM 2834 O O . SER A 1 357 ? -8.126 8.920 37.269 1.00 93.50 357 SER A O 1
ATOM 2836 N N . ALA A 1 358 ? -9.688 8.974 38.880 1.00 85.94 358 ALA A N 1
ATOM 2837 C CA . ALA A 1 358 ? -10.577 9.878 38.146 1.00 85.94 358 ALA A CA 1
ATOM 2838 C C . ALA A 1 358 ? -9.886 11.208 37.779 1.00 85.94 358 ALA A C 1
ATOM 2840 O O . ALA A 1 358 ? -10.043 11.694 36.663 1.00 85.94 358 ALA A O 1
ATOM 2841 N N . GLY A 1 359 ? -9.062 11.756 38.683 1.00 87.69 359 GLY A N 1
ATOM 2842 C CA . GLY A 1 359 ? -8.301 12.985 38.434 1.00 87.69 359 GLY A CA 1
ATOM 2843 C C . GLY A 1 359 ? -7.247 12.822 37.337 1.00 87.69 359 GLY A C 1
ATOM 2844 O O . GLY A 1 359 ? -7.167 13.646 36.433 1.00 87.69 359 GLY A O 1
ATOM 2845 N N . THR A 1 360 ? -6.487 11.725 37.365 1.00 93.88 360 THR A N 1
ATOM 2846 C CA . THR A 1 360 ? -5.485 11.421 36.329 1.00 93.88 360 THR A CA 1
ATOM 2847 C C . THR A 1 360 ? -6.137 11.109 34.985 1.00 93.88 360 THR A C 1
ATOM 2849 O O . THR A 1 360 ? -5.652 11.554 33.952 1.00 93.88 360 THR A O 1
ATOM 2852 N N . THR A 1 361 ? -7.247 10.370 34.994 1.00 89.94 361 THR A N 1
ATOM 2853 C CA . THR A 1 361 ? -8.029 10.075 33.787 1.00 89.94 361 THR A CA 1
ATOM 2854 C C . THR A 1 361 ? -8.493 11.369 33.137 1.00 89.94 361 THR A C 1
ATOM 2856 O O . THR A 1 361 ? -8.227 11.578 31.958 1.00 89.94 361 THR A O 1
ATOM 2859 N N . LYS A 1 362 ? -9.110 12.264 33.918 1.00 84.94 362 LYS A N 1
ATOM 2860 C CA . LYS A 1 362 ? -9.551 13.577 33.447 1.00 84.94 362 LYS A CA 1
ATOM 2861 C C . LYS A 1 362 ? -8.393 14.368 32.827 1.00 84.94 362 LYS A C 1
ATOM 2863 O O . LYS A 1 362 ? -8.497 14.754 31.672 1.00 84.94 362 LYS A O 1
ATOM 2868 N N . ALA A 1 363 ? -7.274 14.501 33.538 1.00 91.94 363 ALA A N 1
ATOM 2869 C CA . ALA A 1 363 ? -6.115 15.254 33.056 1.00 91.94 363 ALA A CA 1
ATOM 2870 C C . ALA A 1 363 ? -5.504 14.689 31.758 1.00 91.94 363 ALA A C 1
ATOM 2872 O O . ALA A 1 363 ? -5.070 15.438 30.886 1.00 91.94 363 ALA A O 1
ATOM 2873 N N . VAL A 1 364 ? -5.466 13.361 31.608 1.00 95.81 364 VAL A N 1
ATOM 2874 C CA . VAL A 1 364 ? -4.978 12.708 30.383 1.00 95.81 364 VAL A CA 1
ATOM 2875 C C . VAL A 1 364 ? -5.910 12.972 29.204 1.00 95.81 364 VAL A C 1
ATOM 2877 O O . VAL A 1 364 ? -5.427 13.228 28.104 1.00 95.81 364 VAL A O 1
ATOM 2880 N N . LEU A 1 365 ? -7.226 12.901 29.417 1.00 86.94 365 LEU A N 1
ATOM 2881 C CA . LEU A 1 365 ? -8.202 13.185 28.366 1.00 86.94 365 LEU A CA 1
ATOM 2882 C C . LEU A 1 365 ? -8.162 14.664 27.962 1.00 86.94 365 LEU A C 1
ATOM 2884 O O . LEU A 1 365 ? -8.080 14.948 26.775 1.00 86.94 365 LEU A O 1
ATOM 2888 N N . GLU A 1 366 ? -8.078 15.583 28.926 1.00 84.81 366 GLU A N 1
ATOM 2889 C CA . GLU A 1 366 ? -7.904 17.020 28.664 1.00 84.81 366 GLU A CA 1
ATOM 2890 C C . GLU A 1 366 ? -6.621 17.311 27.867 1.00 84.81 366 GLU A C 1
ATOM 2892 O O . GLU A 1 366 ? -6.636 18.126 26.949 1.00 84.81 366 GLU A O 1
ATOM 2897 N N . LEU A 1 367 ? -5.516 16.610 28.152 1.00 94.06 367 LEU A N 1
ATOM 2898 C CA . LEU A 1 367 ? -4.281 16.730 27.371 1.00 94.06 367 LEU A CA 1
ATOM 2899 C C . LEU A 1 367 ? -4.443 16.222 25.927 1.00 94.06 367 LEU A C 1
ATOM 2901 O O . LEU A 1 367 ? -3.919 16.837 24.996 1.00 94.06 367 LEU A O 1
ATOM 2905 N N . ILE A 1 368 ? -5.124 15.086 25.740 1.00 89.44 368 ILE A N 1
ATOM 2906 C CA . ILE A 1 368 ? -5.409 14.511 24.415 1.00 89.44 368 ILE A CA 1
ATOM 2907 C C . ILE A 1 368 ? -6.259 15.484 23.599 1.00 89.44 368 ILE A C 1
ATOM 2909 O O . ILE A 1 368 ? -5.913 15.785 22.457 1.00 89.44 368 ILE A O 1
ATOM 2913 N N . ASP A 1 369 ? -7.321 16.002 24.207 1.00 77.69 369 ASP A N 1
ATOM 2914 C CA . ASP A 1 369 ? -8.255 16.913 23.559 1.00 77.69 369 ASP A CA 1
ATOM 2915 C C . ASP A 1 369 ? -7.592 18.265 23.258 1.00 77.69 369 ASP A C 1
ATOM 2917 O O . ASP A 1 369 ? -7.733 18.796 22.159 1.00 77.69 369 ASP A O 1
ATOM 2921 N N . GLY A 1 370 ? -6.784 18.790 24.186 1.00 81.19 370 GLY A N 1
ATOM 2922 C CA . GLY A 1 370 ? -6.003 20.006 23.969 1.00 81.19 370 GLY A CA 1
ATOM 2923 C C . GLY A 1 370 ? -4.990 19.858 22.832 1.00 81.19 370 GLY A C 1
ATOM 2924 O O . GLY A 1 370 ? -4.796 20.780 22.041 1.00 81.19 370 GLY A O 1
ATOM 2925 N N . TRP A 1 371 ? -4.360 18.689 22.691 1.00 88.19 371 TRP A N 1
ATOM 2926 C CA . TRP A 1 371 ? -3.461 18.420 21.567 1.00 88.19 371 TRP A CA 1
ATOM 2927 C C . TRP A 1 371 ? -4.187 18.362 20.224 1.00 88.19 371 TRP A C 1
ATOM 2929 O O . TRP A 1 371 ? -3.683 18.918 19.243 1.00 88.19 371 TRP A O 1
ATOM 2939 N N . ASP A 1 372 ? -5.358 17.727 20.182 1.00 77.25 372 ASP A N 1
ATOM 2940 C CA . ASP A 1 372 ? -6.222 17.718 18.998 1.00 77.25 372 ASP A CA 1
ATOM 2941 C C . ASP A 1 372 ? -6.666 19.148 18.647 1.00 77.25 372 ASP A C 1
ATOM 2943 O O . ASP A 1 372 ? -6.547 19.571 17.498 1.00 77.25 372 ASP A O 1
ATOM 2947 N N . GLY A 1 373 ? -7.036 19.950 19.654 1.00 71.75 373 GLY A N 1
ATOM 2948 C CA . GLY A 1 373 ? -7.392 21.366 19.508 1.00 71.75 373 GLY A CA 1
ATOM 2949 C C . GLY A 1 373 ? -6.253 22.249 18.988 1.00 71.75 373 GLY A C 1
ATOM 2950 O O . GLY A 1 373 ? -6.489 23.205 18.251 1.00 71.75 373 GLY A O 1
ATOM 2951 N N . LEU A 1 374 ? -4.995 21.897 19.268 1.00 76.88 374 LEU A N 1
ATOM 2952 C CA . LEU A 1 374 ? -3.833 22.543 18.648 1.00 76.88 374 LEU A CA 1
ATOM 2953 C C . LEU A 1 374 ? -3.643 22.143 17.174 1.00 76.88 374 LEU A C 1
ATOM 2955 O O . LEU A 1 374 ? -2.746 22.677 16.518 1.00 76.88 374 LEU A O 1
ATOM 2959 N N . GLY A 1 375 ? -4.439 21.218 16.633 1.00 69.69 375 GLY A N 1
ATOM 2960 C CA . GLY A 1 375 ? -4.280 20.619 15.308 1.00 69.69 375 GLY A CA 1
ATOM 2961 C C . GLY A 1 375 ? -3.179 19.557 15.266 1.00 69.69 375 GLY A C 1
ATOM 2962 O O . GLY A 1 375 ? -2.509 19.400 14.236 1.00 69.69 375 GLY A O 1
ATOM 2963 N N . GLY A 1 376 ? -2.906 18.921 16.405 1.00 78.44 376 GLY A N 1
ATOM 2964 C CA . GLY A 1 376 ? -2.111 17.706 16.502 1.00 78.44 376 GLY A CA 1
ATOM 2965 C C . GLY A 1 376 ? -2.947 16.480 16.138 1.00 78.44 376 GLY A C 1
ATOM 2966 O O . GLY A 1 376 ? -4.164 16.497 16.224 1.00 78.44 376 GLY A O 1
ATOM 2967 N N . ALA A 1 377 ? -2.298 15.404 15.710 1.00 78.62 377 ALA A N 1
ATOM 2968 C CA . ALA A 1 377 ? -2.967 14.157 15.366 1.00 78.62 377 ALA A CA 1
ATOM 2969 C C . ALA A 1 377 ? -2.771 13.084 16.433 1.00 78.62 377 ALA A C 1
ATOM 2971 O O . ALA A 1 377 ? -1.749 13.040 17.128 1.00 78.62 377 ALA A O 1
ATOM 2972 N N . LEU A 1 378 ? -3.743 12.178 16.505 1.00 83.00 378 LEU A N 1
ATOM 2973 C CA . LEU A 1 378 ? -3.785 11.062 17.441 1.00 83.00 378 LEU A CA 1
ATOM 2974 C C . LEU A 1 378 ? -3.766 9.738 16.676 1.00 83.00 378 LEU A C 1
ATOM 2976 O O . LEU A 1 378 ? -4.484 9.549 15.693 1.00 83.00 378 LEU A O 1
ATOM 2980 N N . ARG A 1 379 ? -2.946 8.790 17.131 1.00 81.50 379 ARG A N 1
ATOM 2981 C CA . ARG A 1 379 ? -2.934 7.417 16.607 1.00 81.50 379 ARG A CA 1
ATOM 2982 C C . ARG A 1 379 ? -2.983 6.430 17.761 1.00 81.50 379 ARG A C 1
ATOM 2984 O O . ARG A 1 379 ? -2.269 6.584 18.742 1.00 81.50 379 ARG A O 1
ATOM 2991 N N . TRP A 1 380 ? -3.768 5.370 17.611 1.00 83.69 380 TRP A N 1
ATOM 2992 C CA . TRP A 1 380 ? -3.987 4.390 18.674 1.00 83.69 380 TRP A CA 1
ATOM 2993 C C . TRP A 1 380 ? -3.253 3.071 18.398 1.00 83.69 380 TRP A C 1
ATOM 2995 O O . TRP A 1 380 ? -3.349 2.500 17.304 1.00 83.69 380 TRP A O 1
ATOM 3005 N N . GLY A 1 381 ? -2.496 2.594 19.386 1.00 77.06 381 GLY A N 1
ATOM 3006 C CA . GLY A 1 381 ? -1.689 1.379 19.311 1.00 77.06 381 GLY A CA 1
ATOM 3007 C C . GLY A 1 381 ? -2.509 0.091 19.247 1.00 77.06 381 GLY A C 1
ATOM 3008 O O . GLY A 1 381 ? -3.635 0.007 19.723 1.00 77.06 381 GLY A O 1
ATOM 3009 N N . GLU A 1 382 ? -1.928 -0.955 18.659 1.00 74.75 382 GLU A N 1
ATOM 3010 C CA . GLU A 1 382 ? -2.593 -2.263 18.513 1.00 74.75 382 GLU A CA 1
ATOM 3011 C C . GLU A 1 382 ? -2.317 -3.223 19.679 1.00 74.75 382 GLU A C 1
ATOM 3013 O O . GLU A 1 382 ? -2.889 -4.311 19.710 1.00 74.75 382 GLU A O 1
ATOM 3018 N N . GLY A 1 383 ? -1.444 -2.837 20.615 1.00 73.19 383 GLY A N 1
ATOM 3019 C CA . GLY A 1 383 ? -0.999 -3.673 21.728 1.00 73.19 383 GLY A CA 1
ATOM 3020 C C . GLY A 1 383 ? -2.111 -4.057 22.710 1.00 73.19 383 GLY A C 1
ATOM 3021 O O . GLY A 1 383 ? -3.209 -3.499 22.694 1.00 73.19 383 GLY A O 1
ATOM 3022 N N . ALA A 1 384 ? -1.803 -5.023 23.585 1.00 77.50 384 ALA A N 1
ATOM 3023 C CA . ALA A 1 384 ? -2.681 -5.423 24.693 1.00 77.50 384 ALA A CA 1
ATOM 3024 C C . ALA A 1 384 ? -2.947 -4.261 25.668 1.00 77.50 384 ALA A C 1
ATOM 3026 O O . ALA A 1 384 ? -4.023 -4.148 26.262 1.00 77.50 384 ALA A O 1
ATOM 3027 N N . GLU A 1 385 ? -1.960 -3.383 25.808 1.00 91.12 385 GLU A N 1
ATOM 3028 C CA . GLU A 1 385 ? -2.152 -2.002 26.213 1.00 91.12 385 GLU A CA 1
ATOM 3029 C C . GLU A 1 385 ? -2.241 -1.139 24.954 1.00 91.12 385 GLU A C 1
ATOM 3031 O O . GLU A 1 385 ? -1.355 -1.172 24.093 1.00 91.12 385 GLU A O 1
ATOM 3036 N N . THR A 1 386 ? -3.333 -0.395 24.831 1.00 90.38 386 THR A N 1
ATOM 3037 C CA . THR A 1 386 ? -3.520 0.544 23.728 1.00 90.38 386 THR A CA 1
ATOM 3038 C C . THR A 1 386 ? -2.755 1.802 24.075 1.00 90.38 386 THR A C 1
ATOM 3040 O O . THR A 1 386 ? -3.083 2.443 25.062 1.00 90.38 386 THR A O 1
ATOM 3043 N N . SER A 1 387 ? -1.744 2.158 23.292 1.00 92.81 387 SER A N 1
ATOM 3044 C CA . SER A 1 387 ? -1.052 3.435 23.447 1.00 92.81 387 SER A CA 1
ATOM 3045 C C . SER A 1 387 ? -1.758 4.546 22.666 1.00 92.81 387 SER A C 1
ATOM 3047 O O . SER A 1 387 ? -2.398 4.273 21.648 1.00 92.81 387 SER A O 1
ATOM 3049 N N . CYS A 1 388 ? -1.599 5.793 23.098 1.00 94.00 388 CYS A N 1
ATOM 3050 C CA . CYS A 1 388 ? -1.976 6.982 22.333 1.00 94.00 388 CYS A CA 1
ATOM 3051 C C . CYS A 1 388 ? -0.710 7.684 21.838 1.00 94.00 388 CYS A C 1
ATOM 3053 O O . CYS A 1 388 ? 0.078 8.164 22.647 1.00 94.00 388 CYS A O 1
ATOM 3055 N N . PHE A 1 389 ? -0.484 7.717 20.527 1.00 91.31 389 PHE A N 1
ATOM 3056 C CA . PHE A 1 389 ? 0.618 8.447 19.904 1.00 91.31 389 PHE A CA 1
ATOM 3057 C C . PHE A 1 389 ? 0.153 9.853 19.524 1.00 91.31 389 PHE A C 1
ATOM 3059 O O . PHE A 1 389 ? -0.787 9.996 18.742 1.00 91.31 389 PHE A O 1
ATOM 3066 N N . MET A 1 390 ? 0.859 10.868 20.018 1.00 92.06 390 MET A N 1
ATOM 3067 C CA . MET A 1 390 ? 0.593 12.280 19.744 1.00 92.06 390 MET A CA 1
ATOM 3068 C C . MET A 1 390 ? 1.565 12.774 18.662 1.00 92.06 390 MET A C 1
ATOM 3070 O O . MET A 1 390 ? 2.775 12.898 18.884 1.00 92.06 390 MET A O 1
ATOM 3074 N N . LEU A 1 391 ? 1.039 12.980 17.453 1.00 87.44 391 LEU A N 1
ATOM 3075 C CA . LEU A 1 391 ? 1.771 13.276 16.218 1.00 87.44 391 LEU A CA 1
ATOM 3076 C C . LEU A 1 391 ? 1.535 14.717 15.764 1.00 87.44 391 LEU A C 1
ATOM 3078 O O . LEU A 1 391 ? 0.458 15.259 15.975 1.00 87.44 391 LEU A O 1
ATOM 3082 N N . THR A 1 392 ? 2.504 15.344 15.099 1.00 81.00 392 THR A N 1
ATOM 3083 C CA . THR A 1 392 ? 2.388 16.762 14.702 1.00 81.00 392 THR A CA 1
ATOM 3084 C C . THR A 1 392 ? 1.287 17.077 13.683 1.00 81.00 392 THR A C 1
ATOM 3086 O O . THR A 1 392 ? 0.783 18.197 13.718 1.00 81.00 392 THR A O 1
ATOM 3089 N N . TRP A 1 393 ? 0.928 16.145 12.783 1.00 75.44 393 TRP A N 1
ATOM 3090 C CA . TRP A 1 393 ? 0.009 16.382 11.651 1.00 75.44 393 TRP A CA 1
ATOM 3091 C C . TRP A 1 393 ? -0.934 15.199 11.392 1.00 75.44 393 TRP A C 1
ATOM 3093 O O . TRP A 1 393 ? -0.523 14.051 11.549 1.00 75.44 393 TRP A O 1
ATOM 3103 N N . ASP A 1 394 ? -2.145 15.485 10.901 1.00 48.31 394 ASP A N 1
ATOM 3104 C CA . ASP A 1 394 ? -3.213 14.514 10.561 1.00 48.31 394 ASP A CA 1
ATOM 3105 C C . ASP A 1 394 ? -2.993 13.768 9.222 1.00 48.31 394 ASP A C 1
ATOM 3107 O O . ASP A 1 394 ? -3.750 12.885 8.826 1.00 48.31 394 ASP A O 1
ATOM 3111 N N . GLN A 1 395 ? -1.919 14.073 8.487 1.00 47.84 395 GLN A N 1
ATOM 3112 C CA . GLN A 1 395 ? -1.682 13.471 7.173 1.00 47.84 395 GLN A CA 1
ATOM 3113 C C . GLN A 1 395 ? -0.705 12.292 7.227 1.00 47.84 395 GLN A C 1
ATOM 3115 O O . GLN A 1 395 ? 0.514 12.473 7.197 1.00 47.84 395 GLN A O 1
ATOM 3120 N N . LEU A 1 396 ? -1.292 11.089 7.184 1.00 41.50 396 LEU A N 1
ATOM 3121 C CA . LEU A 1 396 ? -0.712 9.731 7.166 1.00 41.50 396 LEU A CA 1
ATOM 3122 C C . LEU A 1 396 ? 0.357 9.419 6.087 1.00 41.50 396 LEU A C 1
ATOM 3124 O O . LEU A 1 396 ? 0.638 8.246 5.825 1.00 41.50 396 LEU A O 1
ATOM 3128 N N . THR A 1 397 ? 0.966 10.411 5.436 1.00 38.84 397 THR A N 1
ATOM 3129 C CA . THR A 1 397 ? 1.900 10.192 4.317 1.00 38.84 397 THR A CA 1
ATOM 3130 C C . THR A 1 397 ? 3.098 11.136 4.245 1.00 38.84 397 THR A C 1
ATOM 3132 O O . THR A 1 397 ? 3.810 11.094 3.245 1.00 38.84 397 THR A O 1
ATOM 3135 N N . SER A 1 398 ? 3.401 11.948 5.261 1.00 45.62 398 SER A N 1
ATOM 3136 C CA . SER A 1 398 ? 4.599 12.797 5.184 1.00 45.62 398 SER A CA 1
ATOM 3137 C C . SER A 1 398 ? 5.807 12.180 5.908 1.00 45.62 398 SER A C 1
ATOM 3139 O O . SER A 1 398 ? 5.728 11.763 7.063 1.00 45.62 398 SER A O 1
ATOM 3141 N N . SER A 1 399 ? 6.983 12.227 5.276 1.00 53.94 399 SER A N 1
ATOM 3142 C CA . SER A 1 399 ? 8.302 12.144 5.942 1.00 53.94 399 SER A CA 1
ATOM 3143 C C . SER A 1 399 ? 8.498 13.237 7.020 1.00 53.94 399 SER A C 1
ATOM 3145 O O . SER A 1 399 ? 9.501 13.260 7.743 1.00 53.94 399 SER A O 1
ATOM 3147 N N . HIS A 1 400 ? 7.517 14.134 7.152 1.00 59.59 400 HIS A N 1
ATOM 3148 C CA . HIS A 1 400 ? 7.472 15.296 8.020 1.00 59.59 400 HIS A CA 1
ATOM 3149 C C . HIS A 1 400 ? 6.660 15.083 9.317 1.00 59.59 400 HIS A C 1
ATOM 3151 O O . HIS A 1 400 ? 6.582 16.009 10.120 1.00 59.59 400 HIS A O 1
ATOM 3157 N N . GLU A 1 401 ? 6.103 13.890 9.589 1.00 70.31 401 GLU A N 1
ATOM 3158 C CA . GLU A 1 401 ? 5.500 13.578 10.900 1.00 70.31 401 GLU A CA 1
ATOM 3159 C C . GLU A 1 401 ? 6.579 13.550 12.000 1.00 70.31 401 GLU A C 1
ATOM 3161 O O . GLU A 1 401 ? 7.665 12.984 11.820 1.00 70.31 401 GLU A O 1
ATOM 3166 N N . ARG A 1 402 ? 6.305 14.172 13.153 1.00 84.06 402 ARG A N 1
ATOM 3167 C CA . ARG A 1 402 ? 7.125 14.047 14.369 1.00 84.06 402 ARG A CA 1
ATOM 3168 C C . ARG A 1 402 ? 6.257 13.563 15.520 1.00 84.06 402 ARG A C 1
ATOM 3170 O O . ARG A 1 402 ? 5.060 13.831 15.566 1.00 84.06 402 ARG A O 1
ATOM 3177 N N . TRP A 1 403 ? 6.868 12.788 16.408 1.00 87.44 403 TRP A N 1
ATOM 3178 C CA . TRP A 1 403 ? 6.194 12.143 17.529 1.00 87.44 403 TRP A CA 1
ATOM 3179 C C . TRP A 1 403 ? 6.543 12.927 18.785 1.00 87.44 403 TRP A C 1
ATOM 3181 O O . TRP A 1 403 ? 7.706 12.937 19.185 1.00 87.44 403 TRP A O 1
ATOM 3191 N N . ALA A 1 404 ? 5.560 13.617 19.352 1.00 85.06 404 ALA A N 1
ATOM 3192 C CA . ALA A 1 404 ? 5.781 14.476 20.506 1.00 85.06 404 ALA A CA 1
ATOM 3193 C C . ALA A 1 404 ? 5.801 13.651 21.799 1.00 85.06 404 ALA A C 1
ATOM 3195 O O . ALA A 1 404 ? 6.736 13.739 22.592 1.00 85.06 404 ALA A O 1
ATOM 3196 N N . LEU A 1 405 ? 4.782 12.807 21.973 1.00 94.50 405 LEU A N 1
ATOM 3197 C CA . LEU A 1 405 ? 4.537 12.060 23.201 1.00 94.50 405 LEU A CA 1
ATOM 3198 C C . LEU A 1 405 ? 3.781 10.762 22.892 1.00 94.50 405 LEU A C 1
ATOM 3200 O O . LEU A 1 405 ? 3.020 10.695 21.925 1.00 94.50 405 LEU A O 1
ATOM 3204 N N . THR A 1 406 ? 3.992 9.721 23.696 1.00 96.38 406 THR A N 1
ATOM 3205 C CA . THR A 1 406 ? 3.176 8.496 23.658 1.00 96.38 406 THR A CA 1
ATOM 3206 C C . THR A 1 406 ? 2.638 8.175 25.044 1.00 96.38 406 THR A C 1
ATOM 3208 O O . THR A 1 406 ? 3.413 8.073 25.988 1.00 96.38 406 THR A O 1
ATOM 3211 N N . LEU A 1 407 ? 1.326 7.994 25.175 1.00 97.69 407 LEU A N 1
ATOM 3212 C CA . LEU A 1 407 ? 0.661 7.719 26.449 1.00 97.69 407 LEU A CA 1
ATOM 3213 C C . LEU A 1 407 ? 0.320 6.233 26.575 1.00 97.69 407 LEU A C 1
ATOM 3215 O O . LEU A 1 407 ? -0.187 5.630 25.627 1.00 97.69 407 LEU A O 1
ATOM 3219 N N . TYR A 1 408 ? 0.556 5.672 27.758 1.00 97.12 408 TYR A N 1
ATOM 3220 C CA . TYR A 1 408 ? 0.317 4.271 28.097 1.00 97.12 408 TYR A CA 1
ATOM 3221 C C . TYR A 1 408 ? -0.629 4.190 29.313 1.00 97.12 408 TYR A C 1
ATOM 3223 O O . TYR A 1 408 ? -0.206 4.482 30.439 1.00 97.12 408 TYR A O 1
ATOM 3231 N N . PRO A 1 409 ? -1.920 3.851 29.118 1.00 95.88 409 PRO A N 1
ATOM 3232 C CA . PRO A 1 409 ? -2.948 3.979 30.152 1.00 95.88 409 PRO A CA 1
ATOM 3233 C C . PRO A 1 409 ? -2.800 2.958 31.294 1.00 95.88 409 PRO A C 1
ATOM 3235 O O . PRO A 1 409 ? -3.008 3.296 32.464 1.00 95.88 409 PRO A O 1
ATOM 3238 N N . LYS A 1 410 ? -2.377 1.724 30.992 1.00 93.25 410 LYS A N 1
ATOM 3239 C CA . LYS A 1 410 ? -2.167 0.658 31.984 1.00 93.25 410 LYS A CA 1
ATOM 3240 C C . LYS A 1 410 ? -0.852 0.826 32.723 1.00 93.25 410 LYS A C 1
ATOM 3242 O O . LYS A 1 410 ? -0.857 0.769 33.949 1.00 93.25 410 LYS A O 1
ATOM 3247 N N . MET A 1 411 ? 0.255 1.069 32.022 1.00 94.31 411 MET A N 1
ATOM 3248 C CA . MET A 1 411 ? 1.545 1.361 32.655 1.00 94.31 411 MET A CA 1
ATOM 3249 C C . MET A 1 411 ? 1.496 2.675 33.433 1.00 94.31 411 MET A C 1
ATOM 3251 O O . MET A 1 411 ? 2.214 2.826 34.422 1.00 94.31 411 MET A O 1
ATOM 3255 N N . GLY A 1 412 ? 0.618 3.603 33.044 1.00 97.00 412 GLY A N 1
ATOM 3256 C CA . GLY A 1 412 ? 0.489 4.909 33.677 1.00 97.00 412 GLY A CA 1
ATOM 3257 C C . GLY A 1 412 ? 1.688 5.801 33.378 1.00 97.00 412 GLY A C 1
ATOM 3258 O O . GLY A 1 412 ? 2.137 6.533 34.257 1.00 97.00 412 GLY A O 1
ATOM 3259 N N . THR A 1 413 ? 2.235 5.715 32.165 1.00 98.06 413 THR A N 1
ATOM 3260 C CA . THR A 1 413 ? 3.413 6.483 31.747 1.00 98.06 413 THR A CA 1
ATOM 3261 C C . THR A 1 413 ? 3.166 7.279 30.468 1.00 98.06 413 THR A C 1
ATOM 3263 O O . THR A 1 413 ? 2.391 6.882 29.598 1.00 98.06 413 THR A O 1
ATOM 3266 N N . ALA A 1 414 ? 3.855 8.410 30.355 1.00 97.94 414 ALA A N 1
ATOM 3267 C CA . ALA A 1 414 ? 3.998 9.189 29.137 1.00 97.94 414 ALA A CA 1
ATOM 3268 C C . ALA A 1 414 ? 5.461 9.132 28.684 1.00 97.94 414 ALA A C 1
ATOM 3270 O O . ALA A 1 414 ? 6.367 9.490 29.432 1.00 97.94 414 ALA A O 1
ATOM 3271 N N . GLU A 1 415 ? 5.692 8.638 27.474 1.00 97.31 415 GLU A N 1
ATOM 3272 C CA . GLU A 1 415 ? 7.008 8.420 26.879 1.00 97.31 415 GLU A CA 1
ATOM 3273 C C . GLU A 1 415 ? 7.365 9.551 25.910 1.00 97.31 415 GLU A C 1
ATOM 3275 O O . GLU A 1 415 ? 6.631 9.819 24.954 1.00 97.31 415 GLU A O 1
ATOM 3280 N N . VAL A 1 416 ? 8.528 10.173 26.121 1.00 96.00 416 VAL A N 1
ATOM 3281 C CA . VAL A 1 416 ? 9.111 11.166 25.211 1.00 96.00 416 VAL A CA 1
ATOM 3282 C C . VAL A 1 416 ? 10.086 10.450 24.283 1.00 96.00 416 VAL A C 1
ATOM 3284 O O . VAL A 1 416 ? 11.127 9.948 24.699 1.00 96.00 416 VAL A O 1
ATOM 3287 N N . VAL A 1 417 ? 9.761 10.371 22.998 1.00 89.31 417 VAL A N 1
ATOM 3288 C CA . VAL A 1 417 ? 10.459 9.497 22.044 1.00 89.31 417 VAL A CA 1
ATOM 3289 C C . VAL A 1 417 ? 11.654 10.179 21.366 1.00 89.31 417 VAL A C 1
ATOM 3291 O O . VAL A 1 417 ? 11.719 10.264 20.139 1.00 89.31 417 VAL A O 1
ATOM 3294 N N . PHE A 1 418 ? 12.645 10.637 22.140 1.00 93.88 418 PHE A N 1
ATOM 3295 C CA . PHE A 1 418 ? 13.842 11.296 21.590 1.00 93.88 418 PHE A CA 1
ATOM 3296 C C . PHE A 1 418 ? 14.583 10.449 20.544 1.00 93.88 418 PHE A C 1
ATOM 3298 O O . PHE A 1 418 ? 15.028 10.983 19.525 1.00 93.88 418 PHE A O 1
ATOM 3305 N N . GLN A 1 419 ? 14.615 9.123 20.725 1.00 90.25 419 GLN A N 1
ATOM 3306 C CA . GLN A 1 419 ? 15.136 8.172 19.735 1.00 90.25 419 GLN A CA 1
ATOM 3307 C C . GLN A 1 419 ? 14.507 8.361 18.341 1.00 90.25 419 GLN A C 1
ATOM 3309 O O . GLN A 1 419 ? 15.126 8.135 17.314 1.00 90.25 419 GLN A O 1
ATOM 3314 N N . HIS A 1 420 ? 13.247 8.764 18.266 1.00 86.75 420 HIS A N 1
ATOM 3315 C CA . HIS A 1 420 ? 12.566 8.985 16.997 1.00 86.75 420 HIS A CA 1
ATOM 3316 C C . HIS A 1 420 ? 12.768 10.399 16.447 1.00 86.75 420 HIS A C 1
ATOM 3318 O O . HIS A 1 420 ? 12.549 10.624 15.257 1.00 86.75 420 HIS A O 1
ATOM 3324 N N . LEU A 1 421 ? 13.185 11.340 17.289 1.00 90.25 421 LEU A N 1
ATOM 3325 C CA . LEU A 1 421 ? 13.441 12.725 16.915 1.00 90.25 421 LEU A CA 1
ATOM 3326 C C . LEU A 1 421 ? 14.861 12.938 16.385 1.00 90.25 421 LEU A C 1
ATOM 3328 O O . LEU A 1 421 ? 15.065 13.841 15.582 1.00 90.25 421 LEU A O 1
ATOM 3332 N N . HIS A 1 422 ? 15.827 12.082 16.740 1.00 88.06 422 HIS A N 1
ATOM 3333 C CA . HIS A 1 422 ? 17.238 12.315 16.409 1.00 88.06 422 HIS A CA 1
ATOM 3334 C C . HIS A 1 422 ? 17.579 12.384 14.914 1.00 88.06 422 HIS A C 1
ATOM 3336 O O . HIS A 1 422 ? 18.666 12.814 14.547 1.00 88.06 422 HIS A O 1
ATOM 3342 N N . SER A 1 423 ? 16.683 11.908 14.052 1.00 86.06 423 SER A N 1
ATOM 3343 C CA . SER A 1 423 ? 16.822 11.920 12.590 1.00 86.06 423 SER A CA 1
ATOM 3344 C C . SER A 1 423 ? 15.763 12.798 11.917 1.00 86.06 423 SER A C 1
ATOM 3346 O O . SER A 1 423 ? 15.560 12.709 10.708 1.00 86.06 423 SER A O 1
ATOM 3348 N N . ARG A 1 424 ? 15.036 13.611 12.696 1.00 87.94 424 ARG A N 1
ATOM 3349 C CA . ARG A 1 424 ? 13.867 14.364 12.235 1.00 87.94 424 ARG A CA 1
ATOM 3350 C C . ARG A 1 424 ? 13.982 15.841 12.608 1.00 87.94 424 ARG A C 1
ATOM 3352 O O . ARG A 1 424 ? 13.671 16.209 13.742 1.00 87.94 424 ARG A O 1
ATOM 3359 N N . PRO A 1 425 ? 14.345 16.700 11.645 1.00 89.38 425 PRO A N 1
ATOM 3360 C CA . PRO A 1 425 ? 14.366 18.140 11.860 1.00 89.38 425 PRO A CA 1
ATOM 3361 C C . PRO A 1 425 ? 13.002 18.692 12.313 1.00 89.38 425 PRO A C 1
ATOM 3363 O O . PRO A 1 425 ? 11.971 18.184 11.862 1.00 89.38 425 PRO A O 1
ATOM 3366 N N . PRO A 1 426 ? 12.950 19.705 13.195 1.00 91.81 426 PRO A N 1
ATOM 3367 C CA . PRO A 1 426 ? 14.093 20.451 13.742 1.00 91.81 426 PRO A CA 1
ATOM 3368 C C . PRO A 1 426 ? 14.771 19.785 14.956 1.00 91.81 426 PRO A C 1
ATOM 3370 O O . PRO A 1 426 ? 15.718 20.329 15.518 1.00 91.81 426 PRO A O 1
ATOM 3373 N N . PHE A 1 427 ? 14.287 18.622 15.400 1.00 93.88 427 PHE A N 1
ATOM 3374 C CA . PHE A 1 427 ? 14.763 17.937 16.609 1.00 93.88 427 PHE A CA 1
ATOM 3375 C C . PHE A 1 427 ? 15.883 16.913 16.342 1.00 93.88 427 PHE A C 1
ATOM 3377 O O . PHE A 1 427 ? 16.273 16.148 17.227 1.00 93.88 427 PHE A O 1
ATOM 3384 N N . ASP A 1 428 ? 16.445 16.910 15.138 1.00 91.94 428 ASP A N 1
ATOM 3385 C CA . ASP A 1 428 ? 17.631 16.138 14.767 1.00 91.94 428 ASP A CA 1
ATOM 3386 C C . ASP A 1 428 ? 18.904 16.663 15.452 1.00 91.94 428 ASP A C 1
ATOM 3388 O O . ASP A 1 428 ? 19.829 15.897 15.731 1.00 91.94 428 ASP A O 1
ATOM 3392 N N . THR A 1 429 ? 18.917 17.938 15.847 1.00 94.56 429 THR A N 1
ATOM 3393 C CA . THR A 1 429 ? 20.009 18.523 16.635 1.00 94.56 429 THR A CA 1
ATOM 3394 C C . THR A 1 429 ? 19.893 18.204 18.131 1.00 94.56 429 THR A C 1
ATOM 3396 O O . THR A 1 429 ? 18.814 18.250 18.727 1.00 94.56 429 THR A O 1
ATOM 3399 N N . VAL A 1 430 ? 21.034 17.937 18.780 1.00 95.31 430 VAL A N 1
ATOM 3400 C CA . VAL A 1 430 ? 21.106 17.706 20.238 1.00 95.31 430 VAL A CA 1
ATOM 3401 C C . VAL A 1 430 ? 20.580 18.916 21.018 1.00 95.31 430 VAL A C 1
ATOM 3403 O O . VAL A 1 430 ? 19.891 18.742 22.019 1.00 95.31 430 VAL A O 1
ATOM 3406 N N . GLY A 1 431 ? 20.848 20.136 20.539 1.00 96.50 431 GLY A N 1
ATOM 3407 C CA . GLY A 1 431 ? 20.379 21.371 21.173 1.00 96.50 431 GLY A CA 1
ATOM 3408 C C . GLY A 1 431 ? 18.853 21.474 21.233 1.00 96.50 431 GLY A C 1
ATOM 3409 O O . GLY A 1 431 ? 18.307 21.801 22.283 1.00 96.50 431 GLY A O 1
ATOM 3410 N N . MET A 1 432 ? 18.149 21.129 20.149 1.00 95.75 432 MET A N 1
ATOM 3411 C CA . MET A 1 432 ? 16.681 21.134 20.141 1.00 95.75 432 MET A CA 1
ATOM 3412 C C . MET A 1 432 ? 16.090 20.027 21.016 1.00 95.75 432 MET A C 1
ATOM 3414 O O . MET A 1 432 ? 15.102 20.267 21.712 1.00 95.75 432 MET A O 1
ATOM 3418 N N . ARG A 1 433 ? 16.702 18.833 21.044 1.00 96.00 433 ARG A N 1
ATOM 3419 C CA . ARG A 1 433 ? 16.268 17.766 21.965 1.00 96.00 433 ARG A CA 1
ATOM 3420 C C . ARG A 1 433 ? 16.496 18.146 23.428 1.00 96.00 433 ARG A C 1
ATOM 3422 O O . ARG A 1 433 ? 15.632 17.861 24.247 1.00 96.00 433 ARG A O 1
ATOM 3429 N N . ARG A 1 434 ? 17.599 18.835 23.747 1.00 97.12 434 ARG A N 1
ATOM 3430 C CA . ARG A 1 434 ? 17.866 19.361 25.096 1.00 97.12 434 ARG A CA 1
ATOM 3431 C C . ARG A 1 434 ? 16.811 20.383 25.511 1.00 97.12 434 ARG A C 1
ATOM 3433 O O . ARG A 1 434 ? 16.223 20.224 26.564 1.00 97.12 434 ARG A O 1
ATOM 3440 N N . GLN A 1 435 ? 16.476 21.345 24.651 1.00 97.56 435 GLN A N 1
ATOM 3441 C CA . GLN A 1 435 ? 15.411 22.307 24.959 1.00 97.56 435 GLN A CA 1
ATOM 3442 C C . GLN A 1 435 ? 14.060 21.629 25.221 1.00 97.56 435 GLN A C 1
ATOM 3444 O O . GLN A 1 435 ? 13.326 22.046 26.112 1.00 97.56 435 GLN A O 1
ATOM 3449 N N . LEU A 1 436 ? 13.724 20.583 24.459 1.00 97.06 436 LEU A N 1
ATOM 3450 C CA . LEU A 1 436 ? 12.515 19.799 24.709 1.00 97.06 436 LEU A CA 1
ATOM 3451 C C . LEU A 1 436 ? 12.583 19.070 26.063 1.00 97.06 436 LEU A C 1
ATOM 3453 O O . LEU A 1 436 ? 11.606 19.095 26.807 1.00 97.06 436 LEU A O 1
ATOM 3457 N N . LEU A 1 437 ? 13.725 18.456 26.393 1.00 97.38 437 LEU A N 1
ATOM 3458 C CA . LEU A 1 437 ? 13.967 17.813 27.689 1.00 97.38 437 LEU A CA 1
ATOM 3459 C C . LEU A 1 437 ? 13.801 18.805 28.848 1.00 97.38 437 LEU A C 1
ATOM 3461 O O . LEU A 1 437 ? 13.037 18.530 29.768 1.00 97.38 437 LEU A O 1
ATOM 3465 N N . ASP A 1 438 ? 14.458 19.964 28.767 1.00 97.69 438 ASP A N 1
ATOM 3466 C CA . ASP A 1 438 ? 14.433 21.004 29.800 1.00 97.69 438 ASP A CA 1
ATOM 3467 C C . ASP A 1 438 ? 13.005 21.511 30.037 1.00 97.69 438 ASP A C 1
ATOM 3469 O O . ASP A 1 438 ? 12.593 21.722 31.175 1.00 97.69 438 ASP A O 1
ATOM 3473 N N . ARG A 1 439 ? 12.217 21.656 28.964 1.00 98.12 439 ARG A N 1
ATOM 3474 C CA . ARG A 1 439 ? 10.807 22.059 29.047 1.00 98.12 439 ARG A CA 1
ATOM 3475 C C . ARG A 1 439 ? 9.938 21.021 29.745 1.00 98.12 439 ARG A C 1
ATOM 3477 O O . ARG A 1 439 ? 9.111 21.403 30.562 1.00 98.12 439 ARG A O 1
ATOM 3484 N N . PHE A 1 440 ? 10.134 19.733 29.464 1.00 97.88 440 PHE A N 1
ATOM 3485 C CA . PHE A 1 440 ? 9.449 18.681 30.217 1.00 97.88 440 PHE A CA 1
ATOM 3486 C C . PHE A 1 440 ? 9.889 18.666 31.686 1.00 97.88 440 PHE A C 1
ATOM 3488 O O . PHE A 1 440 ? 9.037 18.592 32.562 1.00 97.88 440 PHE A O 1
ATOM 3495 N N . ASN A 1 441 ? 11.188 18.801 31.967 1.00 97.56 441 ASN A N 1
ATOM 3496 C CA . ASN A 1 441 ? 11.730 18.830 33.332 1.00 97.56 441 ASN A CA 1
ATOM 3497 C C . ASN A 1 441 ? 11.344 20.090 34.127 1.00 97.56 441 ASN A C 1
ATOM 3499 O O . ASN A 1 441 ? 11.467 20.099 35.350 1.00 97.56 441 ASN A O 1
ATOM 3503 N N . ALA A 1 442 ? 10.868 21.145 33.462 1.00 97.25 442 ALA A N 1
ATOM 3504 C CA . ALA A 1 442 ? 10.318 22.328 34.118 1.00 97.25 442 ALA A CA 1
ATOM 3505 C C . ALA A 1 442 ? 8.906 22.099 34.692 1.00 97.25 442 ALA A C 1
ATOM 3507 O O . ALA A 1 442 ? 8.470 22.873 35.545 1.00 97.25 442 ALA A O 1
ATOM 3508 N N . VAL A 1 443 ? 8.200 21.049 34.256 1.00 97.56 443 VAL A N 1
ATOM 3509 C CA . VAL A 1 443 ? 6.875 20.687 34.776 1.00 97.56 443 VAL A CA 1
ATOM 3510 C C . VAL A 1 443 ? 7.033 19.975 36.130 1.00 97.56 443 VAL A C 1
ATOM 3512 O O . VAL A 1 443 ? 7.719 18.948 36.203 1.00 97.56 443 VAL A O 1
ATOM 3515 N N . PRO A 1 444 ? 6.397 20.450 37.220 1.00 95.25 444 PRO A N 1
ATOM 3516 C CA . PRO A 1 444 ? 6.459 19.794 38.519 1.00 95.25 444 PRO A CA 1
ATOM 3517 C C . PRO A 1 444 ? 6.023 18.327 38.446 1.00 95.25 444 PRO A C 1
ATOM 3519 O O . PRO A 1 444 ? 4.969 17.990 37.916 1.00 95.25 444 PRO A O 1
ATOM 3522 N N . GLY A 1 445 ? 6.842 17.437 39.008 1.00 92.81 445 GLY A N 1
ATOM 3523 C CA . GLY A 1 445 ? 6.584 15.995 38.991 1.00 92.81 445 GLY A CA 1
ATOM 3524 C C . GLY A 1 445 ? 7.081 15.267 37.738 1.00 92.81 445 GLY A C 1
ATOM 3525 O O . GLY A 1 445 ? 6.896 14.051 37.647 1.00 92.81 445 GLY A O 1
ATOM 3526 N N . ILE A 1 446 ? 7.733 15.957 36.797 1.00 97.56 446 ILE A N 1
ATOM 3527 C CA . ILE A 1 446 ? 8.446 15.345 35.670 1.00 97.56 446 ILE A CA 1
ATOM 3528 C C . ILE A 1 446 ? 9.957 15.450 35.909 1.00 97.56 446 ILE A C 1
ATOM 3530 O O . ILE A 1 446 ? 10.485 16.519 36.192 1.00 97.56 446 ILE A O 1
ATOM 3534 N N . ALA A 1 447 ? 10.656 14.316 35.809 1.00 94.75 447 ALA A N 1
ATOM 3535 C CA . ALA A 1 447 ? 12.106 14.235 35.973 1.00 94.75 447 ALA A CA 1
ATOM 3536 C C . ALA A 1 447 ? 12.695 13.212 34.989 1.00 94.75 447 ALA A C 1
ATOM 3538 O O . ALA A 1 447 ? 12.861 12.031 35.299 1.00 94.75 447 ALA A O 1
ATOM 3539 N N . LEU A 1 448 ? 12.970 13.665 33.771 1.00 97.19 448 LEU A N 1
ATOM 3540 C CA . LEU A 1 448 ? 13.587 12.886 32.705 1.00 97.19 448 LEU A CA 1
ATOM 3541 C C . LEU A 1 448 ? 15.124 12.951 32.819 1.00 97.19 448 LEU A C 1
ATOM 3543 O O . LEU A 1 448 ? 15.666 14.034 33.048 1.00 97.19 448 LEU A O 1
ATOM 3547 N N . PRO A 1 449 ? 15.852 11.831 32.627 1.00 96.38 449 PRO A N 1
ATOM 3548 C CA . PRO A 1 449 ? 17.311 11.820 32.740 1.00 96.38 449 PRO A CA 1
ATOM 3549 C C . PRO A 1 449 ? 18.016 12.690 31.687 1.00 96.38 449 PRO A C 1
ATOM 3551 O O . PRO A 1 449 ? 17.701 12.622 30.498 1.00 96.38 449 PRO A O 1
ATOM 3554 N N . GLU A 1 450 ? 19.047 13.426 32.109 1.00 93.19 450 GLU A N 1
ATOM 3555 C CA . GLU A 1 450 ? 19.858 14.311 31.252 1.00 93.19 450 GLU A CA 1
ATOM 3556 C C . GLU A 1 450 ? 20.578 13.593 30.095 1.00 93.19 450 GLU A C 1
ATOM 3558 O O . GLU A 1 450 ? 20.919 14.199 29.078 1.00 93.19 450 GLU A O 1
ATOM 3563 N N . ASP A 1 451 ? 20.822 12.292 30.223 1.00 93.00 451 ASP A N 1
ATOM 3564 C CA . ASP A 1 451 ? 21.490 11.443 29.233 1.00 93.00 451 ASP A CA 1
ATOM 3565 C C . ASP A 1 451 ? 20.494 10.673 28.338 1.00 93.00 451 ASP A C 1
ATOM 3567 O O . ASP A 1 451 ? 20.859 9.730 27.635 1.00 93.00 451 ASP A O 1
ATOM 3571 N N . ALA A 1 452 ? 19.203 11.022 28.364 1.00 92.00 452 ALA A N 1
ATOM 3572 C CA . ALA A 1 452 ? 18.155 10.282 27.659 1.00 92.00 452 ALA A CA 1
ATOM 3573 C C . ALA A 1 452 ? 17.833 10.788 26.238 1.00 92.00 452 ALA A C 1
ATOM 3575 O O . ALA A 1 452 ? 16.888 10.290 25.623 1.00 92.00 452 ALA A O 1
ATOM 3576 N N . LEU A 1 453 ? 18.627 11.716 25.686 1.00 92.75 453 LEU A N 1
ATOM 3577 C CA . LEU A 1 453 ? 18.371 12.377 24.393 1.00 92.75 453 LEU A CA 1
ATOM 3578 C C . LEU A 1 453 ? 18.401 11.462 23.154 1.00 92.75 453 LEU A C 1
ATOM 3580 O O . LEU A 1 453 ? 18.029 11.915 22.073 1.00 92.75 453 LEU A O 1
ATOM 3584 N N . ASP A 1 454 ? 18.806 10.199 23.289 1.00 89.00 454 ASP A N 1
ATOM 3585 C CA . ASP A 1 454 ? 18.740 9.187 22.219 1.00 89.00 454 ASP A CA 1
ATOM 3586 C C . ASP A 1 454 ? 17.907 7.955 22.627 1.00 89.00 454 ASP A C 1
ATOM 3588 O O . ASP A 1 454 ? 17.894 6.925 21.950 1.00 89.00 454 ASP A O 1
ATOM 3592 N N . ARG A 1 455 ? 17.192 8.053 23.753 1.00 93.69 455 ARG A N 1
ATOM 3593 C CA . ARG A 1 455 ? 16.356 6.992 24.326 1.00 93.69 455 ARG A CA 1
ATOM 3594 C C . ARG A 1 455 ? 14.882 7.403 24.305 1.00 93.69 455 ARG A C 1
ATOM 3596 O O . ARG A 1 455 ? 14.462 8.269 23.536 1.00 93.69 455 ARG A O 1
ATOM 3603 N N . ARG A 1 456 ? 14.083 6.713 25.114 1.00 94.19 456 ARG A N 1
ATOM 3604 C CA . ARG A 1 456 ? 12.657 6.962 25.312 1.00 94.19 456 ARG A CA 1
ATOM 3605 C C . ARG A 1 456 ? 12.363 7.086 26.808 1.00 94.19 456 ARG A C 1
ATOM 3607 O O . ARG A 1 456 ? 11.835 6.152 27.412 1.00 94.19 456 ARG A O 1
ATOM 3614 N N . PRO A 1 457 ? 12.841 8.157 27.463 1.00 97.06 457 PRO A N 1
ATOM 3615 C CA . PRO A 1 457 ? 12.518 8.370 28.862 1.00 97.06 457 PRO A CA 1
ATOM 3616 C C . PRO A 1 457 ? 11.010 8.586 29.010 1.00 97.06 457 PRO A C 1
ATOM 3618 O O . PRO A 1 457 ? 10.323 8.993 28.071 1.00 97.06 457 PRO A O 1
ATOM 3621 N N . ASN A 1 458 ? 10.495 8.299 30.196 1.00 97.69 458 ASN A N 1
ATOM 3622 C CA . ASN A 1 458 ? 9.082 8.450 30.493 1.00 97.69 458 ASN A CA 1
ATOM 3623 C C . ASN A 1 458 ? 8.874 9.109 31.854 1.00 97.69 458 ASN A C 1
ATOM 3625 O O . ASN A 1 458 ? 9.753 9.070 32.714 1.00 97.69 458 ASN A O 1
ATOM 3629 N N . PHE A 1 459 ? 7.698 9.698 32.026 1.00 97.88 459 PHE A N 1
ATOM 3630 C CA . PHE A 1 459 ? 7.208 10.216 33.296 1.00 97.88 459 PHE A CA 1
ATOM 3631 C C . PHE A 1 459 ? 5.830 9.626 33.611 1.00 97.88 459 PHE A C 1
ATOM 3633 O O . PHE A 1 459 ? 5.189 9.007 32.761 1.00 97.88 459 PHE A O 1
ATOM 3640 N N . ARG A 1 460 ? 5.389 9.770 34.859 1.00 98.12 460 ARG A N 1
ATOM 3641 C CA . ARG A 1 460 ? 4.117 9.233 35.354 1.00 98.12 460 ARG A CA 1
ATOM 3642 C C . ARG A 1 460 ? 2.936 10.062 34.847 1.00 98.12 460 ARG A C 1
ATOM 3644 O O . ARG A 1 460 ? 2.989 11.284 34.904 1.00 98.12 460 ARG A O 1
ATOM 3651 N N . LEU A 1 461 ? 1.849 9.418 34.408 1.00 97.88 461 LEU A N 1
ATOM 3652 C CA . LEU A 1 461 ? 0.625 10.140 34.014 1.00 97.88 461 LEU A CA 1
ATOM 3653 C C . LEU A 1 461 ? 0.024 10.921 35.184 1.00 97.88 461 LEU A C 1
ATOM 3655 O O . LEU A 1 461 ? -0.636 11.931 34.973 1.00 97.88 461 LEU A O 1
ATOM 3659 N N . GLU A 1 462 ? 0.277 10.490 36.420 1.00 96.81 462 GLU A N 1
ATOM 3660 C CA . GLU A 1 462 ? -0.155 11.209 37.615 1.00 96.81 462 GLU A CA 1
ATOM 3661 C C . GLU A 1 462 ? 0.398 12.646 37.671 1.00 96.81 462 GLU A C 1
ATOM 3663 O O . GLU A 1 462 ? -0.297 13.526 38.182 1.00 96.81 462 GLU A O 1
ATOM 3668 N N . SER A 1 463 ? 1.568 12.907 37.068 1.00 97.12 463 SER A N 1
ATOM 3669 C CA . SER A 1 463 ? 2.166 14.246 36.952 1.00 97.12 463 SER A CA 1
ATOM 3670 C C . SER A 1 463 ? 1.350 15.210 36.080 1.00 97.12 463 SER A C 1
ATOM 3672 O O . SER A 1 463 ? 1.607 16.405 36.106 1.00 97.12 463 SER A O 1
ATOM 3674 N N . LEU A 1 464 ? 0.359 14.720 35.325 1.00 96.56 464 LEU A N 1
ATOM 3675 C CA . LEU A 1 464 ? -0.568 15.559 34.558 1.00 96.56 464 LEU A CA 1
ATOM 3676 C C 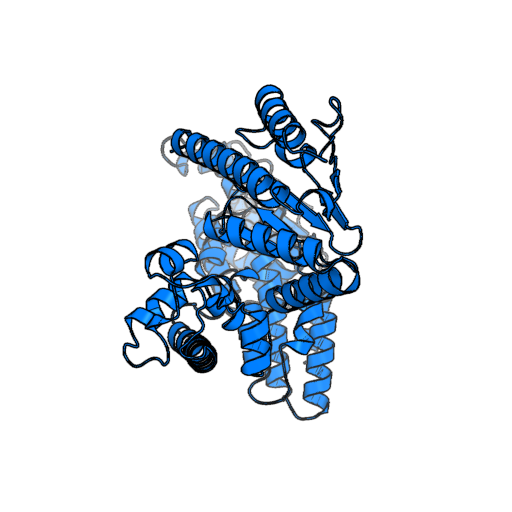. LEU A 1 464 ? -1.701 16.134 35.422 1.00 96.56 464 LEU A C 1
ATOM 3678 O O . LEU A 1 464 ? -2.420 17.022 34.981 1.00 96.56 464 LEU A O 1
ATOM 3682 N N . SER A 1 465 ? -1.891 15.633 36.643 1.00 91.88 465 SER A N 1
ATOM 3683 C CA . SER A 1 465 ? -2.965 16.105 37.523 1.00 91.88 465 SER A CA 1
ATOM 3684 C C . SER A 1 465 ? -2.712 17.548 37.991 1.00 91.88 465 SER A C 1
ATOM 3686 O O . SER A 1 465 ? -1.564 17.970 38.130 1.00 91.88 465 SER A O 1
ATOM 3688 N N . GLY A 1 466 ? -3.777 18.297 38.295 1.00 90.25 466 GLY A N 1
ATOM 3689 C CA . GLY A 1 466 ? -3.656 19.721 38.634 1.00 90.25 466 GLY A CA 1
ATOM 3690 C C . GLY A 1 466 ? -3.210 20.534 37.417 1.00 90.25 466 GLY A C 1
ATOM 3691 O O . GLY A 1 466 ? -3.722 20.317 36.324 1.00 90.25 466 GLY A O 1
ATOM 3692 N N . ASP A 1 467 ? -2.230 21.422 37.590 1.00 92.12 467 ASP A N 1
ATOM 3693 C CA . ASP A 1 467 ? -1.729 22.280 36.502 1.00 92.12 467 ASP A CA 1
ATOM 3694 C C . ASP A 1 467 ? -0.758 21.554 35.548 1.00 92.12 467 ASP A C 1
ATOM 3696 O O . ASP A 1 467 ? -0.393 22.089 34.500 1.00 92.12 467 ASP A O 1
ATOM 3700 N N . GLY A 1 468 ? -0.326 20.331 35.885 1.00 94.75 468 GLY A N 1
ATOM 3701 C CA . GLY A 1 468 ? 0.694 19.606 35.124 1.00 94.75 468 GLY A CA 1
ATOM 3702 C C . GLY A 1 468 ? 0.268 19.277 33.690 1.00 94.75 468 GLY A C 1
ATOM 3703 O O . GLY A 1 468 ? 1.075 19.385 32.769 1.00 94.75 468 GLY A O 1
ATOM 3704 N N . GLY A 1 469 ? -1.004 18.932 33.473 1.00 94.00 469 GLY A N 1
ATOM 3705 C CA . GLY A 1 469 ? -1.557 18.660 32.144 1.00 94.00 469 GLY A CA 1
ATOM 3706 C C . GLY A 1 469 ? -1.489 19.881 31.231 1.00 94.00 469 GLY A C 1
ATOM 3707 O O . GLY A 1 469 ? -1.015 19.776 30.100 1.00 94.00 469 GLY A O 1
ATOM 3708 N N . GLN A 1 470 ? -1.861 21.051 31.756 1.00 93.50 470 GLN A N 1
ATOM 3709 C CA . GLN A 1 470 ? -1.786 22.316 31.027 1.00 93.50 470 GLN A CA 1
ATOM 3710 C C . GLN A 1 470 ? -0.337 22.690 30.692 1.00 93.50 470 GLN A C 1
ATOM 3712 O O . GLN A 1 470 ? -0.035 23.061 29.560 1.00 93.50 470 GLN A O 1
ATOM 3717 N N . GLN A 1 471 ? 0.585 22.529 31.640 1.00 97.56 471 GLN A N 1
ATOM 3718 C CA . GLN A 1 471 ? 2.002 22.815 31.404 1.00 97.56 471 GLN A CA 1
ATOM 3719 C C . GLN A 1 471 ? 2.616 21.861 30.372 1.00 97.56 471 GLN A C 1
ATOM 3721 O O . GLN A 1 471 ? 3.378 22.291 29.509 1.00 97.56 471 GLN A O 1
ATOM 3726 N N . VAL A 1 472 ? 2.253 20.573 30.389 1.00 98.12 472 VAL A N 1
ATOM 3727 C CA . VAL A 1 472 ? 2.660 19.636 29.331 1.00 98.12 472 VAL A CA 1
ATOM 3728 C C . VAL A 1 472 ? 2.076 20.051 27.981 1.00 98.12 472 VAL A C 1
ATOM 3730 O O . VAL A 1 472 ? 2.798 20.021 26.984 1.00 98.12 472 VAL A O 1
ATOM 3733 N N . LEU A 1 473 ? 0.816 20.490 27.927 1.00 96.50 473 LEU A N 1
ATOM 3734 C CA . LEU A 1 473 ? 0.209 20.996 26.697 1.00 96.50 473 LEU A CA 1
ATOM 3735 C C . LEU A 1 473 ? 0.968 22.212 26.137 1.00 96.50 473 LEU A C 1
ATOM 3737 O O . LEU A 1 473 ? 1.180 22.286 24.928 1.00 96.50 473 LEU A O 1
ATOM 3741 N N . GLU A 1 474 ? 1.467 23.114 26.985 1.00 97.38 474 GLU A N 1
ATOM 3742 C CA . GLU A 1 474 ? 2.329 24.233 26.567 1.00 97.38 474 GLU A CA 1
ATOM 3743 C C . GLU A 1 474 ? 3.659 23.755 25.958 1.00 97.38 474 GLU A C 1
ATOM 3745 O O . GLU A 1 474 ? 4.118 24.298 24.946 1.00 97.38 474 GLU A O 1
ATOM 3750 N N . VAL A 1 475 ? 4.268 22.701 26.518 1.00 98.06 475 VAL A N 1
ATOM 3751 C CA . VAL A 1 475 ? 5.458 22.063 25.925 1.00 98.06 475 VAL A CA 1
ATOM 3752 C C . VAL A 1 475 ? 5.135 21.494 24.542 1.00 98.06 475 VAL A C 1
ATOM 3754 O O . VAL A 1 475 ? 5.908 21.685 23.598 1.00 98.06 475 VAL A O 1
ATOM 3757 N N . LEU A 1 476 ? 3.986 20.827 24.397 1.00 96.06 476 LEU A N 1
ATOM 3758 C CA . LEU A 1 476 ? 3.529 20.272 23.123 1.00 96.06 476 LEU A CA 1
ATOM 3759 C C . LEU A 1 476 ? 3.217 21.370 22.092 1.00 96.06 476 LEU A C 1
ATOM 3761 O O . LEU A 1 476 ? 3.586 21.237 20.923 1.00 96.06 476 LEU A O 1
ATOM 3765 N N . ALA A 1 477 ? 2.606 22.478 22.514 1.00 94.69 477 ALA A N 1
ATOM 3766 C CA . ALA A 1 477 ? 2.359 23.640 21.666 1.00 94.69 477 ALA A CA 1
ATOM 3767 C C . ALA A 1 477 ? 3.675 24.214 21.126 1.00 94.69 477 ALA A C 1
ATOM 3769 O O . ALA A 1 477 ? 3.828 24.380 19.914 1.00 94.69 477 ALA A O 1
ATOM 3770 N N . TRP A 1 478 ? 4.666 24.417 22.001 1.00 97.00 478 TRP A N 1
ATOM 3771 C CA . TRP A 1 478 ? 6.006 24.846 21.595 1.00 97.00 478 TRP A CA 1
ATOM 3772 C C . TRP A 1 478 ? 6.648 23.862 20.610 1.00 97.00 478 TRP A C 1
ATOM 3774 O O . TRP A 1 478 ? 7.182 24.273 19.579 1.00 97.00 478 TRP A O 1
ATOM 3784 N N . PHE A 1 479 ? 6.571 22.560 20.897 1.00 95.50 479 PHE A N 1
ATOM 3785 C CA . PHE A 1 479 ? 7.102 21.515 20.022 1.00 95.50 479 PHE A CA 1
ATOM 3786 C C . PHE A 1 479 ? 6.509 21.608 18.611 1.00 95.50 479 PHE A C 1
ATOM 3788 O O . PHE A 1 479 ? 7.238 21.562 17.616 1.00 95.50 479 PHE A O 1
ATOM 3795 N N . ARG A 1 480 ? 5.188 21.791 18.522 1.00 90.50 480 ARG A N 1
ATOM 3796 C CA . ARG A 1 480 ? 4.475 21.903 17.251 1.00 90.50 480 ARG A CA 1
ATOM 3797 C C . ARG A 1 480 ? 4.823 23.184 16.498 1.00 90.50 480 ARG A C 1
ATOM 3799 O O . ARG A 1 480 ? 5.038 23.115 15.289 1.00 90.50 480 ARG A O 1
ATOM 3806 N N . GLU A 1 481 ? 4.932 24.319 17.182 1.00 91.25 481 GLU A N 1
ATOM 3807 C CA . GLU A 1 481 ? 5.349 25.586 16.564 1.00 91.25 481 GLU A CA 1
ATOM 3808 C C . GLU A 1 481 ? 6.754 25.495 15.957 1.00 91.25 481 GLU A C 1
ATOM 3810 O O . GLU A 1 481 ? 6.957 25.874 14.806 1.00 91.25 481 GLU A O 1
ATOM 3815 N N . ARG A 1 482 ? 7.712 24.864 16.647 1.00 94.00 482 ARG A N 1
ATOM 3816 C CA . ARG A 1 482 ? 9.046 24.606 16.075 1.00 94.00 482 ARG A CA 1
ATOM 3817 C C . ARG A 1 482 ? 8.976 23.754 14.806 1.00 94.00 482 ARG A C 1
ATOM 3819 O O . ARG A 1 482 ? 9.696 24.013 13.843 1.00 94.00 482 ARG A O 1
ATOM 3826 N N . CYS A 1 483 ? 8.102 22.746 14.774 1.00 89.69 483 CYS A N 1
ATOM 3827 C CA . CYS A 1 483 ? 7.877 21.956 13.564 1.00 89.69 483 CYS A CA 1
ATOM 3828 C C . CYS A 1 483 ? 7.247 22.774 12.423 1.00 89.69 483 CYS A C 1
ATOM 3830 O O . CYS A 1 483 ? 7.645 22.567 11.276 1.00 89.69 483 CYS A O 1
ATOM 3832 N N . LYS A 1 484 ? 6.311 23.693 12.709 1.00 85.12 484 LYS A N 1
ATOM 3833 C CA . LYS A 1 484 ? 5.739 24.610 11.702 1.00 85.12 484 LYS A CA 1
ATOM 3834 C C . LYS A 1 484 ? 6.796 25.528 11.106 1.00 85.12 484 LYS A C 1
ATOM 3836 O O . LYS A 1 484 ? 6.893 25.629 9.889 1.00 85.12 484 LYS A O 1
ATOM 3841 N N . GLU A 1 485 ? 7.589 26.172 11.957 1.00 88.44 485 GLU A N 1
ATOM 3842 C CA . GLU A 1 485 ? 8.647 27.090 11.531 1.00 88.44 485 GLU A CA 1
ATOM 3843 C C . GLU A 1 485 ? 9.651 26.382 10.629 1.00 88.44 485 GLU A C 1
ATOM 3845 O O . GLU A 1 485 ? 9.971 26.875 9.553 1.00 88.44 485 GLU A O 1
ATOM 3850 N N . TRP A 1 486 ? 10.092 25.183 11.019 1.00 87.88 486 TRP A N 1
ATOM 3851 C CA . TRP A 1 486 ? 10.968 24.381 10.176 1.00 87.88 486 TRP A CA 1
ATOM 3852 C C . TRP A 1 486 ? 10.329 24.052 8.824 1.00 87.88 486 TRP A C 1
ATOM 3854 O O . TRP A 1 486 ? 10.979 24.242 7.801 1.00 87.88 486 TRP A O 1
ATOM 3864 N N . LEU A 1 487 ? 9.067 23.612 8.786 1.00 82.12 487 LEU A N 1
ATOM 3865 C CA . LEU A 1 487 ? 8.374 23.337 7.522 1.00 82.12 487 LEU A CA 1
ATOM 3866 C C . LEU A 1 487 ? 8.304 24.565 6.613 1.00 82.12 487 LEU A C 1
ATOM 3868 O O . LEU A 1 487 ? 8.522 24.430 5.414 1.00 82.12 487 LEU A O 1
ATOM 3872 N N . ALA A 1 488 ? 8.070 25.750 7.179 1.00 79.50 488 ALA A N 1
ATOM 3873 C CA . ALA A 1 488 ? 8.067 26.998 6.423 1.00 79.50 488 ALA A CA 1
ATOM 3874 C C . ALA A 1 488 ? 9.430 27.306 5.770 1.00 79.50 488 ALA A C 1
ATOM 3876 O O . ALA A 1 488 ? 9.466 27.965 4.739 1.00 79.50 488 ALA A O 1
ATOM 3877 N N . THR A 1 489 ? 10.545 26.802 6.316 1.00 80.81 489 THR A N 1
ATOM 3878 C CA . THR A 1 489 ? 11.883 26.934 5.697 1.00 80.81 489 THR A CA 1
ATOM 3879 C C . THR A 1 489 ? 12.185 25.917 4.593 1.00 80.81 489 THR A C 1
ATOM 3881 O O . THR A 1 489 ? 13.222 26.029 3.946 1.00 80.81 489 THR A O 1
ATOM 3884 N N . GLN A 1 490 ? 11.343 24.894 4.416 1.00 73.12 490 GLN A N 1
ATOM 3885 C CA . GLN A 1 490 ? 11.523 23.856 3.391 1.00 73.12 490 GLN A CA 1
ATOM 3886 C C . GLN A 1 490 ? 10.718 24.137 2.110 1.00 73.12 490 GLN A C 1
ATOM 3888 O O . GLN A 1 490 ? 10.805 23.348 1.168 1.00 73.12 490 GLN A O 1
ATOM 3893 N N . GLY A 1 491 ? 9.900 25.196 2.117 1.00 51.97 491 GLY A N 1
ATOM 3894 C CA . GLY A 1 491 ? 8.996 25.595 1.035 1.00 51.97 491 GLY A CA 1
ATOM 3895 C C . GLY A 1 491 ? 9.605 26.589 0.063 1.00 51.97 491 GLY A C 1
ATOM 3896 O O . GLY A 1 491 ? 10.404 27.440 0.515 1.00 51.97 491 GLY A O 1
#

pLDDT: mean 85.02, std 12.16, range [36.03, 98.12]

InterPro domains:
  IPR011089 GmrSD restriction endonucleases, C-terminal domain [PF07510] (93-235)

Secondary structure (DSSP, 8-state):
-HHHHHHHHHTT--TTHHHHHHHHHHHHTTSS-HHHHHHHHHHHHHHHHHHHHTT---TTHHHHHHHHHHHS-SSS-HHHHHHHHHH-GGG-PPPHHHHHHHHHHS-GGGSS-HHHHHHHHHHHHHTT--SS---TTTS--EEEESS-SS--HHHHHHHHHHSPTT--HHHHHHHHHTSGGGEEEES-GGG--S--HHHHHHHHHT-S-HHHHHHHHSS--SHHHHHHHHHHHHHHHHHHSPPPPPTTTSHHHHHHHHHHHHHHHHHHS-TT-BEEHHHHHHHTTS-HHHHHHHHHH-TT-TTGGGEESSHHHHHHTT--GGGB--HHHHHHHHTPPPPHHHHHHHHHHHHHHHHS-HHHHHHHHHHHHHHHHTT-EEEE--SSSPPEEEES-S-TT-TT--EEEEEETTTTEEE--HHHHTTSTTTTSHHHHHHHHHHHHTSTT----TT-TTS--EEEGGGGTTTHHHHHHHHHHHHHHHHHHHHHTT-

Radius of gyration: 28.49 Å; chains: 1; bounding box: 60×59×77 Å

Sequence (491 aa):
MAAILQRLVDWGNMIYRPLALHLLVLRDQGHADTEELIRALGYVESFMVRRMIAGVPTQGLNRIFMSSPKEIPPGGSVADSVHRYLSDPRRRWPTDRILDEAVATRNFYWSGRGPQRTYVLRRLEESFGSPEPVDFTKARLSIEHVLPQKPTEKWHALLSTQSDPGESGEELHTRLLHTLGNLTLTAQNAKLSNHMFDRERGIFDSSALRMNREIAEVASWGRPEIEERAAELAERAKVLWPAPLDAGQDRGLLEEASGKRIGEALAMVASENWTTHRELALLASTRPATVATYLAEHEDAPHRDRAFADTAAAEQAGMSHDRFVPAATLAELTGLDIDRAVERERRFREQLVEHRSAGTTKAVLELIDGWDGLGGALRWGEGAETSCFMLTWDQLTSSHERWALTLYPKMGTAEVVFQHLHSRPPFDTVGMRRQLLDRFNAVPGIALPEDALDRRPNFRLESLSGDGGQQVLEVLAWFRERCKEWLATQG

Organism: NCBI:txid141693

Foldseek 3Di:
DVVLVVLVVLLPDCLLVLVLVLVVVLCVVVLADPVLSSLLSLQVSLQVLLCQLLVPDCPCSSVLNNCLSVQQDRHDRSNVSSLQSCLPVVNPRDFLVSLLCSLQFPQLVPTDDQSNSVSLQLLLQVLVVDPDDDPPVPQPKDKAFLCHPDADPVQQVVQQVVDDVPDHSVNQCVRLGRHNLGIHIDSPRVLSPNDANVSCLVVLCPDPGPLSVVSSPDPHDYSVSSSVSSNVSSVSSCVSRPGRPPCPPCVVVLLVQLLVQLLLLLQPLPLLAAEELPQSCQFSVHHSVSSVVSLVVCVPRHNSVRYYNAPLRCVVVVRDPVRYDGNLNSCVVSVGDGDPFSVLVVVQLVLLPVAHDPQLSVLVVVLVRLLVRLQWDWGWDPDPFIKIWTWLHPDPDDPLIDTQWIATRNVQKIKGQLLRQCVHPPSVDPVNLQVLQVLQVVQPQGDFDPPCNNHITIGGSVSSGDCRSVSVSVSSSVVSVRSVVVVVVVD